Protein AF-A0A8T3SZP1-F1 (afdb_monomer)

Solvent-accessible surface area (backbone atoms only — not comparable to full-atom values): 27669 Å² total; per-residue (Å²): 136,89,83,88,84,82,70,77,70,61,62,57,56,58,53,54,54,51,55,53,53,52,51,52,51,53,51,52,51,50,52,52,53,52,52,54,52,55,51,54,52,51,53,51,60,58,62,75,66,75,84,79,88,80,93,80,90,84,80,98,71,79,72,66,63,66,61,56,63,61,63,64,72,74,73,80,83,83,78,93,76,82,86,84,88,86,84,90,84,89,87,87,84,90,85,84,90,82,88,84,88,84,83,83,89,81,91,84,86,84,86,85,88,84,91,87,89,87,82,83,87,85,89,86,86,84,85,88,89,84,82,90,79,93,71,86,74,79,72,75,74,76,79,74,78,77,71,86,75,68,68,51,76,76,81,92,64,70,52,65,87,61,20,69,69,60,47,63,69,50,69,93,58,58,71,37,36,53,50,42,49,54,45,33,74,45,84,42,71,77,52,42,25,45,44,64,82,54,57,23,32,47,28,36,26,29,16,13,54,50,19,55,55,69,66,48,60,67,34,41,52,52,35,54,52,43,60,59,54,31,64,75,30,51,68,85,7,41,38,61,9,38,17,25,33,46,27,21,49,48,50,24,41,58,48,53,39,32,60,81,73,39,51,75,56,34,55,50,51,53,57,55,53,74,50,48,44,73,37,82,35,76,78,39,17,31,54,56,37,34,51,34,32,54,31,31,66,8,23,18,13,36,20,23,45,36,38,49,18,59,76,72,66,36,64,68,58,35,52,49,47,50,33,46,53,46,8,33,36,41,37,48,90,64,27,69,72,50,56,78,74,71,53,58,54,38,63,44,67,93,67,69,48,27,21,35,52,88,84,26,49,53,97,89,39,84,40,32,16,37,38,17,58,27,49,36,78,60,44,69,75,58,84,80,62,69,79,53,71,43,45,46,47,25,47,57,13,41,53,50,30,28,49,38,37,38,66,71,72,41,70,48,65,58,38,60,82,26,29,68,60,38,26,52,52,35,32,49,73,60,76,41,61,71,56,71,48,43,38,28,56,30,24,48,48,20,55,32,54,73,52,80,79,47,86,83,63,74,50,45,62,28,68,48,49,52,55,22,35,44,77,47,59,110

pLDDT: mean 79.77, std 26.31, range [26.41, 98.94]

Structure (mmCIF, N/CA/C/O backbone):
data_AF-A0A8T3SZP1-F1
#
_entry.id   AF-A0A8T3SZP1-F1
#
loop_
_atom_site.group_PDB
_atom_site.id
_atom_site.type_symbol
_atom_site.label_atom_id
_atom_site.label_alt_id
_atom_site.label_comp_id
_atom_site.label_asym_id
_atom_site.label_entity_id
_atom_site.label_seq_id
_atom_site.pdbx_PDB_ins_code
_atom_site.Cartn_x
_atom_site.Cartn_y
_atom_site.Cartn_z
_atom_site.occupancy
_atom_site.B_iso_or_equiv
_atom_site.auth_seq_id
_atom_site.auth_comp_id
_atom_site.auth_asym_id
_atom_site.auth_atom_id
_atom_site.pdbx_PDB_model_num
ATOM 1 N N . MET A 1 1 ? -31.701 24.254 -66.607 1.00 39.75 1 MET A N 1
ATOM 2 C CA . MET A 1 1 ? -32.347 24.582 -65.317 1.00 39.75 1 MET A CA 1
ATOM 3 C C . MET A 1 1 ? -31.873 23.567 -64.288 1.00 39.75 1 MET A C 1
ATOM 5 O O . MET A 1 1 ? -32.128 22.393 -64.528 1.00 39.75 1 MET A O 1
ATOM 9 N N . PRO A 1 2 ? -31.146 23.939 -63.221 1.00 45.09 2 PRO A N 1
ATOM 10 C CA . PRO A 1 2 ? -30.793 22.987 -62.177 1.00 45.09 2 PRO A CA 1
ATOM 11 C C . PRO A 1 2 ? -31.815 23.014 -61.030 1.00 45.09 2 PRO A C 1
ATOM 13 O O . PRO A 1 2 ? -32.313 24.070 -60.644 1.00 45.09 2 PRO A O 1
ATOM 16 N N . ILE A 1 3 ? -32.115 21.819 -60.523 1.00 39.12 3 ILE A N 1
ATOM 17 C CA . ILE A 1 3 ? -33.018 21.510 -59.411 1.00 39.12 3 ILE A CA 1
ATOM 18 C C . ILE A 1 3 ? -32.157 21.362 -58.146 1.00 39.12 3 ILE A C 1
ATOM 20 O O . ILE A 1 3 ? -31.104 20.731 -58.187 1.00 39.12 3 ILE A O 1
ATOM 24 N N . SER A 1 4 ? -32.590 21.980 -57.045 1.00 42.12 4 SER A N 1
ATOM 25 C CA . SER A 1 4 ? -31.934 21.964 -55.730 1.00 42.12 4 SER A CA 1
ATOM 26 C C . SER A 1 4 ? -32.370 20.735 -54.925 1.00 42.12 4 SER A C 1
ATOM 28 O O . SER A 1 4 ? -33.561 20.579 -54.666 1.00 42.12 4 SER A O 1
ATOM 30 N N . GLU A 1 5 ? -31.422 19.899 -54.490 1.00 44.81 5 GLU A N 1
ATOM 31 C CA . GLU A 1 5 ? -31.658 18.796 -53.546 1.00 44.81 5 GLU A CA 1
ATOM 32 C C . GLU A 1 5 ? -31.447 19.249 -52.093 1.00 44.81 5 GLU A C 1
ATOM 34 O O . GLU A 1 5 ? -30.428 19.846 -51.738 1.00 44.81 5 GLU A O 1
ATOM 39 N N . ASP A 1 6 ? -32.432 18.949 -51.248 1.00 47.25 6 ASP A N 1
ATOM 40 C CA . ASP A 1 6 ? -32.514 19.342 -49.842 1.00 47.25 6 ASP A CA 1
ATOM 41 C C . ASP A 1 6 ? -31.902 18.251 -48.934 1.00 47.25 6 ASP A C 1
ATOM 43 O O . ASP A 1 6 ? -32.205 17.064 -49.065 1.00 47.25 6 ASP A O 1
ATOM 47 N N . ASN A 1 7 ? -31.002 18.626 -48.016 1.00 52.53 7 ASN A N 1
ATOM 48 C CA . ASN A 1 7 ? -30.132 17.686 -47.290 1.00 52.53 7 ASN A CA 1
ATOM 49 C C . ASN A 1 7 ? -30.760 17.174 -45.963 1.00 52.53 7 ASN A C 1
ATOM 51 O O . ASN A 1 7 ? -30.860 17.934 -44.989 1.00 52.53 7 ASN A O 1
ATOM 55 N N . PRO A 1 8 ? -31.072 15.866 -45.829 1.00 46.12 8 PRO A N 1
ATOM 56 C CA . PRO A 1 8 ? -31.763 15.282 -44.669 1.00 46.12 8 PRO A CA 1
ATOM 57 C C . PRO A 1 8 ? -30.942 15.235 -43.363 1.00 46.12 8 PRO A C 1
ATOM 59 O O . PRO A 1 8 ? -31.460 14.837 -42.317 1.00 46.12 8 PRO A O 1
ATOM 62 N N . ARG A 1 9 ? -29.671 15.664 -43.357 1.00 47.59 9 ARG A N 1
ATOM 63 C CA . ARG A 1 9 ? -28.841 15.694 -42.135 1.00 47.59 9 ARG A CA 1
ATOM 64 C C . ARG A 1 9 ? -29.125 16.890 -41.218 1.00 47.59 9 ARG A C 1
ATOM 66 O O . ARG A 1 9 ? -28.855 16.805 -40.018 1.00 47.59 9 ARG A O 1
ATOM 73 N N . ARG A 1 10 ? -29.708 17.982 -41.733 1.00 50.22 10 ARG A N 1
ATOM 74 C CA . ARG A 1 10 ? -30.047 19.170 -40.921 1.00 50.22 10 ARG A CA 1
ATOM 75 C C . ARG A 1 10 ? -31.269 18.946 -40.020 1.00 50.22 10 ARG A C 1
ATOM 77 O O . ARG A 1 10 ? -31.283 19.431 -38.891 1.00 50.22 10 ARG A O 1
ATOM 84 N N . SER A 1 11 ? -32.242 18.145 -40.459 1.00 51.78 11 SER A N 1
ATOM 85 C CA . SER A 1 11 ? -33.485 17.902 -39.708 1.00 51.78 11 SER A CA 1
ATOM 86 C C . SER A 1 11 ? -33.294 16.999 -38.480 1.00 51.78 11 SER A C 1
ATOM 88 O O . SER A 1 11 ? -33.966 17.192 -37.466 1.00 51.78 11 SER A O 1
ATOM 90 N N . ARG A 1 12 ? -32.334 16.059 -38.510 1.00 50.09 12 ARG A N 1
ATOM 91 C CA . ARG A 1 12 ? -32.020 15.198 -37.351 1.00 50.09 12 ARG A CA 1
ATOM 92 C C . ARG A 1 12 ? -31.325 15.949 -36.214 1.00 50.09 12 ARG A C 1
ATOM 94 O O . ARG A 1 12 ? -31.665 15.714 -35.059 1.00 50.09 12 ARG A O 1
ATOM 101 N N . ARG A 1 13 ? -30.410 16.882 -36.510 1.00 53.09 13 ARG A N 1
ATOM 102 C CA . ARG A 1 13 ? -29.743 17.686 -35.464 1.00 53.09 13 ARG A CA 1
ATOM 103 C C . ARG A 1 13 ? -30.722 18.614 -34.739 1.00 53.09 13 ARG A C 1
ATOM 105 O O . ARG A 1 13 ? -30.674 18.693 -33.519 1.00 53.09 13 ARG A O 1
ATOM 112 N N . ALA A 1 14 ? -31.663 19.227 -35.461 1.00 52.72 14 ALA A N 1
ATOM 113 C CA . ALA A 1 14 ? -32.673 20.099 -34.857 1.00 52.72 14 ALA A CA 1
ATOM 114 C C . ALA A 1 14 ? -33.618 19.354 -33.890 1.00 52.72 14 ALA A C 1
ATOM 116 O O . ALA A 1 14 ? -33.961 19.890 -32.834 1.00 52.72 14 ALA A O 1
ATOM 117 N N . ARG A 1 15 ? -33.990 18.103 -34.211 1.00 54.31 15 ARG A N 1
ATOM 118 C CA . ARG A 1 15 ? -34.846 17.269 -33.346 1.00 54.31 15 ARG A CA 1
ATOM 119 C C . ARG A 1 15 ? -34.132 16.806 -32.074 1.00 54.31 15 ARG A C 1
ATOM 121 O O . ARG A 1 15 ? -34.739 16.828 -31.011 1.00 54.31 15 ARG A O 1
ATOM 128 N N . VAL A 1 16 ? -32.845 16.457 -32.153 1.00 58.44 16 VAL A N 1
ATOM 129 C CA . VAL A 1 16 ? -32.055 16.052 -30.973 1.00 58.44 16 VAL A CA 1
ATOM 130 C C . VAL A 1 16 ? -31.853 17.225 -30.006 1.00 58.44 16 VAL A C 1
ATOM 132 O O . VAL A 1 16 ? -31.991 17.049 -28.798 1.00 58.44 16 VAL A O 1
ATOM 135 N N . SER A 1 17 ? -31.626 18.440 -30.517 1.00 58.59 17 SER A N 1
ATOM 136 C CA . SER A 1 17 ? -31.501 19.638 -29.674 1.00 58.59 17 SER A CA 1
ATOM 137 C C . SER A 1 17 ? -32.798 20.013 -28.947 1.00 58.59 17 SER A C 1
ATOM 139 O O . SER A 1 17 ? -32.734 20.462 -27.807 1.00 58.59 17 SER A O 1
ATOM 141 N N . HIS A 1 18 ? -33.969 19.793 -29.558 1.00 60.84 18 HIS A N 1
ATOM 142 C CA . HIS A 1 18 ? -35.254 20.044 -28.890 1.00 60.84 18 HIS A CA 1
ATOM 143 C C . HIS A 1 18 ? -35.524 19.043 -27.759 1.00 60.84 18 HIS A C 1
ATOM 145 O O . HIS A 1 18 ? -35.952 19.449 -26.684 1.00 60.84 18 HIS A O 1
ATOM 151 N N . VAL A 1 19 ? -35.206 17.758 -27.954 1.00 66.69 19 VAL A N 1
ATOM 152 C CA . VAL A 1 19 ? -35.388 16.726 -26.916 1.00 66.69 19 VAL A CA 1
ATOM 153 C C . VAL A 1 19 ? -34.477 16.976 -25.707 1.00 66.69 19 VAL A C 1
ATOM 155 O O . VAL A 1 19 ? -34.926 16.870 -24.568 1.00 66.69 19 VAL A O 1
ATOM 158 N N . LEU A 1 20 ? -33.222 17.379 -25.937 1.00 59.59 20 LEU A N 1
ATOM 159 C CA . LEU A 1 20 ? -32.291 17.753 -24.865 1.00 59.59 20 LEU A CA 1
ATOM 160 C C . LEU A 1 20 ? -32.754 18.998 -24.095 1.00 59.59 20 LEU A C 1
ATOM 162 O O . LEU A 1 20 ? -32.704 19.003 -22.868 1.00 59.59 20 LEU A O 1
ATOM 166 N N . ALA A 1 21 ? -33.259 20.024 -24.787 1.00 64.50 21 ALA A N 1
ATOM 167 C CA . ALA A 1 21 ? -33.792 21.217 -24.131 1.00 64.50 21 ALA A CA 1
ATOM 168 C C . ALA A 1 21 ? -35.025 20.897 -23.264 1.00 64.50 21 ALA A C 1
ATOM 170 O O . ALA A 1 21 ? -35.122 21.372 -22.133 1.00 64.50 21 ALA A O 1
ATOM 171 N N . SER A 1 22 ? -35.932 20.040 -23.745 1.00 65.38 22 SER A N 1
ATOM 172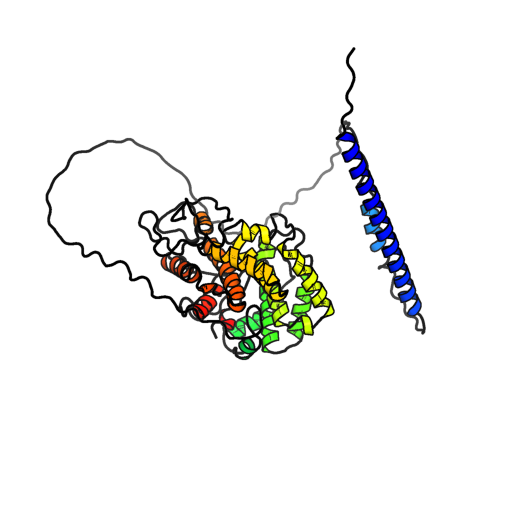 C CA . SER A 1 22 ? -37.104 19.606 -22.975 1.00 65.38 22 SER A CA 1
ATOM 173 C C . SER A 1 22 ? -36.737 18.774 -21.740 1.00 65.38 22 SER A C 1
ATOM 175 O O . SER A 1 22 ? -37.366 18.938 -20.697 1.00 65.38 22 SER A O 1
ATOM 177 N N . LEU A 1 23 ? -35.698 17.933 -21.816 1.00 63.44 23 LEU A N 1
ATOM 178 C CA . LEU A 1 23 ? -35.209 17.157 -20.668 1.00 63.44 23 LEU A CA 1
ATOM 179 C C . LEU A 1 23 ? -34.572 18.042 -19.590 1.00 63.44 23 LEU A C 1
ATOM 181 O O . LEU A 1 23 ? -34.804 17.814 -18.406 1.00 63.44 23 LEU A O 1
ATOM 185 N N . VAL A 1 24 ? -33.832 19.084 -19.981 1.00 76.00 24 VAL A N 1
ATOM 186 C CA . VAL A 1 24 ? -33.248 20.048 -19.030 1.00 76.00 24 VAL A CA 1
ATOM 187 C C . VAL A 1 24 ? -34.340 20.828 -18.294 1.00 76.00 24 VAL A C 1
ATOM 189 O O . VAL A 1 24 ? -34.253 21.004 -17.080 1.00 76.00 24 VAL A O 1
ATOM 192 N N . VAL A 1 25 ? -35.401 21.243 -18.994 1.00 77.38 25 VAL A N 1
ATOM 193 C CA . VAL A 1 25 ? -36.544 21.929 -18.367 1.00 77.38 25 VAL A CA 1
ATOM 194 C C . VAL A 1 25 ? -37.301 20.991 -17.422 1.00 77.38 25 VAL A C 1
ATOM 196 O O . VAL A 1 25 ? -37.608 21.386 -16.300 1.00 77.38 25 VAL A O 1
ATOM 199 N N . ALA A 1 26 ? -37.545 19.740 -17.820 1.00 71.69 26 ALA A N 1
ATOM 200 C CA . ALA A 1 26 ? -38.198 18.754 -16.958 1.00 71.69 26 ALA A CA 1
ATOM 201 C C . ALA A 1 26 ? -37.379 18.460 -15.687 1.00 71.69 26 ALA A C 1
ATOM 203 O O . ALA A 1 26 ? -37.941 18.366 -14.596 1.00 71.69 26 ALA A O 1
ATOM 204 N N . PHE A 1 27 ? -36.050 18.382 -15.807 1.00 72.38 27 PHE A N 1
ATOM 205 C CA . PHE A 1 27 ? -35.153 18.172 -14.671 1.00 72.38 27 PHE A CA 1
ATOM 206 C C . PHE A 1 27 ? -35.118 19.385 -13.728 1.00 72.38 27 PHE A C 1
ATOM 208 O O . PHE A 1 27 ? -35.144 19.222 -12.511 1.00 72.38 27 PHE A O 1
ATOM 215 N N . ALA A 1 28 ? -35.143 20.606 -14.271 1.00 72.12 28 ALA A N 1
ATOM 216 C CA . ALA A 1 28 ? -35.227 21.826 -13.470 1.00 72.12 28 ALA A CA 1
ATOM 217 C C . ALA A 1 28 ? -36.557 21.928 -12.701 1.00 72.12 28 ALA A C 1
ATOM 219 O O . ALA A 1 28 ? -36.553 22.279 -11.523 1.00 72.12 28 ALA A O 1
ATOM 220 N N . VAL A 1 29 ? -37.682 21.564 -13.328 1.00 78.75 29 VAL A N 1
ATOM 221 C CA . VAL A 1 29 ? -38.996 21.518 -12.659 1.00 78.75 29 VAL A CA 1
ATOM 222 C C . VAL A 1 29 ? -39.002 20.474 -11.540 1.00 78.75 29 VAL A C 1
ATOM 224 O O . VAL A 1 29 ? -39.472 20.772 -10.445 1.00 78.75 29 VAL A O 1
ATOM 227 N N . LEU A 1 30 ? -38.413 19.293 -11.765 1.00 73.00 30 LEU A N 1
ATOM 228 C CA . LEU A 1 30 ? -38.299 18.249 -10.743 1.00 73.00 30 LEU A CA 1
ATOM 229 C C . LEU A 1 30 ? -37.482 18.720 -9.528 1.00 73.00 30 LEU A C 1
ATOM 231 O O . LEU A 1 30 ? -37.892 18.490 -8.393 1.00 73.00 30 LEU A O 1
ATOM 235 N N . ILE A 1 31 ? -36.366 19.422 -9.751 1.00 74.75 31 ILE A N 1
ATOM 236 C CA . ILE A 1 31 ? -35.542 19.985 -8.670 1.00 74.75 31 ILE A CA 1
ATOM 237 C C . ILE A 1 31 ? -36.337 21.009 -7.854 1.00 74.75 31 ILE A C 1
ATOM 239 O O . ILE A 1 31 ? -36.307 20.959 -6.625 1.00 74.75 31 ILE A O 1
ATOM 243 N N . VAL A 1 32 ? -37.076 21.907 -8.513 1.00 72.88 32 VAL A N 1
ATOM 244 C CA . VAL A 1 32 ? -37.911 22.903 -7.822 1.00 72.88 32 VAL A CA 1
ATOM 245 C C . VAL A 1 32 ? -39.001 22.217 -6.996 1.00 72.88 32 VAL A C 1
ATOM 247 O O . VAL A 1 32 ? -39.186 22.569 -5.835 1.00 72.88 32 VAL A O 1
ATOM 250 N N . SER A 1 33 ? -39.664 21.189 -7.535 1.00 71.56 33 SER A N 1
ATOM 251 C CA . SER A 1 33 ? -40.681 20.433 -6.795 1.00 71.56 33 SER A CA 1
ATOM 252 C C . SER A 1 33 ? -40.109 19.695 -5.580 1.00 71.56 33 SER A C 1
ATOM 254 O O . SER A 1 33 ? -40.726 19.712 -4.518 1.00 71.56 33 SER A O 1
ATOM 256 N N . VAL A 1 34 ? -38.923 19.087 -5.696 1.00 69.81 34 VAL A N 1
ATOM 257 C CA . VAL A 1 34 ? -38.259 18.413 -4.565 1.00 69.81 34 VAL A CA 1
ATOM 258 C C . VAL A 1 34 ? -37.858 19.421 -3.487 1.00 69.81 34 VAL A C 1
ATOM 260 O O . VAL A 1 34 ? -38.068 19.161 -2.304 1.00 69.81 34 VAL A O 1
ATOM 263 N N . LEU A 1 35 ? -37.344 20.592 -3.874 1.00 68.62 35 LEU A N 1
ATOM 264 C CA . LEU A 1 35 ? -36.983 21.649 -2.926 1.00 68.62 35 LEU A CA 1
ATOM 265 C C . LEU A 1 35 ? -38.207 22.191 -2.174 1.00 68.62 35 LEU A C 1
ATOM 267 O O . LEU A 1 35 ? -38.131 22.355 -0.958 1.00 68.62 35 LEU A O 1
ATOM 271 N N . SER A 1 36 ? -39.347 22.374 -2.847 1.00 64.38 36 SER A N 1
ATOM 272 C CA . SER A 1 36 ? -40.594 22.791 -2.189 1.00 64.38 36 SER A CA 1
ATOM 273 C C . SER A 1 36 ? -41.110 21.759 -1.178 1.00 64.38 36 SER A C 1
ATOM 275 O O . SER A 1 36 ? -41.590 22.135 -0.111 1.00 64.38 36 SER A O 1
ATOM 277 N N . VAL A 1 37 ? -40.963 20.459 -1.460 1.00 66.62 37 VAL A N 1
ATOM 278 C CA . VAL A 1 37 ? -41.344 19.389 -0.517 1.00 66.62 37 VAL A CA 1
ATOM 279 C C . VAL A 1 37 ? -40.418 19.367 0.705 1.00 66.62 37 VAL A C 1
ATOM 281 O O . VAL A 1 37 ? -40.884 19.195 1.831 1.00 66.62 37 VAL A O 1
ATOM 284 N N . VAL A 1 38 ? -39.113 19.586 0.517 1.00 67.19 38 VAL A N 1
ATOM 285 C CA . VAL A 1 38 ? -38.140 19.663 1.624 1.00 67.19 38 VAL A CA 1
ATOM 286 C C . VAL A 1 38 ? -38.408 20.879 2.518 1.00 67.19 38 VAL A C 1
ATOM 288 O O . VAL A 1 38 ? -38.288 20.785 3.744 1.00 67.19 38 VAL A O 1
ATOM 291 N N . GLU A 1 39 ? -38.823 22.001 1.932 1.00 62.31 39 GLU A N 1
ATOM 292 C CA . GLU A 1 39 ? -39.203 23.207 2.668 1.00 62.31 39 GLU A CA 1
ATOM 293 C C . GLU A 1 39 ? -40.492 22.985 3.483 1.00 62.31 39 GLU A C 1
ATOM 295 O O . GLU A 1 39 ? -40.528 23.296 4.675 1.00 62.31 39 GLU A O 1
ATOM 300 N N . GLU A 1 40 ? -41.510 22.327 2.911 1.00 59.59 40 GLU A N 1
ATOM 301 C CA . GLU A 1 40 ? -42.758 22.005 3.621 1.00 59.59 40 GLU A CA 1
ATOM 302 C C . GLU A 1 40 ? -42.537 21.019 4.788 1.00 59.59 40 GLU A C 1
ATOM 304 O O . GLU A 1 40 ? -43.105 21.190 5.873 1.00 59.59 40 GLU A O 1
ATOM 309 N N . ILE A 1 41 ? -41.658 20.023 4.617 1.00 58.72 41 ILE A N 1
ATOM 310 C CA . ILE A 1 41 ? -41.267 19.090 5.688 1.00 58.72 41 ILE A CA 1
ATOM 311 C C . ILE A 1 41 ? -40.504 19.825 6.797 1.00 58.72 41 ILE A C 1
ATOM 313 O O . ILE A 1 41 ? -40.752 19.585 7.982 1.00 58.72 41 ILE A O 1
ATOM 317 N N . SER A 1 42 ? -39.621 20.759 6.440 1.00 64.56 42 SER A N 1
ATOM 318 C CA . SER A 1 42 ? -38.851 21.549 7.408 1.00 64.56 42 SER A CA 1
ATOM 319 C C . SER A 1 42 ? -39.759 22.456 8.247 1.00 64.56 42 SER A C 1
ATOM 321 O O . SER A 1 42 ? -39.627 22.494 9.472 1.00 64.56 42 SER A O 1
ATOM 323 N N . VAL A 1 43 ? -40.752 23.102 7.624 1.00 56.09 43 VAL A N 1
ATOM 324 C CA . VAL A 1 43 ? -41.740 23.952 8.314 1.00 56.09 43 VAL A CA 1
ATOM 325 C C . VAL A 1 43 ? -42.642 23.128 9.241 1.00 56.09 43 VAL A C 1
ATOM 327 O O . VAL A 1 43 ? -42.872 23.531 10.383 1.00 56.09 43 VAL A O 1
ATOM 330 N N . ARG A 1 44 ? -43.098 21.937 8.823 1.00 53.06 44 ARG A N 1
ATOM 331 C CA . ARG A 1 44 ? -43.904 21.050 9.689 1.00 53.06 44 ARG A CA 1
ATOM 332 C C . ARG A 1 44 ? -43.108 20.483 10.867 1.00 53.06 44 ARG A C 1
ATOM 334 O O . ARG A 1 44 ? -43.652 20.351 11.962 1.00 53.06 44 ARG A O 1
ATOM 341 N N . THR A 1 45 ? -41.820 20.206 10.675 1.00 53.19 45 THR A N 1
ATOM 342 C CA . THR A 1 45 ? -40.935 19.693 11.737 1.00 53.19 45 THR A CA 1
ATOM 343 C C . THR A 1 45 ? -40.609 20.771 12.779 1.00 53.19 45 THR A C 1
ATOM 345 O O . THR A 1 45 ? -40.471 20.465 13.963 1.00 53.19 45 THR A O 1
ATOM 348 N N . LEU A 1 46 ? -40.554 22.043 12.368 1.00 48.19 46 LEU A N 1
ATOM 349 C CA . LEU A 1 46 ? -40.390 23.191 13.269 1.00 48.19 46 LEU A CA 1
ATOM 350 C C . LEU A 1 46 ? -41.691 23.556 14.004 1.00 48.19 46 LEU A C 1
ATOM 352 O O . LEU A 1 46 ? -41.650 23.870 15.192 1.00 48.19 46 LEU A O 1
ATOM 356 N N . ALA A 1 47 ? -42.851 23.444 13.348 1.00 49.44 47 ALA A N 1
ATOM 357 C CA . ALA A 1 47 ? -44.151 23.701 13.974 1.00 49.44 47 ALA A CA 1
ATOM 358 C C . ALA A 1 47 ? -44.564 22.612 14.988 1.00 49.44 47 ALA A C 1
ATOM 360 O O . ALA A 1 47 ? -45.210 22.916 15.988 1.00 49.44 47 ALA A O 1
ATOM 361 N N . GLY A 1 48 ? -44.145 21.356 14.787 1.00 42.31 48 GLY A N 1
ATOM 362 C CA . GLY A 1 48 ? -44.443 20.235 15.691 1.00 42.31 48 GLY A CA 1
ATOM 363 C C . GLY A 1 48 ? -43.648 20.211 17.004 1.00 42.31 48 GLY A C 1
ATOM 364 O O . GLY A 1 48 ? -43.864 19.319 17.821 1.00 42.31 48 GLY A O 1
ATOM 365 N N . ARG A 1 49 ? -42.724 21.159 17.221 1.00 46.72 49 ARG A N 1
ATOM 366 C CA . ARG A 1 49 ? -41.815 21.176 18.384 1.00 46.72 49 ARG A CA 1
ATOM 367 C C . ARG A 1 49 ? -42.031 22.335 19.363 1.00 46.72 49 ARG A C 1
ATOM 369 O O . ARG A 1 49 ? -41.322 22.403 20.362 1.00 46.72 49 ARG A O 1
ATOM 376 N N . SER A 1 50 ? -43.019 23.203 19.130 1.00 45.50 50 SER A N 1
ATOM 377 C CA . SER A 1 50 ? -43.400 24.274 20.063 1.00 45.50 50 SER A CA 1
ATOM 378 C C . SER A 1 50 ? -44.705 23.922 20.776 1.00 45.50 50 SER A C 1
ATOM 380 O O . SER A 1 50 ? -45.800 24.244 20.321 1.00 45.50 50 SER A O 1
ATOM 382 N N . GLY A 1 51 ? -44.574 23.199 21.886 1.00 41.16 51 GLY A N 1
ATOM 383 C CA . GLY A 1 51 ? -45.700 22.741 22.692 1.00 41.16 51 GLY A CA 1
ATOM 384 C C . GLY A 1 51 ? -45.300 22.354 24.112 1.00 41.16 51 GLY A C 1
ATOM 385 O O . GLY A 1 51 ? -45.681 21.283 24.559 1.00 41.16 51 GLY A O 1
ATOM 386 N N . ASN A 1 52 ? -44.487 23.168 24.795 1.00 37.75 52 ASN A N 1
ATOM 387 C CA . ASN A 1 52 ? -44.624 23.458 26.232 1.00 37.75 52 ASN A CA 1
ATOM 388 C C . ASN A 1 52 ? -43.555 24.455 26.701 1.00 37.75 52 ASN A C 1
ATOM 390 O O . ASN A 1 52 ? -42.420 24.432 26.236 1.00 37.75 52 ASN A O 1
ATOM 394 N N . GLY A 1 53 ? -43.974 25.370 27.575 1.00 36.84 53 GLY A N 1
ATOM 395 C CA . GLY A 1 53 ? -43.337 26.660 27.823 1.00 36.84 53 GLY A CA 1
ATOM 396 C C . GLY A 1 53 ? -42.027 26.664 28.616 1.00 36.84 53 GLY A C 1
ATOM 397 O O . GLY A 1 53 ? -41.701 25.740 29.356 1.00 36.84 53 GLY A O 1
ATOM 398 N N . GLY A 1 54 ? -41.321 27.789 28.486 1.00 31.58 54 GLY A N 1
ATOM 399 C CA . GLY A 1 54 ? -40.150 28.156 29.282 1.00 31.58 54 GLY A CA 1
ATOM 400 C C . GLY A 1 54 ? -39.288 29.189 28.559 1.00 31.58 54 GLY A C 1
ATOM 401 O O . GLY A 1 54 ? -38.511 28.838 27.681 1.00 31.58 54 GLY A O 1
ATOM 402 N N . GLN A 1 55 ? -39.451 30.466 28.906 1.00 41.91 55 GLN A N 1
ATOM 403 C CA . GLN A 1 55 ? -38.635 31.584 28.420 1.00 41.91 55 GLN A CA 1
ATOM 404 C C . GLN A 1 55 ? -37.142 31.378 28.727 1.00 41.91 55 GLN A C 1
ATOM 406 O O . GLN A 1 55 ? -36.780 31.197 29.886 1.00 41.91 55 GLN A O 1
ATOM 411 N N . SER A 1 56 ? -36.279 31.511 27.717 1.00 32.16 56 SER A N 1
ATOM 412 C CA . SER A 1 56 ? -34.922 32.055 27.872 1.00 32.16 56 SER A CA 1
ATOM 413 C C . SER A 1 56 ? -34.371 32.489 26.508 1.00 32.16 56 SER A C 1
ATOM 415 O O . SER A 1 56 ? -34.488 31.765 25.522 1.00 32.16 56 SER A O 1
ATOM 417 N N . ALA A 1 57 ? -33.830 33.703 26.451 1.00 50.38 57 ALA A N 1
ATOM 418 C CA . ALA A 1 57 ? -33.360 34.392 25.252 1.00 50.38 57 ALA A CA 1
ATOM 419 C C . ALA A 1 57 ? -31.881 34.092 24.959 1.00 50.38 57 ALA A C 1
ATOM 421 O O . ALA A 1 57 ? -31.074 34.258 25.867 1.00 50.38 57 ALA A O 1
ATOM 422 N N . ILE A 1 58 ? -31.526 33.741 23.709 1.00 37.66 58 ILE A N 1
ATOM 423 C CA . ILE A 1 58 ? -30.156 33.710 23.129 1.00 37.66 58 ILE A CA 1
ATOM 424 C C . ILE A 1 58 ? -30.257 33.966 21.589 1.00 37.66 58 ILE A C 1
ATOM 426 O O . ILE A 1 58 ? -31.291 33.628 21.012 1.00 37.66 58 ILE A O 1
ATOM 430 N N . PRO A 1 59 ? -29.266 34.618 20.925 1.00 38.69 59 PRO A N 1
ATOM 431 C CA . PRO A 1 59 ? -29.507 35.720 19.981 1.00 38.69 59 PRO A CA 1
ATOM 432 C C . PRO A 1 59 ? -29.462 35.392 18.473 1.00 38.69 59 PRO A C 1
ATOM 434 O O . PRO A 1 59 ? -28.888 34.402 18.018 1.00 38.69 59 PRO A O 1
ATOM 437 N N . GLU A 1 60 ? -30.035 36.320 17.698 1.00 40.84 60 GLU A N 1
ATOM 438 C CA . GLU A 1 60 ? -29.990 36.450 16.237 1.00 40.84 60 GLU A CA 1
ATOM 439 C C . GLU A 1 60 ? -28.552 36.541 15.692 1.00 40.84 60 GLU A C 1
ATOM 441 O O . GLU A 1 60 ? -28.002 37.627 15.587 1.00 40.84 60 GLU A O 1
ATOM 446 N N . HIS A 1 61 ? -27.932 35.429 15.289 1.00 41.78 61 HIS A N 1
ATOM 447 C CA . HIS A 1 61 ? -26.780 35.479 14.363 1.00 41.78 61 HIS A CA 1
ATOM 448 C C . HIS A 1 61 ? -26.671 34.289 13.388 1.00 41.78 61 HIS A C 1
ATOM 450 O O . HIS A 1 61 ? -25.733 34.221 12.598 1.00 41.78 61 HIS A O 1
ATOM 456 N N . ALA A 1 62 ? -27.651 33.379 13.351 1.00 35.22 62 ALA A N 1
ATOM 457 C CA . ALA A 1 62 ? -27.622 32.217 12.451 1.00 35.22 62 ALA A CA 1
ATOM 458 C C . ALA A 1 62 ? -28.416 32.399 11.137 1.00 35.22 62 ALA A C 1
ATOM 460 O O . ALA A 1 62 ? -28.250 31.611 10.208 1.00 35.22 62 ALA A O 1
ATOM 461 N N . ALA A 1 63 ? -29.250 33.439 11.017 1.00 35.66 63 ALA A N 1
ATOM 462 C CA . ALA A 1 63 ? -30.111 33.644 9.844 1.00 35.66 63 ALA A CA 1
ATOM 463 C C . ALA A 1 63 ? -29.471 34.502 8.728 1.00 35.66 63 ALA A C 1
ATOM 465 O O . ALA A 1 63 ? -29.861 34.394 7.566 1.00 35.66 63 ALA A O 1
ATOM 466 N N . GLU A 1 64 ? -28.452 35.314 9.033 1.00 37.69 64 GLU A N 1
ATOM 467 C CA . GLU A 1 64 ? -27.840 36.233 8.055 1.00 37.69 64 GLU A CA 1
ATOM 468 C C . GLU A 1 64 ? -26.733 35.608 7.187 1.00 37.69 64 GLU A C 1
ATOM 470 O O . GLU A 1 64 ? -26.411 36.132 6.116 1.00 37.69 64 GLU A O 1
ATOM 475 N N . PHE A 1 65 ? -26.174 34.461 7.583 1.00 33.97 65 PHE A N 1
ATOM 476 C CA . PHE A 1 65 ? -25.075 33.833 6.840 1.00 33.97 65 PHE A CA 1
ATOM 477 C C . PHE A 1 65 ? -25.562 33.066 5.593 1.00 33.97 65 PHE A C 1
ATOM 479 O O . PHE A 1 65 ? -24.915 33.095 4.544 1.00 33.97 65 PHE A O 1
ATOM 486 N N . SER A 1 66 ? -26.762 32.478 5.648 1.00 36.72 66 SER A N 1
ATOM 487 C CA . SER A 1 66 ? -27.352 31.725 4.527 1.00 36.72 66 SER A CA 1
ATOM 488 C C . SER A 1 66 ? -27.894 32.620 3.403 1.00 36.72 66 SER A C 1
ATOM 490 O O . SER A 1 66 ? -27.870 32.234 2.235 1.00 36.72 66 SER A O 1
ATOM 492 N N . ALA A 1 67 ? -28.308 33.856 3.709 1.00 37.62 67 ALA A N 1
ATOM 493 C CA . ALA A 1 67 ? -28.828 34.792 2.708 1.00 37.62 67 ALA A CA 1
ATOM 494 C C . ALA A 1 67 ? -27.725 35.456 1.853 1.00 37.62 67 ALA A C 1
ATOM 496 O O . ALA A 1 67 ? -27.967 35.831 0.701 1.00 37.62 67 ALA A O 1
ATOM 497 N N . ARG A 1 68 ? -26.491 35.572 2.374 1.00 38.59 68 ARG A N 1
ATOM 498 C CA . ARG A 1 68 ? -25.358 36.180 1.649 1.00 38.59 68 ARG A CA 1
ATOM 499 C C . ARG A 1 68 ? -24.716 35.250 0.617 1.00 38.59 68 ARG A C 1
ATOM 501 O O . ARG A 1 68 ? -24.288 35.734 -0.429 1.00 38.59 68 ARG A O 1
ATOM 508 N N . MET A 1 69 ? -24.712 33.934 0.837 1.00 38.25 69 MET A N 1
ATOM 509 C CA . MET A 1 69 ? -24.108 32.992 -0.118 1.00 38.25 69 MET A CA 1
ATOM 510 C C . MET A 1 69 ? -24.950 32.776 -1.389 1.00 38.25 69 MET A C 1
ATOM 512 O O . MET A 1 69 ? -24.401 32.494 -2.454 1.00 38.25 69 MET A O 1
ATOM 516 N N . ILE A 1 70 ? -26.270 32.981 -1.318 1.00 37.53 70 ILE A N 1
ATOM 517 C CA . ILE A 1 70 ? -27.182 32.790 -2.460 1.00 37.53 70 ILE A CA 1
ATOM 518 C C . ILE A 1 70 ? -27.213 34.026 -3.382 1.00 37.53 70 ILE A C 1
ATOM 520 O O . ILE A 1 70 ? -27.335 33.880 -4.598 1.00 37.53 70 ILE A O 1
ATOM 524 N N . ARG A 1 71 ? -26.982 35.244 -2.860 1.00 38.28 71 ARG A N 1
ATOM 525 C CA . ARG A 1 71 ? -26.864 36.464 -3.693 1.00 38.28 71 ARG A CA 1
ATOM 526 C C . ARG A 1 71 ? -25.550 36.571 -4.473 1.00 38.28 71 ARG A C 1
ATOM 528 O O . ARG A 1 71 ? -25.525 37.245 -5.498 1.00 38.28 71 ARG A O 1
ATOM 535 N N . ALA A 1 72 ? -24.487 35.882 -4.057 1.00 36.50 72 ALA A N 1
ATOM 536 C CA . ALA A 1 72 ? -23.203 35.904 -4.764 1.00 36.50 72 ALA A CA 1
ATOM 537 C C . ALA A 1 72 ? -23.173 35.019 -6.030 1.00 36.50 72 ALA A C 1
ATOM 539 O O . ALA A 1 72 ? -22.343 35.241 -6.908 1.00 36.50 72 ALA A O 1
ATOM 540 N N . ARG A 1 73 ? -24.092 34.049 -6.177 1.00 37.34 73 ARG A N 1
ATOM 541 C CA . ARG A 1 73 ? -24.107 33.109 -7.320 1.00 37.34 73 ARG A CA 1
ATOM 542 C C . ARG A 1 73 ? -24.945 33.541 -8.528 1.00 37.34 73 ARG A C 1
ATOM 544 O O . ARG A 1 73 ? -24.845 32.906 -9.571 1.00 37.34 73 ARG A O 1
ATOM 551 N N . PHE A 1 74 ? -25.704 34.635 -8.441 1.00 35.84 74 PHE A N 1
ATOM 552 C CA . PHE A 1 74 ? -26.496 35.154 -9.571 1.00 35.84 74 PHE A CA 1
ATOM 553 C C . PHE A 1 74 ? -25.897 36.392 -10.262 1.00 35.84 74 PHE A C 1
ATOM 555 O O . PHE A 1 74 ? -26.463 36.871 -11.239 1.00 35.84 74 PHE A O 1
ATOM 562 N N . ALA A 1 75 ? -24.735 36.885 -9.818 1.00 37.00 75 ALA A N 1
ATOM 563 C CA . ALA A 1 75 ? -24.106 38.085 -10.379 1.00 37.00 75 ALA A CA 1
ATOM 564 C C . ALA A 1 75 ? -22.953 37.821 -11.374 1.00 37.00 75 ALA A C 1
ATOM 566 O O . ALA A 1 75 ? -22.435 38.778 -11.942 1.00 37.00 75 ALA A O 1
ATOM 567 N N . SER A 1 76 ? -22.539 36.568 -11.622 1.00 34.62 76 SER A N 1
ATOM 568 C CA . SER A 1 76 ? -21.342 36.288 -12.446 1.00 34.62 76 SER A CA 1
ATOM 569 C C . SER A 1 76 ? -21.598 35.730 -13.850 1.00 34.62 76 SER A C 1
ATOM 571 O O . SER A 1 76 ? -20.636 35.402 -14.536 1.00 34.62 76 SER A O 1
ATOM 573 N N . ASN A 1 77 ? -22.846 35.638 -14.320 1.00 35.91 77 ASN A N 1
ATOM 574 C CA . ASN A 1 77 ? -23.143 35.187 -15.684 1.00 35.91 77 ASN A CA 1
ATOM 575 C C . ASN A 1 77 ? -23.974 36.219 -16.442 1.00 35.91 77 ASN A C 1
ATOM 577 O O . ASN A 1 77 ? -25.185 36.098 -16.597 1.00 35.91 77 ASN A O 1
ATOM 581 N N . GLY A 1 78 ? -23.284 37.237 -16.948 1.00 30.33 78 GLY A N 1
ATOM 582 C CA . GLY A 1 78 ? -23.849 38.146 -17.932 1.00 30.33 78 GLY A CA 1
ATOM 583 C C . GLY A 1 78 ? -23.077 39.446 -18.020 1.00 30.33 78 GLY A C 1
ATOM 584 O O . GLY A 1 78 ? -23.377 40.369 -17.281 1.00 30.33 78 GLY A O 1
ATOM 585 N N . SER A 1 79 ? -22.115 39.536 -18.941 1.00 28.70 79 SER A N 1
ATOM 586 C CA . SER A 1 79 ? -22.063 40.621 -19.933 1.00 28.70 79 SER A CA 1
ATOM 587 C C . SER A 1 79 ? -20.778 40.525 -20.759 1.00 28.70 79 SER A C 1
ATOM 589 O O . SER A 1 79 ? -19.670 40.643 -20.243 1.00 28.70 79 SER A O 1
ATOM 591 N N . LYS A 1 80 ? -20.942 40.350 -22.073 1.00 35.12 80 LYS A N 1
ATOM 592 C CA . LYS A 1 80 ? -19.933 40.716 -23.068 1.00 35.12 80 LYS A CA 1
ATOM 593 C C . LYS A 1 80 ? -19.707 42.226 -22.970 1.00 35.12 80 LYS A C 1
ATOM 595 O O . LYS A 1 80 ? -20.674 42.972 -23.116 1.00 35.12 80 LYS A O 1
ATOM 600 N N . ARG A 1 81 ? -18.462 42.687 -22.837 1.00 29.17 81 ARG A N 1
ATOM 601 C CA . ARG A 1 81 ? -18.113 44.074 -23.171 1.00 29.17 81 ARG A CA 1
ATOM 602 C C . ARG A 1 81 ? -16.811 44.177 -23.953 1.00 29.17 81 ARG A C 1
ATOM 604 O O . ARG A 1 81 ? -15.763 43.689 -23.552 1.00 29.17 81 ARG A O 1
ATOM 611 N N . THR A 1 82 ? -16.963 44.844 -25.087 1.00 32.59 82 THR A N 1
ATOM 612 C CA . THR A 1 82 ? -15.984 45.607 -25.855 1.00 32.59 82 THR A CA 1
ATOM 613 C C . THR A 1 82 ? -15.250 46.635 -24.987 1.00 32.59 82 THR A C 1
ATOM 615 O O . THR A 1 82 ? -15.850 47.229 -24.090 1.00 32.59 82 THR A O 1
ATOM 618 N N . ALA A 1 83 ? -13.968 46.853 -25.296 1.00 32.88 83 ALA A N 1
ATOM 619 C CA . ALA A 1 83 ? -13.106 47.903 -24.740 1.00 32.88 83 ALA A CA 1
ATOM 620 C C . ALA A 1 83 ? -13.668 49.319 -25.002 1.00 32.88 83 ALA A C 1
ATOM 622 O O . ALA A 1 83 ? -14.444 49.492 -25.949 1.00 32.88 83 ALA A O 1
ATOM 623 N N . PRO A 1 84 ? -13.299 50.328 -24.182 1.00 37.09 84 PRO A N 1
ATOM 624 C CA . PRO A 1 84 ? -12.095 51.118 -24.495 1.00 37.09 84 PRO A CA 1
ATOM 625 C C . PRO A 1 84 ? -11.302 51.662 -23.274 1.00 37.09 84 PRO A C 1
ATOM 627 O O . PRO A 1 84 ? -11.816 51.780 -22.166 1.00 37.09 84 PRO A O 1
ATOM 630 N N . THR A 1 85 ? -10.037 52.029 -23.510 1.00 30.92 85 THR A N 1
ATOM 631 C CA . THR A 1 85 ? -9.176 52.916 -22.680 1.00 30.92 85 THR A CA 1
ATOM 632 C C . THR A 1 85 ? -9.648 54.385 -22.824 1.00 30.92 85 THR A C 1
ATOM 634 O O . THR A 1 85 ? -10.235 54.673 -23.872 1.00 30.92 85 THR A O 1
ATOM 637 N N . PRO A 1 86 ? -9.424 55.334 -21.870 1.00 42.31 86 PRO A N 1
ATOM 638 C CA . PRO A 1 86 ? -8.100 55.971 -21.668 1.00 42.31 86 PRO A CA 1
ATOM 639 C C . PRO A 1 86 ? -7.748 56.519 -20.245 1.00 42.31 86 PRO A C 1
ATOM 641 O O . PRO A 1 86 ? -8.608 56.815 -19.428 1.00 42.31 86 PRO A O 1
ATOM 644 N N . GLN A 1 87 ? -6.431 56.708 -20.040 1.00 27.70 87 GLN A N 1
ATOM 645 C CA . GLN A 1 87 ? -5.693 57.784 -19.324 1.00 27.70 87 GLN A CA 1
ATOM 646 C C . GLN A 1 87 ? -5.880 58.123 -17.817 1.00 27.70 87 GLN A C 1
ATOM 648 O O . GLN A 1 87 ? -6.844 58.742 -17.392 1.00 27.70 87 GLN A O 1
ATOM 653 N N . ALA A 1 88 ? -4.800 57.825 -17.075 1.00 31.19 88 ALA A N 1
ATOM 654 C CA . ALA A 1 88 ? -3.994 58.637 -16.137 1.00 31.19 88 ALA A CA 1
ATOM 655 C C . ALA A 1 88 ? -4.594 59.813 -15.326 1.00 31.19 88 ALA A C 1
ATOM 657 O O . ALA A 1 88 ? -4.966 60.837 -15.893 1.00 31.19 88 ALA A O 1
ATOM 658 N N . ARG A 1 89 ? -4.386 59.775 -13.993 1.00 26.41 89 ARG A N 1
ATOM 659 C CA . ARG A 1 89 ? -3.731 60.863 -13.230 1.00 26.41 89 ARG A CA 1
ATOM 660 C C . ARG A 1 89 ? -3.202 60.372 -11.873 1.00 26.41 89 ARG A C 1
ATOM 662 O O . ARG A 1 89 ? -3.870 59.613 -11.182 1.00 26.41 89 ARG A O 1
ATOM 669 N N . ALA A 1 90 ? -1.993 60.816 -11.540 1.00 30.80 90 ALA A N 1
ATOM 670 C CA . ALA A 1 90 ? -1.251 60.538 -10.317 1.00 30.80 90 ALA A CA 1
ATOM 671 C C . ALA A 1 90 ? -1.738 61.360 -9.111 1.00 30.80 90 ALA A C 1
ATOM 673 O O . ALA A 1 90 ? -2.156 62.506 -9.282 1.00 30.80 90 ALA A O 1
ATOM 674 N N . THR A 1 91 ? -1.554 60.804 -7.910 1.00 28.69 91 THR A N 1
ATOM 675 C CA . THR A 1 91 ? -1.305 61.561 -6.672 1.00 28.69 91 THR A CA 1
ATOM 676 C C . THR A 1 91 ? -0.480 60.703 -5.716 1.00 28.69 91 THR A C 1
ATOM 678 O O . THR A 1 91 ? -0.788 59.536 -5.490 1.00 28.69 91 THR A O 1
ATOM 681 N N . GLU A 1 92 ? 0.583 61.313 -5.212 1.00 30.75 92 GLU A N 1
ATOM 682 C CA . GLU A 1 92 ? 1.672 60.781 -4.397 1.00 30.75 92 GLU A CA 1
ATOM 683 C C . GLU A 1 92 ? 1.510 61.292 -2.952 1.00 30.75 92 GLU A C 1
ATOM 685 O O . GLU A 1 92 ? 1.110 62.443 -2.764 1.00 30.75 92 GLU A O 1
ATOM 690 N N . ALA A 1 93 ? 1.801 60.457 -1.946 1.00 29.59 93 ALA A N 1
ATOM 691 C CA . ALA A 1 93 ? 2.082 60.851 -0.557 1.00 29.59 93 ALA A CA 1
ATOM 692 C C . ALA A 1 93 ? 2.761 59.681 0.205 1.00 29.59 93 ALA A C 1
ATOM 694 O O . ALA A 1 93 ? 2.567 58.527 -0.179 1.00 29.59 93 ALA A O 1
ATOM 695 N N . PRO A 1 94 ? 3.574 59.954 1.246 1.00 39.03 94 PRO A N 1
ATOM 696 C CA . PRO A 1 94 ? 4.859 59.282 1.463 1.00 39.03 94 PRO A CA 1
ATOM 697 C C . PRO A 1 94 ? 4.830 58.181 2.535 1.00 39.03 94 PRO A C 1
ATOM 699 O O . PRO A 1 94 ? 4.012 58.215 3.453 1.00 39.03 94 PRO A O 1
ATOM 702 N N . VAL A 1 95 ? 5.789 57.249 2.466 1.00 31.19 95 VAL A N 1
ATOM 703 C CA . VAL A 1 95 ? 6.077 56.282 3.538 1.00 31.19 95 VAL A CA 1
ATOM 704 C C . VAL A 1 95 ? 7.497 56.505 4.052 1.00 31.19 95 VAL A C 1
ATOM 706 O O . VAL A 1 95 ? 8.433 56.703 3.284 1.00 31.19 95 VAL A O 1
ATOM 709 N N . VAL A 1 96 ? 7.592 56.530 5.378 1.00 30.81 96 VAL A N 1
ATOM 710 C CA . VAL A 1 96 ? 8.753 56.843 6.209 1.00 30.81 96 VAL A CA 1
ATOM 711 C C . VAL A 1 96 ? 9.614 55.591 6.398 1.00 30.81 96 VAL A C 1
ATOM 713 O O . VAL A 1 96 ? 9.087 54.531 6.731 1.00 30.81 96 VAL A O 1
ATOM 716 N N . ASP A 1 97 ? 10.927 55.741 6.218 1.00 29.36 97 ASP A N 1
ATOM 717 C CA . ASP A 1 97 ? 11.954 54.737 6.515 1.00 29.36 97 ASP A CA 1
ATOM 718 C C . ASP A 1 97 ? 12.081 54.475 8.023 1.00 29.36 97 ASP A C 1
ATOM 720 O O . ASP A 1 97 ? 12.251 55.403 8.818 1.00 29.36 97 ASP A O 1
ATOM 724 N N . LEU A 1 98 ? 12.099 53.196 8.410 1.00 26.55 98 LEU A N 1
ATOM 725 C CA . LEU A 1 98 ? 12.642 52.764 9.697 1.00 26.55 98 LEU A CA 1
ATOM 726 C C . LEU A 1 98 ? 13.442 51.464 9.522 1.00 26.55 98 LEU A C 1
ATOM 728 O O . LEU A 1 98 ? 12.893 50.392 9.282 1.00 26.55 98 LEU A O 1
ATOM 732 N N . VAL A 1 99 ? 14.760 51.593 9.657 1.00 30.16 99 VAL A N 1
ATOM 733 C CA . VAL A 1 99 ? 15.765 50.522 9.649 1.00 30.16 99 VAL A CA 1
ATOM 734 C C . VAL A 1 99 ? 16.152 50.202 11.089 1.00 30.16 99 VAL A C 1
ATOM 736 O O . VAL A 1 99 ? 16.610 51.122 11.754 1.00 30.16 99 VAL A O 1
ATOM 739 N N . ILE A 1 100 ? 16.071 48.934 11.526 1.00 29.61 100 ILE A N 1
ATOM 740 C CA . ILE A 1 100 ? 16.952 48.293 12.538 1.00 29.61 100 ILE A CA 1
ATOM 741 C C . ILE A 1 100 ? 17.030 46.770 12.229 1.00 29.61 100 ILE A C 1
ATOM 743 O O . ILE A 1 100 ? 16.018 46.199 11.821 1.00 29.61 100 ILE A O 1
ATOM 747 N N . PRO A 1 101 ? 18.202 46.105 12.372 1.00 32.62 101 PRO A N 1
ATOM 748 C CA . PRO A 1 101 ? 18.506 44.818 11.742 1.00 32.62 101 PRO A CA 1
ATOM 749 C C . PRO A 1 101 ? 18.220 43.602 12.641 1.00 32.62 101 PRO A C 1
ATOM 751 O O . PRO A 1 101 ? 18.254 43.701 13.867 1.00 32.62 101 PRO A O 1
ATOM 754 N N . MET A 1 102 ? 18.041 42.423 12.032 1.00 30.05 102 MET A N 1
ATOM 755 C CA . MET A 1 102 ? 18.155 41.134 12.724 1.00 30.05 102 MET A CA 1
ATOM 756 C C . MET A 1 102 ? 19.128 40.197 12.007 1.00 30.05 102 MET A C 1
ATOM 758 O O . MET A 1 102 ? 19.123 40.049 10.788 1.00 30.05 102 MET A O 1
ATOM 762 N N . THR A 1 103 ? 19.984 39.604 12.827 1.00 27.81 103 THR A N 1
ATOM 763 C CA . THR A 1 103 ? 21.102 38.715 12.530 1.00 27.81 103 THR A CA 1
ATOM 764 C C . THR A 1 103 ? 20.659 37.271 12.240 1.00 27.81 103 THR A C 1
ATOM 766 O O . THR A 1 103 ? 19.776 36.740 12.905 1.00 27.81 103 THR A O 1
ATOM 769 N N . THR A 1 104 ? 21.348 36.667 11.269 1.00 31.08 104 THR A N 1
ATOM 770 C CA . THR A 1 104 ? 21.477 35.257 10.813 1.00 31.08 104 THR A CA 1
ATOM 771 C C . THR A 1 104 ? 21.724 34.194 11.917 1.00 31.08 104 THR A C 1
ATOM 773 O O . THR A 1 104 ? 22.008 34.612 13.040 1.00 31.08 104 THR A O 1
ATOM 776 N N . PRO A 1 105 ? 21.744 32.849 11.650 1.00 43.47 105 PRO A N 1
ATOM 777 C CA . PRO A 1 105 ? 21.893 32.171 10.342 1.00 43.47 105 PRO A CA 1
ATOM 778 C C . PRO A 1 105 ? 21.013 30.931 10.038 1.00 43.47 105 PRO A C 1
ATOM 780 O O . PRO A 1 105 ? 20.547 30.203 10.911 1.00 43.47 105 PRO A O 1
ATOM 783 N N . SER A 1 106 ? 20.917 30.656 8.734 1.00 29.80 106 SER A N 1
ATOM 784 C CA . SER A 1 106 ? 20.608 29.370 8.091 1.00 29.80 106 SER A CA 1
ATOM 785 C C . SER A 1 106 ? 21.918 28.799 7.510 1.00 29.80 106 SER A C 1
ATOM 787 O O . SER A 1 106 ? 22.733 29.608 7.057 1.00 29.80 106 SER A O 1
ATOM 789 N N . PRO A 1 107 ? 22.179 27.474 7.513 1.00 41.69 107 PRO A N 1
ATOM 790 C CA . PRO A 1 107 ? 23.332 26.918 6.820 1.00 41.69 107 PRO A CA 1
ATOM 791 C C . PRO A 1 107 ? 22.960 26.444 5.408 1.00 41.69 107 PRO A C 1
ATOM 793 O O . PRO A 1 107 ? 22.198 25.500 5.211 1.00 41.69 107 PRO A O 1
ATOM 796 N N . GLU A 1 108 ? 23.567 27.127 4.447 1.00 28.50 108 GLU A N 1
ATOM 797 C CA . GLU A 1 108 ? 23.756 26.765 3.047 1.00 28.50 108 GLU A CA 1
ATOM 798 C C . GLU A 1 108 ? 25.018 25.886 2.935 1.00 28.50 108 GLU A C 1
ATOM 800 O O . GLU A 1 108 ? 26.034 26.185 3.565 1.00 28.50 108 GLU A O 1
ATOM 805 N N . VAL A 1 109 ? 24.979 24.806 2.146 1.00 33.16 109 VAL A N 1
ATOM 806 C CA . VAL A 1 109 ? 26.198 24.149 1.644 1.00 33.16 109 VAL A CA 1
ATOM 807 C C . VAL A 1 109 ? 26.110 24.103 0.129 1.00 33.16 109 VAL A C 1
ATOM 809 O O . VAL A 1 109 ? 25.158 23.574 -0.442 1.00 33.16 109 VAL A O 1
ATOM 812 N N . ALA A 1 110 ? 27.115 24.735 -0.463 1.00 29.36 110 ALA A N 1
ATOM 813 C CA . ALA A 1 110 ? 27.231 25.113 -1.852 1.00 29.36 110 ALA A CA 1
ATOM 814 C C . ALA A 1 110 ? 27.756 23.991 -2.760 1.00 29.36 110 ALA A C 1
ATOM 816 O O . ALA A 1 110 ? 28.552 23.140 -2.363 1.00 29.36 110 ALA A O 1
ATOM 817 N N . ASP A 1 111 ? 27.317 24.099 -4.006 1.00 31.06 111 ASP A N 1
ATOM 818 C CA . ASP A 1 111 ? 27.845 23.508 -5.232 1.00 31.06 111 ASP A CA 1
ATOM 819 C C . ASP A 1 111 ? 29.102 24.277 -5.705 1.00 31.06 111 ASP A C 1
ATOM 821 O O . ASP A 1 111 ? 29.163 25.496 -5.497 1.00 31.06 111 ASP A O 1
ATOM 825 N N . PRO A 1 112 ? 30.093 23.636 -6.359 1.00 40.78 112 PRO A N 1
ATOM 826 C CA . PRO A 1 112 ? 31.053 24.377 -7.171 1.00 40.78 112 PRO A CA 1
ATOM 827 C C . PRO A 1 112 ? 31.242 23.814 -8.597 1.00 40.78 112 PRO A C 1
ATOM 829 O O . PRO A 1 112 ? 31.853 22.766 -8.808 1.00 40.78 112 PRO A O 1
ATOM 832 N N . THR A 1 113 ? 30.852 24.618 -9.589 1.00 32.09 113 THR A N 1
ATOM 833 C CA . THR A 1 113 ? 31.514 24.790 -10.908 1.00 32.09 113 THR A CA 1
ATOM 834 C C . THR A 1 113 ? 32.471 26.003 -10.808 1.00 32.09 113 THR A C 1
ATOM 836 O O . THR A 1 113 ? 32.161 26.923 -10.060 1.00 32.09 113 THR A O 1
ATOM 839 N N . GLU A 1 114 ? 33.655 26.126 -11.436 1.00 31.78 114 GLU A N 1
ATOM 840 C CA . GLU A 1 114 ? 34.012 25.973 -12.862 1.00 31.78 114 GLU A CA 1
ATOM 841 C C . GLU A 1 114 ? 35.564 26.094 -13.100 1.00 31.78 114 GLU A C 1
ATOM 843 O O . GLU A 1 114 ? 36.202 26.926 -12.460 1.00 31.78 114 GLU A O 1
ATOM 848 N N . GLN A 1 115 ? 36.105 25.342 -14.092 1.00 32.56 115 GLN A N 1
ATOM 849 C CA . GLN A 1 115 ? 37.186 25.655 -15.093 1.00 32.56 115 GLN A CA 1
ATOM 850 C C . GLN A 1 115 ? 38.693 25.839 -14.650 1.00 32.56 115 GLN A C 1
ATOM 852 O O . GLN A 1 115 ? 38.909 26.267 -13.522 1.00 32.56 115 GLN A O 1
ATOM 857 N N . PRO A 1 116 ? 39.773 25.583 -15.478 1.00 40.06 116 PRO A N 1
ATOM 858 C CA . PRO A 1 116 ? 39.850 25.709 -16.945 1.00 40.06 116 PRO A CA 1
ATOM 859 C C . PRO A 1 116 ? 40.666 24.744 -17.844 1.00 40.06 116 PRO A C 1
ATOM 861 O O . PRO A 1 116 ? 41.278 23.776 -17.413 1.00 40.06 116 PRO A O 1
ATOM 864 N N . ALA A 1 117 ? 40.559 25.039 -19.152 1.00 30.52 117 ALA A N 1
ATOM 865 C CA . ALA A 1 117 ? 40.940 24.290 -20.354 1.00 30.52 117 ALA A CA 1
ATOM 866 C C . ALA A 1 117 ? 42.428 24.354 -20.783 1.00 30.52 117 ALA A C 1
ATOM 868 O O . ALA A 1 117 ? 43.141 25.303 -20.468 1.00 30.52 117 ALA A O 1
ATOM 869 N N . GLY A 1 118 ? 42.813 23.382 -21.629 1.00 26.94 118 GLY A N 1
ATOM 870 C CA . GLY A 1 118 ? 44.065 23.242 -22.407 1.00 26.94 118 GLY A CA 1
ATOM 871 C C . GLY A 1 118 ? 44.587 21.797 -22.286 1.00 26.94 118 GLY A C 1
ATOM 872 O O . GLY A 1 118 ? 44.548 21.255 -21.194 1.00 26.94 118 GLY A O 1
ATOM 873 N N . THR A 1 119 ? 45.052 21.038 -23.285 1.00 26.84 119 THR A N 1
ATOM 874 C CA . THR A 1 119 ? 45.512 21.276 -24.665 1.00 26.84 119 THR A CA 1
ATOM 875 C C . THR A 1 119 ? 45.683 19.901 -25.364 1.00 26.84 119 THR A C 1
ATOM 877 O O . THR A 1 119 ? 45.734 18.872 -24.702 1.00 26.84 119 THR A O 1
ATOM 880 N N . ALA A 1 120 ? 45.763 19.925 -26.697 1.00 29.25 120 ALA A N 1
ATOM 881 C CA . ALA A 1 120 ? 45.974 18.877 -27.715 1.00 29.25 120 ALA A CA 1
ATOM 882 C C . ALA A 1 120 ? 46.691 17.519 -27.414 1.00 29.25 120 ALA A C 1
ATOM 884 O O . ALA A 1 120 ? 47.684 17.459 -26.700 1.00 29.25 120 ALA A O 1
ATOM 885 N N . SER A 1 121 ? 46.185 16.491 -28.130 1.00 30.53 121 SER A N 1
ATOM 886 C CA . SER A 1 121 ? 46.736 15.228 -28.717 1.00 30.53 121 SER A CA 1
ATOM 887 C C . SER A 1 121 ? 48.272 14.993 -28.751 1.00 30.53 121 SER A C 1
ATOM 889 O O . SER A 1 121 ? 49.012 15.972 -28.838 1.00 30.53 121 SER A O 1
ATOM 891 N N . PRO A 1 122 ? 48.781 13.728 -28.827 1.00 40.38 122 PRO A N 1
ATOM 892 C CA . PRO A 1 122 ? 48.591 12.890 -30.026 1.00 40.38 122 PRO A CA 1
ATOM 893 C C . PRO A 1 122 ? 48.374 11.368 -29.844 1.00 40.38 122 PRO A C 1
ATOM 895 O O . PRO A 1 122 ? 48.751 10.729 -28.867 1.00 40.38 122 PRO A O 1
ATOM 898 N N . GLU A 1 123 ? 47.775 10.837 -30.906 1.00 33.16 123 GLU A N 1
ATOM 899 C CA . GLU A 1 123 ? 47.787 9.494 -31.492 1.00 33.16 123 GLU A CA 1
ATOM 900 C C . GLU A 1 123 ? 49.057 8.642 -31.269 1.00 33.16 123 GLU A C 1
ATOM 902 O O . GLU A 1 123 ? 50.171 9.080 -31.551 1.00 33.16 123 GLU A O 1
ATOM 907 N N . ALA A 1 124 ? 48.866 7.376 -30.874 1.00 30.06 124 ALA A N 1
ATOM 908 C CA . ALA A 1 124 ? 49.779 6.274 -31.190 1.00 30.06 124 ALA A CA 1
ATOM 909 C C . ALA A 1 124 ? 49.048 4.918 -31.130 1.00 30.06 124 ALA A C 1
ATOM 911 O O . ALA A 1 124 ? 48.600 4.482 -30.073 1.00 30.06 124 ALA A O 1
ATOM 912 N N . THR A 1 125 ? 48.978 4.229 -32.271 1.00 31.83 125 THR A N 1
ATOM 913 C CA . THR A 1 125 ? 48.870 2.758 -32.349 1.00 31.83 125 THR A CA 1
ATOM 914 C C . THR A 1 125 ? 50.218 2.263 -32.884 1.00 31.83 125 THR A C 1
ATOM 916 O O . THR A 1 125 ? 50.745 2.899 -33.800 1.00 31.83 125 THR A O 1
ATOM 919 N N . PRO A 1 126 ? 50.817 1.188 -32.334 1.00 40.91 126 PRO A N 1
ATOM 920 C CA . PRO A 1 126 ? 50.869 -0.055 -33.116 1.00 40.91 126 PRO A CA 1
ATOM 921 C C . PRO A 1 126 ? 50.806 -1.373 -32.297 1.00 40.91 126 PRO A C 1
ATOM 923 O O . PRO A 1 126 ? 51.448 -1.533 -31.268 1.00 40.91 126 PRO A O 1
ATOM 926 N N . THR A 1 127 ? 50.060 -2.327 -32.863 1.00 29.50 127 THR A N 1
ATOM 927 C CA . THR A 1 127 ? 50.456 -3.717 -33.197 1.00 29.50 127 THR A CA 1
ATOM 928 C C . THR A 1 127 ? 50.892 -4.733 -32.116 1.00 29.50 127 THR A C 1
ATOM 930 O O . THR A 1 127 ? 52.017 -4.734 -31.641 1.00 29.50 127 THR A O 1
ATOM 933 N N . ALA A 1 128 ? 49.972 -5.678 -31.876 1.00 33.06 128 ALA A N 1
ATOM 934 C CA . ALA A 1 128 ? 50.048 -7.154 -31.839 1.00 33.06 128 ALA A CA 1
ATOM 935 C C . ALA A 1 128 ? 51.301 -7.963 -31.399 1.00 33.06 128 ALA A C 1
ATOM 937 O O . ALA A 1 128 ? 52.422 -7.748 -31.845 1.00 33.06 128 ALA A O 1
ATOM 938 N N . ASN A 1 129 ? 50.939 -9.079 -30.737 1.00 32.91 129 ASN A N 1
ATOM 939 C CA . ASN A 1 129 ? 51.588 -10.390 -30.555 1.00 32.91 129 ASN A CA 1
ATOM 940 C C . ASN A 1 129 ? 52.602 -10.593 -29.414 1.00 32.91 129 ASN A C 1
ATOM 942 O O . ASN A 1 129 ? 53.782 -10.296 -29.551 1.00 32.91 129 ASN A O 1
ATOM 946 N N . ALA A 1 130 ? 52.150 -11.307 -28.374 1.00 32.50 130 ALA A N 1
ATOM 947 C CA . ALA A 1 130 ? 52.905 -12.404 -27.763 1.00 32.50 130 ALA A CA 1
ATOM 948 C C . ALA A 1 130 ? 51.958 -13.434 -27.115 1.00 32.50 130 ALA A C 1
ATOM 950 O O . ALA A 1 130 ? 50.877 -13.103 -26.632 1.00 32.50 130 ALA A O 1
ATOM 951 N N . GLU A 1 131 ? 52.384 -14.688 -27.194 1.00 29.27 131 GLU A N 1
ATOM 952 C CA . GLU A 1 131 ? 51.660 -15.941 -27.011 1.00 29.27 131 GLU A CA 1
ATOM 953 C C . GLU A 1 131 ? 51.090 -16.243 -25.617 1.00 29.27 131 GLU A C 1
ATOM 955 O O . GLU A 1 131 ? 51.646 -15.927 -24.570 1.00 29.27 131 GLU A O 1
ATOM 960 N N . ALA A 1 132 ? 49.983 -16.983 -25.684 1.00 36.44 132 ALA A N 1
ATOM 961 C CA . ALA A 1 132 ? 49.449 -17.956 -24.743 1.00 36.44 132 ALA A CA 1
ATOM 962 C C . ALA A 1 132 ? 50.369 -18.439 -23.599 1.00 36.44 132 ALA A C 1
ATOM 964 O O . ALA A 1 132 ? 51.382 -19.106 -23.797 1.00 36.44 132 ALA A O 1
ATOM 965 N N . SER A 1 133 ? 49.862 -18.300 -22.375 1.00 32.06 133 SER A N 1
ATOM 966 C CA . SER A 1 133 ? 50.015 -19.320 -21.337 1.00 32.06 133 SER A CA 1
ATOM 967 C C . SER A 1 133 ? 48.658 -19.538 -20.681 1.00 32.06 133 SER A C 1
ATOM 969 O O . SER A 1 133 ? 48.083 -18.639 -20.073 1.00 32.06 133 SER A O 1
ATOM 971 N N . GLY A 1 134 ? 48.105 -20.730 -20.904 1.00 38.97 134 GLY A N 1
ATOM 972 C CA . GLY A 1 134 ? 46.803 -21.137 -20.405 1.00 38.97 134 GLY A CA 1
ATOM 973 C C . GLY A 1 134 ? 46.807 -21.263 -18.888 1.00 38.97 134 GLY A C 1
ATOM 974 O O . GLY A 1 134 ? 47.373 -22.202 -18.337 1.00 38.97 134 GLY A O 1
ATOM 975 N N . GLN A 1 135 ? 46.106 -20.351 -18.223 1.00 32.19 135 GLN A N 1
ATOM 976 C CA . GLN A 1 135 ? 45.498 -20.615 -16.928 1.00 32.19 135 GLN A CA 1
ATOM 977 C C . GLN A 1 135 ? 43.995 -20.663 -17.148 1.00 32.19 135 GLN A C 1
ATOM 979 O O . GLN A 1 135 ? 43.365 -19.656 -17.461 1.00 32.19 135 GLN A O 1
ATOM 984 N N . ALA A 1 136 ? 43.436 -21.867 -17.032 1.00 32.06 136 ALA A N 1
ATOM 985 C CA . ALA A 1 136 ? 42.004 -22.083 -17.015 1.00 32.06 136 ALA A CA 1
ATOM 986 C C . ALA A 1 136 ? 41.402 -21.250 -15.878 1.00 32.06 136 ALA A C 1
ATOM 988 O O . ALA A 1 136 ? 41.528 -21.592 -14.703 1.00 32.06 136 ALA A O 1
ATOM 989 N N . SER A 1 137 ? 40.775 -20.131 -16.233 1.00 34.41 137 SER A N 1
ATOM 990 C CA . SER A 1 137 ? 39.894 -19.406 -15.335 1.00 34.41 137 SER A CA 1
ATOM 991 C C . SER A 1 137 ? 38.726 -20.335 -15.036 1.00 34.41 137 SER A C 1
ATOM 993 O O . SER A 1 137 ? 37.876 -20.577 -15.891 1.00 34.41 137 SER A O 1
ATOM 995 N N . THR A 1 138 ? 38.705 -20.914 -13.840 1.00 29.50 138 THR A N 1
ATOM 996 C CA . THR A 1 138 ? 37.526 -21.593 -13.315 1.00 29.50 138 THR A CA 1
ATOM 997 C C . THR A 1 138 ? 36.449 -20.530 -13.137 1.00 29.50 138 THR A C 1
ATOM 999 O O . THR A 1 138 ? 36.396 -19.856 -12.109 1.00 29.50 138 THR A O 1
ATOM 1002 N N . SER A 1 139 ? 35.633 -20.320 -14.170 1.00 34.66 139 SER A N 1
ATOM 1003 C CA . SER A 1 139 ? 34.397 -19.559 -14.056 1.00 34.66 139 SER A CA 1
ATOM 1004 C C . SER A 1 139 ? 33.577 -20.212 -12.950 1.00 34.66 139 SER A C 1
ATOM 1006 O O . SER A 1 139 ? 33.171 -21.369 -13.097 1.00 34.66 139 SER A O 1
ATOM 1008 N N . SER A 1 140 ? 33.371 -19.502 -11.837 1.00 31.47 140 SER A N 1
ATOM 1009 C CA . SER A 1 140 ? 32.375 -19.915 -10.852 1.00 31.47 140 SER A CA 1
ATOM 1010 C C . SER A 1 140 ? 31.062 -20.174 -11.592 1.00 31.47 140 SER A C 1
ATOM 1012 O O . SER A 1 140 ? 30.671 -19.340 -12.416 1.00 31.47 140 SER A O 1
ATOM 1014 N N . PRO A 1 141 ? 30.394 -21.315 -11.352 1.00 34.69 141 PRO A N 1
ATOM 1015 C CA . PRO A 1 141 ? 29.081 -21.547 -11.921 1.00 34.69 141 PRO A CA 1
ATOM 1016 C C . PRO A 1 141 ? 28.155 -20.383 -11.532 1.00 34.69 141 PRO A C 1
ATOM 1018 O O . PRO A 1 141 ? 28.283 -19.860 -10.418 1.00 34.69 141 PRO A O 1
ATOM 1021 N N . PRO A 1 142 ? 27.253 -19.948 -12.433 1.00 38.22 142 PRO A N 1
ATOM 1022 C CA . PRO A 1 142 ? 26.258 -18.939 -12.096 1.00 38.22 142 PRO A CA 1
ATOM 1023 C C . PRO A 1 142 ? 25.540 -19.364 -10.806 1.00 38.22 142 PRO A C 1
ATOM 1025 O O . PRO A 1 142 ? 25.288 -20.564 -10.639 1.00 38.22 142 PRO A O 1
ATOM 1028 N N . PRO A 1 143 ? 25.240 -18.429 -9.882 1.00 39.28 143 PRO A N 1
ATOM 1029 C CA . PRO A 1 143 ? 24.517 -18.753 -8.661 1.00 39.28 143 PRO A CA 1
ATOM 1030 C C . PRO A 1 143 ? 23.282 -19.574 -9.020 1.00 39.28 143 PRO A C 1
ATOM 1032 O O . PRO A 1 143 ? 22.513 -19.181 -9.901 1.00 39.28 143 PRO A O 1
ATOM 1035 N N . ALA A 1 144 ? 23.127 -20.736 -8.383 1.00 34.84 144 ALA A N 1
ATOM 1036 C CA . ALA A 1 144 ? 21.937 -21.551 -8.554 1.00 34.84 144 ALA A CA 1
ATOM 1037 C C . ALA A 1 144 ? 20.712 -20.659 -8.331 1.00 34.84 144 ALA A C 1
ATOM 1039 O O . ALA A 1 144 ? 20.649 -19.941 -7.331 1.00 34.84 144 ALA A O 1
ATOM 1040 N N . THR A 1 145 ? 19.769 -20.675 -9.278 1.00 38.22 145 THR A N 1
ATOM 1041 C CA . THR A 1 145 ? 18.488 -19.982 -9.133 1.00 38.22 145 THR A CA 1
ATOM 1042 C C . THR A 1 145 ? 17.905 -20.380 -7.777 1.00 38.22 145 THR A C 1
ATOM 1044 O O . THR A 1 145 ? 17.726 -21.582 -7.554 1.00 38.22 145 THR A O 1
ATOM 1047 N N . PRO A 1 146 ? 17.670 -19.429 -6.851 1.00 46.38 146 PRO A N 1
ATOM 1048 C CA . PRO A 1 146 ? 17.089 -19.750 -5.558 1.00 46.38 146 PRO A CA 1
ATOM 1049 C C . PRO A 1 146 ? 15.826 -20.579 -5.780 1.00 46.38 146 PRO A C 1
ATOM 1051 O O . PRO A 1 146 ? 15.002 -20.239 -6.634 1.00 46.38 146 PRO A O 1
ATOM 1054 N N . GLY A 1 147 ? 15.697 -21.691 -5.051 1.00 48.56 147 GLY A N 1
ATOM 1055 C CA . GLY A 1 147 ? 14.466 -22.476 -5.056 1.00 48.56 147 GLY A CA 1
ATOM 1056 C C . GLY A 1 147 ? 13.259 -21.581 -4.738 1.00 48.56 147 GLY A C 1
ATOM 1057 O O . GLY A 1 147 ? 13.436 -20.503 -4.164 1.00 48.56 147 GLY A O 1
ATOM 1058 N N . PRO A 1 148 ? 12.035 -21.985 -5.116 1.00 57.03 148 PRO A N 1
ATOM 1059 C CA . PRO A 1 148 ? 10.853 -21.165 -4.886 1.00 57.03 148 PRO A CA 1
ATOM 1060 C C . PRO A 1 148 ? 10.744 -20.821 -3.396 1.00 57.03 148 PRO A C 1
ATOM 1062 O O . PRO A 1 148 ? 10.559 -21.708 -2.562 1.00 57.03 148 PRO A O 1
ATOM 1065 N N . VAL A 1 149 ? 10.897 -19.535 -3.064 1.00 73.75 149 VAL A N 1
ATOM 1066 C CA . VAL A 1 149 ? 10.683 -19.042 -1.700 1.00 73.75 149 VAL A CA 1
ATOM 1067 C C . VAL A 1 149 ? 9.216 -19.267 -1.371 1.00 73.75 149 VAL A C 1
ATOM 1069 O O . VAL A 1 149 ? 8.333 -18.832 -2.115 1.00 73.75 149 VAL A O 1
ATOM 1072 N N . VAL A 1 150 ? 8.967 -19.994 -0.284 1.00 77.00 150 VAL A N 1
ATOM 1073 C CA . VAL A 1 150 ? 7.616 -20.242 0.212 1.00 77.00 150 VAL A CA 1
ATOM 1074 C C . VAL A 1 150 ? 7.082 -18.930 0.774 1.00 77.00 150 VAL A C 1
ATOM 1076 O O . VAL A 1 150 ? 7.649 -18.379 1.712 1.00 77.00 150 VAL A O 1
ATOM 1079 N N . VAL A 1 151 ? 5.999 -18.427 0.185 1.00 85.44 151 VAL A N 1
ATOM 1080 C CA . VAL A 1 151 ? 5.275 -17.268 0.713 1.00 85.44 151 VAL A CA 1
ATOM 1081 C C . VAL A 1 151 ? 4.428 -17.731 1.892 1.00 85.44 151 VAL A C 1
ATOM 1083 O O . VAL A 1 151 ? 3.574 -18.607 1.738 1.00 85.44 151 VAL A O 1
ATOM 1086 N N . ASN A 1 152 ? 4.637 -17.124 3.057 1.00 82.88 152 ASN A N 1
ATOM 1087 C CA . ASN A 1 152 ? 3.807 -17.373 4.227 1.00 82.88 152 ASN A CA 1
ATOM 1088 C C . ASN A 1 152 ? 2.416 -16.766 3.996 1.00 82.88 152 ASN A C 1
ATOM 1090 O O . ASN A 1 152 ? 2.310 -15.553 3.771 1.00 82.88 152 ASN A O 1
ATOM 1094 N N . PRO A 1 153 ? 1.337 -17.568 4.041 1.00 83.25 153 PRO A N 1
ATOM 1095 C CA . PRO A 1 153 ? -0.002 -17.022 3.922 1.00 83.25 153 PRO A CA 1
ATOM 1096 C C . PRO A 1 153 ? -0.338 -16.171 5.160 1.00 83.25 153 PRO A C 1
ATOM 1098 O O . PRO A 1 153 ? 0.122 -16.485 6.261 1.00 83.25 153 PRO A O 1
ATOM 1101 N N . PRO A 1 154 ? -1.170 -15.125 5.019 1.00 81.69 154 PRO A N 1
ATOM 1102 C CA . PRO A 1 154 ? -1.756 -14.454 6.172 1.00 81.69 154 PRO A CA 1
ATOM 1103 C C . PRO A 1 154 ? -2.625 -15.439 6.964 1.00 81.69 154 PRO A C 1
ATOM 1105 O O . PRO A 1 154 ? -3.155 -16.411 6.410 1.00 81.69 154 PRO A O 1
ATOM 1108 N N . THR A 1 155 ? -2.815 -15.181 8.259 1.00 82.44 155 THR A N 1
ATOM 1109 C CA . THR A 1 155 ? -3.721 -16.010 9.058 1.00 82.44 155 THR A CA 1
ATOM 1110 C C . THR A 1 155 ? -5.144 -15.838 8.534 1.00 82.44 155 THR A C 1
ATOM 1112 O O . THR A 1 155 ? -5.574 -14.742 8.173 1.00 82.44 155 THR A O 1
ATOM 1115 N N . SER A 1 156 ? -5.903 -16.933 8.485 1.00 76.50 156 SER A N 1
ATOM 1116 C CA . SER A 1 156 ? -7.301 -16.882 8.055 1.00 76.50 156 SER A CA 1
ATOM 1117 C C . SER A 1 156 ? -8.138 -16.026 9.011 1.00 76.50 156 SER A C 1
ATOM 1119 O O . SER A 1 156 ? -8.150 -16.262 10.216 1.00 76.50 156 SER A O 1
ATOM 1121 N N . GLY A 1 157 ? -8.883 -15.061 8.473 1.00 75.19 157 GLY A N 1
ATOM 1122 C CA . GLY A 1 157 ? -9.749 -14.185 9.259 1.00 75.19 157 GLY A CA 1
ATOM 1123 C C . GLY A 1 157 ? -10.318 -13.032 8.433 1.00 75.19 157 GLY A C 1
ATOM 1124 O O . GLY A 1 157 ? -9.815 -12.719 7.357 1.00 75.19 157 GLY A O 1
ATOM 1125 N N . ARG A 1 158 ? -11.387 -12.397 8.929 1.00 83.19 158 ARG A N 1
ATOM 1126 C CA . ARG A 1 158 ? -11.954 -11.186 8.310 1.00 83.19 158 ARG A CA 1
ATOM 1127 C C . ARG A 1 158 ? -11.132 -9.958 8.701 1.00 83.19 158 ARG A C 1
ATOM 1129 O O . ARG A 1 158 ? -10.853 -9.799 9.885 1.00 83.19 158 ARG A O 1
ATOM 1136 N N . GLY A 1 159 ? -10.799 -9.118 7.723 1.00 91.88 159 GLY A N 1
ATOM 1137 C CA . GLY A 1 159 ? -10.105 -7.836 7.892 1.00 91.88 159 GLY A CA 1
ATOM 1138 C C . GLY A 1 159 ? -9.226 -7.519 6.682 1.00 91.88 159 GLY A C 1
ATOM 1139 O O . GLY A 1 159 ? -8.630 -8.435 6.104 1.00 91.88 159 GLY A O 1
ATOM 1140 N N . ILE A 1 160 ? -9.160 -6.244 6.291 1.00 96.19 160 ILE A N 1
ATOM 1141 C CA . ILE A 1 160 ? -8.498 -5.818 5.044 1.00 96.19 160 ILE A CA 1
ATOM 1142 C C . ILE A 1 160 ? -6.988 -6.029 5.113 1.00 96.19 160 ILE A C 1
ATOM 1144 O O . ILE A 1 160 ? -6.413 -6.554 4.165 1.00 96.19 160 ILE A O 1
ATOM 1148 N N . ILE A 1 161 ? -6.362 -5.633 6.225 1.00 94.88 161 ILE A N 1
ATOM 1149 C CA . ILE A 1 161 ? -4.906 -5.725 6.419 1.00 94.88 161 ILE A CA 1
ATOM 1150 C C . ILE A 1 161 ? -4.520 -6.682 7.554 1.00 94.88 161 ILE A C 1
ATOM 1152 O O . ILE A 1 161 ? -3.466 -7.303 7.525 1.00 94.88 161 ILE A O 1
ATOM 1156 N N . ILE A 1 162 ? -5.397 -6.850 8.541 1.00 95.81 162 ILE A N 1
ATOM 1157 C CA . ILE A 1 162 ? -5.217 -7.754 9.676 1.00 95.81 162 ILE A CA 1
ATOM 1158 C C . ILE A 1 162 ? -6.597 -8.084 10.253 1.00 95.81 162 ILE A C 1
ATOM 1160 O O . ILE A 1 162 ? -7.508 -7.258 10.198 1.00 95.81 162 ILE A O 1
ATOM 1164 N N . SER A 1 163 ? -6.785 -9.293 10.773 1.00 94.94 163 SER A N 1
ATOM 1165 C CA . SER A 1 163 ? -8.045 -9.707 11.387 1.00 94.94 163 SER A CA 1
ATOM 1166 C C . SER A 1 163 ? -8.115 -9.372 12.872 1.00 94.94 163 SER A C 1
ATOM 1168 O O . SER A 1 163 ? -7.099 -9.229 13.549 1.00 94.94 163 SER A O 1
ATOM 1170 N N . ALA A 1 164 ? -9.334 -9.326 13.415 1.00 92.94 164 ALA A N 1
ATOM 1171 C CA . ALA A 1 164 ? -9.538 -9.131 14.849 1.00 92.94 164 ALA A CA 1
ATOM 1172 C C . ALA A 1 164 ? -8.821 -10.200 15.697 1.00 92.94 164 ALA A C 1
ATOM 1174 O O . ALA A 1 164 ? -8.255 -9.877 16.736 1.00 92.94 164 ALA A O 1
ATOM 1175 N N . ALA A 1 165 ? -8.808 -11.462 15.252 1.00 93.31 165 ALA A N 1
ATOM 1176 C CA . ALA A 1 165 ? -8.124 -12.542 15.962 1.00 93.31 165 ALA A CA 1
ATOM 1177 C C . ALA A 1 165 ? -6.599 -12.350 15.968 1.00 93.31 165 ALA A C 1
ATOM 1179 O O . ALA A 1 165 ? -5.977 -12.505 17.016 1.00 93.31 165 ALA A O 1
ATOM 1180 N N . GLU A 1 166 ? -6.022 -11.959 14.827 1.00 95.94 166 GLU A N 1
ATOM 1181 C CA . GLU A 1 166 ? -4.598 -11.620 14.721 1.00 95.94 166 GLU A CA 1
ATOM 1182 C C . GLU A 1 166 ? -4.254 -10.452 15.657 1.00 95.94 166 GLU A C 1
ATOM 1184 O O . GLU A 1 166 ? -3.350 -10.585 16.473 1.00 95.94 166 GLU A O 1
ATOM 1189 N N . ILE A 1 167 ? -5.034 -9.362 15.648 1.00 97.06 167 ILE A N 1
ATOM 1190 C CA . ILE A 1 167 ? -4.820 -8.218 16.555 1.00 97.06 167 ILE A CA 1
ATOM 1191 C C . ILE A 1 167 ? -4.848 -8.643 18.024 1.00 97.06 167 ILE A C 1
ATOM 1193 O O . ILE A 1 167 ? -4.016 -8.200 18.811 1.00 97.06 167 ILE A O 1
ATOM 1197 N N . GLN A 1 168 ? -5.803 -9.486 18.421 1.00 96.25 168 GLN A N 1
ATOM 1198 C CA . GLN A 1 168 ? -5.925 -9.919 19.815 1.00 96.25 168 GLN A CA 1
ATOM 1199 C C . GLN A 1 168 ? -4.757 -10.801 20.277 1.00 96.25 168 GLN A C 1
ATOM 1201 O O . GLN A 1 168 ? -4.499 -10.871 21.482 1.00 96.25 168 GLN A O 1
ATOM 1206 N N . ALA A 1 169 ? -4.036 -11.427 19.344 1.00 96.12 169 ALA A N 1
ATOM 1207 C CA . ALA A 1 169 ? -2.825 -12.185 19.631 1.00 96.12 169 ALA A CA 1
ATOM 1208 C C . ALA A 1 169 ? -1.578 -11.296 19.805 1.00 96.12 169 ALA A C 1
ATOM 1210 O O . ALA A 1 169 ? -0.621 -11.732 20.441 1.00 96.12 169 ALA A O 1
ATOM 1211 N N . LEU A 1 170 ? -1.590 -10.053 19.306 1.00 97.38 170 LEU A N 1
ATOM 1212 C CA . LEU A 1 170 ? -0.435 -9.152 19.383 1.00 97.38 170 LEU A CA 1
ATOM 1213 C C . LEU A 1 170 ? -0.162 -8.678 20.826 1.00 97.38 170 LEU A C 1
ATOM 1215 O O . LEU A 1 170 ? -1.103 -8.458 21.609 1.00 97.38 170 LEU A O 1
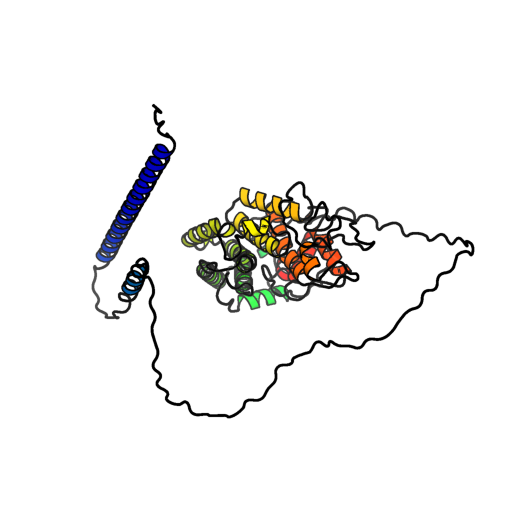ATOM 1219 N N . PRO A 1 171 ? 1.111 -8.474 21.210 1.00 97.44 171 PRO A N 1
ATOM 1220 C CA . PRO A 1 171 ? 1.473 -8.048 22.554 1.00 97.44 171 PRO A CA 1
ATOM 1221 C C . PRO A 1 171 ? 1.051 -6.602 22.831 1.00 97.44 171 PRO A C 1
ATOM 1223 O O . PRO A 1 171 ? 1.094 -5.734 21.962 1.00 97.44 171 PRO A O 1
ATOM 1226 N N . MET A 1 172 ? 0.689 -6.333 24.086 1.00 98.00 172 MET A N 1
ATOM 1227 C CA . MET A 1 172 ? 0.420 -4.984 24.605 1.00 98.00 172 MET A CA 1
ATOM 1228 C C . MET A 1 172 ? 1.592 -4.454 25.445 1.00 98.00 172 MET A C 1
ATOM 1230 O O . MET A 1 172 ? 1.404 -3.769 26.451 1.00 98.00 172 MET A O 1
ATOM 1234 N N . SER A 1 173 ? 2.809 -4.835 25.069 1.00 97.75 173 SER A N 1
ATOM 1235 C CA . SER A 1 173 ? 4.051 -4.463 25.741 1.00 97.75 173 SER A CA 1
ATOM 1236 C C . SER A 1 173 ? 5.221 -4.544 24.769 1.00 97.75 173 SER A C 1
ATOM 1238 O O . SER A 1 173 ? 5.147 -5.263 23.773 1.00 97.75 173 SER A O 1
ATOM 1240 N N . GLY A 1 174 ? 6.323 -3.878 25.104 1.00 97.50 174 GLY A N 1
ATOM 1241 C CA . GLY A 1 174 ? 7.531 -3.858 24.286 1.00 97.50 174 GLY A CA 1
ATOM 1242 C C . GLY A 1 174 ? 7.594 -2.629 23.385 1.00 97.50 174 GLY A C 1
ATOM 1243 O O . GLY A 1 174 ? 6.613 -1.909 23.206 1.00 97.50 174 GLY A O 1
ATOM 1244 N N . ALA A 1 175 ? 8.775 -2.385 22.815 1.00 97.50 175 ALA A N 1
ATOM 1245 C CA . ALA A 1 175 ? 9.096 -1.109 22.179 1.00 97.50 175 ALA A CA 1
ATOM 1246 C C . ALA A 1 175 ? 8.143 -0.729 21.028 1.00 97.50 175 ALA A C 1
ATOM 1248 O O . ALA A 1 175 ? 7.759 0.439 20.931 1.00 97.50 175 ALA A O 1
ATOM 1249 N N . ALA A 1 176 ? 7.734 -1.704 20.208 1.00 97.56 176 ALA A N 1
ATOM 1250 C CA . ALA A 1 176 ? 6.797 -1.506 19.100 1.00 97.56 176 ALA A CA 1
ATOM 1251 C C . ALA A 1 176 ? 5.392 -1.113 19.595 1.00 97.56 176 ALA A C 1
ATOM 1253 O O . ALA A 1 176 ? 4.831 -0.110 19.152 1.00 97.56 176 ALA A O 1
ATOM 1254 N N . TRP A 1 177 ? 4.852 -1.837 20.587 1.00 98.19 177 TRP A N 1
ATOM 1255 C CA . TRP A 1 177 ? 3.574 -1.478 21.213 1.00 98.19 177 TRP A CA 1
ATOM 1256 C C . TRP A 1 177 ? 3.636 -0.097 21.865 1.00 98.19 177 TRP A C 1
ATOM 1258 O O . TRP A 1 177 ? 2.739 0.719 21.666 1.00 98.19 177 TRP A O 1
ATOM 1268 N N . ASP A 1 178 ? 4.701 0.198 22.612 1.00 98.38 178 ASP A N 1
ATOM 1269 C CA . ASP A 1 178 ? 4.836 1.485 23.290 1.00 98.38 178 ASP A CA 1
ATOM 1270 C C . ASP A 1 178 ? 4.917 2.640 22.279 1.00 98.38 178 ASP A C 1
ATOM 1272 O O . ASP A 1 178 ? 4.384 3.722 22.530 1.00 98.38 178 ASP A O 1
ATOM 1276 N N . ALA A 1 179 ? 5.557 2.431 21.123 1.00 97.94 179 ALA A N 1
ATOM 1277 C CA . ALA A 1 179 ? 5.603 3.409 20.038 1.00 97.94 179 ALA A CA 1
ATOM 1278 C C . ALA A 1 179 ? 4.226 3.640 19.406 1.00 97.94 179 ALA A C 1
ATOM 1280 O O . ALA A 1 179 ? 3.791 4.792 19.315 1.00 97.94 179 ALA A O 1
ATOM 1281 N N . LEU A 1 180 ? 3.517 2.563 19.054 1.00 98.44 180 LEU A N 1
ATOM 1282 C CA . LEU A 1 180 ? 2.145 2.619 18.550 1.00 98.44 180 LEU A CA 1
ATOM 1283 C C . LEU A 1 180 ? 1.213 3.326 19.544 1.00 98.44 180 LEU A C 1
ATOM 1285 O O . LEU A 1 180 ? 0.453 4.223 19.176 1.00 98.44 180 LEU A O 1
ATOM 1289 N N . LYS A 1 181 ? 1.293 2.961 20.825 1.00 98.56 181 LYS A N 1
ATOM 1290 C CA . LYS A 1 181 ? 0.451 3.522 21.880 1.00 98.56 181 LYS A CA 1
ATOM 1291 C C . LYS A 1 181 ? 0.725 5.008 22.096 1.00 98.56 181 LYS A C 1
ATOM 1293 O O . LYS A 1 181 ? -0.228 5.780 22.166 1.00 98.56 181 LYS A O 1
ATOM 12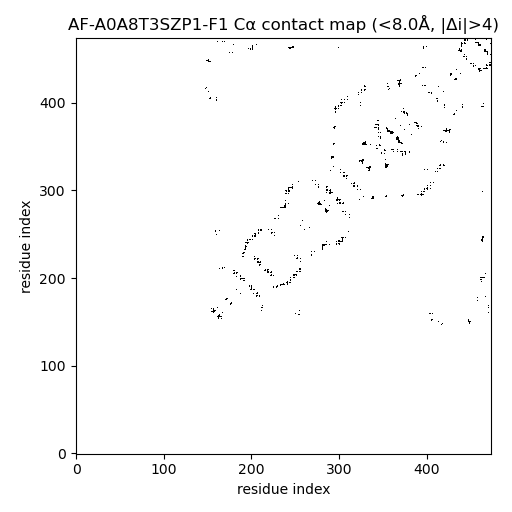98 N N . ARG A 1 182 ? 1.996 5.433 22.119 1.00 98.44 182 ARG A N 1
ATOM 1299 C CA . ARG A 1 182 ? 2.363 6.861 22.172 1.00 98.44 182 ARG A CA 1
ATOM 1300 C C . ARG A 1 182 ? 1.791 7.642 20.990 1.00 98.44 182 ARG A C 1
ATOM 1302 O O . ARG A 1 182 ? 1.297 8.749 21.178 1.00 98.44 182 ARG A O 1
ATOM 13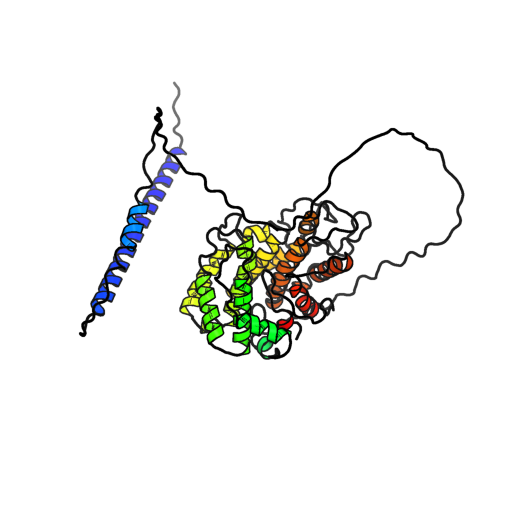09 N N . ALA A 1 183 ? 1.842 7.073 19.787 1.00 98.25 183 ALA A N 1
ATOM 1310 C CA . ALA A 1 183 ? 1.270 7.687 18.594 1.00 98.25 183 ALA A CA 1
ATOM 1311 C C . ALA A 1 183 ? -0.260 7.819 18.693 1.00 98.25 183 ALA A C 1
ATOM 1313 O O . ALA A 1 183 ? -0.806 8.880 18.398 1.00 98.25 183 ALA A O 1
ATOM 1314 N N . ALA A 1 184 ? -0.944 6.777 19.175 1.00 98.62 184 ALA A N 1
ATOM 1315 C CA . ALA A 1 184 ? -2.390 6.788 19.389 1.00 98.62 184 ALA A CA 1
ATOM 1316 C C . ALA A 1 184 ? -2.836 7.770 20.490 1.00 98.62 184 ALA A C 1
ATOM 1318 O O . ALA A 1 184 ? -3.904 8.377 20.382 1.00 98.62 184 ALA A O 1
ATOM 1319 N N . ASP A 1 185 ? -2.034 7.939 21.542 1.00 98.62 185 ASP A N 1
ATOM 1320 C CA . ASP A 1 185 ? -2.282 8.901 22.626 1.00 98.62 185 ASP A CA 1
ATOM 1321 C C . ASP A 1 185 ? -2.092 10.355 22.185 1.00 98.62 185 ASP A C 1
ATOM 1323 O O . ASP A 1 185 ? -2.656 11.270 22.786 1.00 98.62 185 ASP A O 1
ATOM 1327 N N . GLY A 1 186 ? -1.316 10.571 21.124 1.00 97.38 186 GLY A N 1
ATOM 1328 C CA . GLY A 1 186 ? -1.068 11.882 20.551 1.00 97.38 186 GLY A CA 1
ATOM 1329 C C . GLY A 1 186 ? -2.269 12.485 19.818 1.00 97.38 186 GLY A C 1
ATOM 1330 O O . GLY A 1 186 ? -3.292 11.844 19.542 1.00 97.38 186 GLY A O 1
ATOM 1331 N N . ASN A 1 187 ? -2.112 13.760 19.462 1.00 95.50 187 ASN A N 1
ATOM 1332 C CA . ASN A 1 187 ? -2.993 14.433 18.516 1.00 95.50 187 ASN A CA 1
ATOM 1333 C C . ASN A 1 187 ? -2.573 14.045 17.085 1.00 95.50 187 ASN A C 1
ATOM 1335 O O . ASN A 1 187 ? -1.438 14.341 16.708 1.00 95.50 187 ASN A O 1
ATOM 1339 N N . PRO A 1 188 ? -3.453 13.425 16.278 1.00 93.81 188 PRO A N 1
ATOM 1340 C CA . PRO A 1 188 ? -3.106 13.007 14.925 1.00 93.81 188 PRO A CA 1
ATOM 1341 C C . PRO A 1 188 ? -3.019 14.190 13.942 1.00 93.81 188 PRO A C 1
ATOM 1343 O O . PRO A 1 188 ? -2.527 14.021 12.830 1.00 93.81 188 PRO A O 1
ATOM 1346 N N . GLY A 1 189 ? -3.477 15.386 14.324 1.00 95.50 189 GLY A N 1
ATOM 1347 C CA . GLY A 1 189 ? -3.611 16.536 13.431 1.00 95.50 189 GLY A CA 1
ATOM 1348 C C . GLY A 1 189 ? -4.969 16.573 12.724 1.00 95.50 189 GLY A C 1
ATOM 1349 O O . GLY A 1 189 ? -5.898 15.851 13.088 1.00 95.50 189 GLY A O 1
ATOM 1350 N N . SER A 1 190 ? -5.098 17.456 11.731 1.00 97.19 190 SER A N 1
ATOM 1351 C CA . SER A 1 190 ? -6.331 17.609 10.947 1.00 97.19 190 SER A CA 1
ATOM 1352 C C . SER A 1 190 ? -6.244 16.792 9.655 1.00 97.19 190 SER A C 1
ATOM 1354 O O . SER A 1 190 ? -5.311 17.019 8.884 1.00 97.19 190 SER A O 1
ATOM 1356 N N . PRO A 1 191 ? -7.185 15.864 9.393 1.00 98.25 191 PRO A N 1
ATOM 1357 C CA . PRO A 1 191 ? -7.202 15.096 8.153 1.00 98.25 191 PRO A CA 1
ATOM 1358 C C . PRO A 1 191 ? -7.204 15.992 6.917 1.00 98.25 191 PRO A C 1
ATOM 1360 O O . PRO A 1 191 ? -7.950 16.970 6.871 1.00 98.25 191 PRO A O 1
ATOM 1363 N N . ASN A 1 192 ? -6.379 15.660 5.923 1.00 97.69 192 ASN A N 1
ATOM 1364 C CA . ASN A 1 192 ? -6.301 16.421 4.681 1.00 97.69 192 ASN A CA 1
ATOM 1365 C C . ASN A 1 192 ? -5.693 15.590 3.540 1.00 97.69 192 ASN A C 1
ATOM 1367 O O . ASN A 1 192 ? -4.478 15.435 3.480 1.00 97.69 192 ASN A O 1
ATOM 1371 N N . LEU A 1 193 ? -6.519 15.095 2.614 1.00 98.06 193 LEU A N 1
ATOM 1372 C CA . LEU A 1 193 ? -6.043 14.347 1.440 1.00 98.06 193 LEU A CA 1
ATOM 1373 C C . LEU A 1 193 ? -5.445 15.232 0.335 1.00 98.06 193 LEU A C 1
ATOM 1375 O O . LEU A 1 193 ? -4.810 14.708 -0.580 1.00 98.06 193 LEU A O 1
ATOM 1379 N N . ALA A 1 194 ? -5.626 16.555 0.390 1.00 97.06 194 ALA A N 1
ATOM 1380 C CA . ALA A 1 194 ? -4.945 17.475 -0.521 1.00 97.06 194 ALA A CA 1
ATOM 1381 C C . ALA A 1 194 ? -3.482 17.730 -0.127 1.00 97.06 194 ALA A C 1
ATOM 1383 O O . ALA A 1 194 ? -2.689 18.138 -0.977 1.00 97.06 194 ALA A O 1
ATOM 1384 N N . ASP A 1 195 ? -3.110 17.459 1.126 1.00 96.19 195 ASP A N 1
ATOM 1385 C CA . ASP A 1 195 ? -1.730 17.534 1.596 1.00 96.19 195 ASP A CA 1
ATOM 1386 C C . ASP A 1 195 ? -1.045 16.167 1.478 1.00 96.19 195 ASP A C 1
ATOM 1388 O O . ASP A 1 195 ? -1.301 15.242 2.246 1.00 96.19 195 ASP A O 1
ATOM 1392 N N . ARG A 1 196 ? -0.139 16.049 0.504 1.00 92.06 196 ARG A N 1
ATOM 1393 C CA . ARG A 1 196 ? 0.611 14.814 0.218 1.00 92.06 196 ARG A CA 1
ATOM 1394 C C . ARG A 1 196 ? 1.678 14.455 1.249 1.00 92.06 196 ARG A C 1
ATOM 1396 O O . ARG A 1 196 ? 2.257 13.370 1.137 1.00 92.06 196 ARG A O 1
ATOM 1403 N N . ASP A 1 197 ? 1.978 15.384 2.151 1.00 92.88 197 ASP A N 1
ATOM 1404 C CA . ASP A 1 197 ? 2.996 15.255 3.189 1.00 92.88 197 ASP A CA 1
ATOM 1405 C C . ASP A 1 197 ? 2.348 15.134 4.585 1.00 92.88 197 ASP A C 1
ATOM 1407 O O . ASP A 1 197 ? 3.045 14.976 5.592 1.00 92.88 197 ASP A O 1
ATOM 1411 N N . SER A 1 198 ? 1.008 15.147 4.649 1.00 94.44 198 SER A N 1
ATOM 1412 C CA . SER A 1 198 ? 0.258 14.862 5.868 1.00 94.44 198 SER A CA 1
ATOM 1413 C C . SER A 1 198 ? 0.544 13.446 6.361 1.00 94.44 198 SER A C 1
ATOM 1415 O O . SER A 1 198 ? 0.589 12.495 5.588 1.00 94.44 198 SER A O 1
ATOM 1417 N N . ARG A 1 199 ? 0.706 13.318 7.680 1.00 95.44 199 ARG A N 1
ATOM 1418 C CA . ARG A 1 199 ? 0.827 12.033 8.390 1.00 95.44 199 ARG A CA 1
ATOM 1419 C C . ARG A 1 199 ? -0.405 11.719 9.231 1.00 95.44 199 ARG A C 1
ATOM 1421 O O . ARG A 1 199 ? -0.404 10.784 10.029 1.00 95.44 199 ARG A O 1
ATOM 1428 N N . THR A 1 200 ? -1.444 12.547 9.150 1.00 97.75 200 THR A N 1
ATOM 1429 C CA . THR A 1 200 ? -2.618 12.390 10.012 1.00 97.75 200 THR A CA 1
ATOM 1430 C C . THR A 1 200 ? -3.305 11.047 9.795 1.00 97.75 200 THR A C 1
ATOM 1432 O O . THR A 1 200 ? -3.821 10.464 10.743 1.00 97.75 200 THR A O 1
ATOM 1435 N N . ASP A 1 201 ? -3.274 10.527 8.578 1.00 98.19 201 ASP A N 1
ATOM 1436 C CA . ASP A 1 201 ? -3.833 9.238 8.194 1.00 98.19 201 ASP A CA 1
ATOM 1437 C C . ASP A 1 201 ? -3.206 8.068 8.987 1.00 98.19 201 ASP A C 1
ATOM 1439 O O . ASP A 1 201 ? -3.931 7.295 9.618 1.00 98.19 201 ASP A O 1
ATOM 1443 N N . VAL A 1 202 ? -1.873 7.989 9.076 1.00 97.50 202 VAL A N 1
ATOM 1444 C CA . VAL A 1 202 ? -1.161 6.922 9.804 1.00 97.50 202 VAL A CA 1
ATOM 1445 C C . VAL A 1 202 ? -1.272 7.057 11.326 1.00 97.50 202 VAL A C 1
ATOM 1447 O O . VAL A 1 202 ? -1.261 6.050 12.040 1.00 97.50 202 VAL A O 1
ATOM 1450 N N . TYR A 1 203 ? -1.444 8.273 11.854 1.00 98.50 203 TYR A N 1
ATOM 1451 C CA . TYR A 1 203 ? -1.739 8.482 13.279 1.00 98.50 203 TYR A CA 1
ATOM 1452 C C . TYR A 1 203 ? -3.198 8.154 13.630 1.00 98.50 203 TYR A C 1
ATOM 1454 O O . TYR A 1 203 ? -3.478 7.650 14.719 1.00 98.50 203 TYR A O 1
ATOM 1462 N N . VAL A 1 204 ? -4.140 8.370 12.708 1.00 98.81 204 VAL A N 1
ATOM 1463 C CA . VAL A 1 204 ? -5.517 7.872 12.846 1.00 98.81 204 VAL A CA 1
ATOM 1464 C C . VAL A 1 204 ? -5.535 6.344 12.796 1.00 98.81 204 VAL A C 1
ATOM 1466 O O . VAL A 1 204 ? -6.202 5.719 13.623 1.00 98.81 204 VAL A O 1
ATOM 1469 N N . LEU A 1 205 ? -4.738 5.730 11.917 1.00 98.75 205 LEU A N 1
ATOM 1470 C CA . LEU A 1 205 ? -4.529 4.282 11.908 1.00 98.75 205 LEU A CA 1
ATOM 1471 C C . LEU A 1 205 ? -3.970 3.778 13.250 1.00 98.75 205 LEU A C 1
ATOM 1473 O O . LEU A 1 205 ? -4.460 2.774 13.763 1.00 98.75 205 LEU A O 1
ATOM 1477 N N . ALA A 1 206 ? -3.024 4.494 13.870 1.00 98.69 206 ALA A N 1
ATOM 1478 C CA . ALA A 1 206 ? -2.501 4.137 15.193 1.00 98.69 206 ALA A CA 1
ATOM 1479 C C . ALA A 1 206 ? -3.617 4.047 16.247 1.00 98.69 206 ALA A C 1
ATOM 1481 O O . ALA A 1 206 ? -3.721 3.060 16.979 1.00 98.69 206 ALA A O 1
ATOM 1482 N N . LYS A 1 207 ? -4.502 5.052 16.290 1.00 98.88 207 LYS A N 1
ATOM 1483 C CA . LYS A 1 207 ? -5.676 5.052 17.178 1.00 98.88 207 LYS A CA 1
ATOM 1484 C C . LYS A 1 207 ? -6.606 3.875 16.891 1.00 98.88 207 LYS A C 1
ATOM 1486 O O . LYS A 1 207 ? -7.070 3.232 17.830 1.00 98.88 207 LYS A O 1
ATOM 1491 N N . ALA A 1 208 ? -6.854 3.567 15.619 1.00 98.81 208 ALA A N 1
ATOM 1492 C CA . ALA A 1 208 ? -7.706 2.447 15.230 1.00 98.81 208 ALA A CA 1
ATOM 1493 C C . ALA A 1 208 ? -7.124 1.091 15.663 1.00 98.81 208 ALA A C 1
ATOM 1495 O O . ALA A 1 208 ? -7.856 0.262 16.199 1.00 98.81 208 ALA A O 1
ATOM 1496 N N . LEU A 1 209 ? -5.811 0.889 15.514 1.00 98.75 209 LEU A N 1
ATOM 1497 C CA . LEU A 1 209 ? -5.118 -0.320 15.968 1.00 98.75 209 LEU A CA 1
ATOM 1498 C C . LEU A 1 209 ? -5.169 -0.474 17.492 1.00 98.75 209 LEU A C 1
ATOM 1500 O O . LEU A 1 209 ? -5.483 -1.555 17.993 1.00 98.75 209 LEU A O 1
ATOM 1504 N N . VAL A 1 210 ? -4.931 0.608 18.241 1.00 98.81 210 VAL A N 1
ATOM 1505 C CA . VAL A 1 210 ? -5.045 0.575 19.706 1.00 98.81 210 VAL A CA 1
ATOM 1506 C C . VAL A 1 210 ? -6.487 0.302 20.131 1.00 98.81 210 VAL A C 1
ATOM 1508 O O . VAL A 1 210 ? -6.696 -0.552 20.988 1.00 98.81 210 VAL A O 1
ATOM 1511 N N . TYR A 1 211 ? -7.491 0.931 19.507 1.00 98.81 211 TYR A N 1
ATOM 1512 C CA . TYR A 1 211 ? -8.894 0.583 19.753 1.00 98.81 211 TYR A CA 1
ATOM 1513 C C . TYR A 1 211 ? -9.162 -0.901 19.494 1.00 98.81 211 TYR A C 1
ATOM 1515 O O . TYR A 1 211 ? -9.725 -1.574 20.354 1.00 98.81 211 TYR A O 1
ATOM 1523 N N . ALA A 1 212 ? -8.757 -1.416 18.333 1.00 98.44 212 ALA A N 1
ATOM 1524 C CA . ALA A 1 212 ? -9.009 -2.800 17.956 1.00 98.44 212 ALA A CA 1
ATOM 1525 C C . ALA A 1 212 ? -8.363 -3.782 18.945 1.00 98.44 212 ALA A C 1
ATOM 1527 O O . ALA A 1 212 ? -8.910 -4.856 19.197 1.00 98.44 212 ALA A O 1
ATOM 1528 N N . ARG A 1 213 ? -7.230 -3.398 19.551 1.00 98.56 213 ARG A N 1
ATOM 1529 C CA . ARG A 1 213 ? -6.555 -4.194 20.577 1.00 98.56 213 ARG A CA 1
ATOM 1530 C C . ARG A 1 213 ? -7.211 -4.105 21.953 1.00 98.56 213 ARG A C 1
ATOM 1532 O O . ARG A 1 213 ? -7.321 -5.138 22.613 1.00 98.56 213 ARG A O 1
ATOM 1539 N N . THR A 1 214 ? -7.616 -2.913 22.397 1.00 98.56 214 THR A N 1
ATOM 1540 C CA . THR A 1 214 ? -8.010 -2.653 23.797 1.00 98.56 214 THR A CA 1
ATOM 1541 C C . THR A 1 214 ? -9.511 -2.489 24.028 1.00 98.56 214 THR A C 1
ATOM 1543 O O . THR A 1 214 ? -9.963 -2.542 25.170 1.00 98.56 214 THR A O 1
ATOM 1546 N N . GLY A 1 215 ? -10.286 -2.210 22.981 1.00 98.19 215 GLY A N 1
ATOM 1547 C CA . GLY A 1 215 ? -11.699 -1.837 23.068 1.00 98.19 215 GLY A CA 1
ATOM 1548 C C . GLY A 1 215 ? -11.961 -0.450 23.672 1.00 98.19 215 GLY A C 1
ATOM 1549 O O . GLY A 1 215 ? -13.113 -0.108 23.942 1.00 98.19 215 GLY A O 1
ATOM 1550 N N . THR A 1 216 ? -10.932 0.373 23.910 1.00 98.56 216 THR A N 1
ATOM 1551 C CA . THR A 1 216 ? -11.099 1.684 24.560 1.00 98.56 216 THR A CA 1
ATOM 1552 C C . THR A 1 216 ? -11.841 2.664 23.645 1.00 98.56 216 THR A C 1
ATOM 1554 O O . THR A 1 216 ? -11.298 3.154 22.656 1.00 98.56 216 THR A O 1
ATOM 1557 N N . ALA A 1 217 ? -13.089 2.981 23.999 1.00 98.31 217 ALA A N 1
ATOM 1558 C CA . ALA A 1 217 ? -14.022 3.704 23.133 1.00 98.31 217 ALA A CA 1
ATOM 1559 C C . ALA A 1 217 ? -13.569 5.115 22.708 1.00 98.31 217 ALA A C 1
ATOM 1561 O O . ALA A 1 217 ? -13.985 5.575 21.647 1.00 98.31 217 ALA A O 1
ATOM 1562 N N . SER A 1 218 ? -12.720 5.798 23.486 1.00 98.44 218 SER A N 1
ATOM 1563 C CA . SER A 1 218 ? -12.212 7.129 23.119 1.00 98.44 218 SER A CA 1
ATOM 1564 C C . SER A 1 218 ? -11.430 7.109 21.804 1.00 98.44 218 SER A C 1
ATOM 1566 O O . SER A 1 218 ? -11.684 7.950 20.951 1.00 98.44 218 SER A O 1
ATOM 1568 N N . TYR A 1 219 ? -10.571 6.109 21.575 1.00 98.88 219 TYR A N 1
ATOM 1569 C CA . TYR A 1 219 ? -9.849 5.986 20.304 1.00 98.88 219 TYR A CA 1
ATOM 1570 C C . TYR A 1 219 ? -10.792 5.759 19.123 1.00 98.88 219 TYR A C 1
ATOM 1572 O O . TYR A 1 219 ? -10.609 6.369 18.075 1.00 98.88 219 TYR A O 1
ATOM 1580 N N . ARG A 1 220 ? -11.830 4.926 19.283 1.00 98.81 220 ARG A N 1
ATOM 1581 C CA . ARG A 1 220 ? -12.843 4.740 18.232 1.00 98.81 220 ARG A CA 1
ATOM 1582 C C . ARG A 1 220 ? -13.555 6.047 17.911 1.00 98.81 220 ARG A C 1
ATOM 1584 O O . ARG A 1 220 ? -13.750 6.354 16.741 1.00 98.81 220 ARG A O 1
ATOM 1591 N N . ASN A 1 221 ? -13.935 6.812 18.931 1.00 98.62 221 ASN A N 1
ATOM 1592 C CA . ASN A 1 221 ? -14.612 8.091 18.737 1.00 98.62 221 ASN A CA 1
ATOM 1593 C C . ASN A 1 221 ? -13.706 9.100 18.012 1.00 98.62 221 ASN A C 1
ATOM 1595 O O . ASN A 1 221 ? -14.173 9.764 17.087 1.00 98.62 221 ASN A O 1
ATOM 1599 N N . ASP A 1 222 ? -12.417 9.159 18.364 1.00 98.75 222 ASP A N 1
ATOM 1600 C CA . ASP A 1 222 ? -11.422 9.975 17.657 1.00 98.75 222 ASP A CA 1
ATOM 1601 C C . ASP A 1 222 ? -11.305 9.565 16.180 1.00 98.75 222 ASP A C 1
ATOM 1603 O O . ASP A 1 222 ? -11.307 10.421 15.295 1.00 98.75 222 ASP A O 1
ATOM 1607 N N . VAL A 1 223 ? -11.244 8.256 15.899 1.00 98.88 223 VAL A N 1
ATOM 1608 C CA . VAL A 1 223 ? -11.181 7.730 14.526 1.00 98.88 223 VAL A CA 1
ATOM 1609 C C . VAL A 1 223 ? -12.438 8.108 13.745 1.00 98.88 223 VAL A C 1
ATOM 1611 O O . VAL A 1 223 ? -12.317 8.637 12.646 1.00 98.88 223 VAL A O 1
ATOM 1614 N N . ILE A 1 224 ? -13.641 7.924 14.301 1.00 98.88 224 ILE A N 1
ATOM 1615 C CA . ILE A 1 224 ? -14.896 8.342 13.648 1.00 98.88 224 ILE A CA 1
ATOM 1616 C C . ILE A 1 224 ? -14.874 9.846 13.348 1.00 98.88 224 ILE A C 1
ATOM 1618 O O . ILE A 1 224 ? -15.249 10.260 12.250 1.00 98.88 224 ILE A O 1
ATOM 1622 N N . GLY A 1 225 ? -14.409 10.667 14.294 1.00 98.75 225 GLY A N 1
ATOM 1623 C CA . GLY A 1 225 ? -14.243 12.106 14.095 1.00 98.75 225 GLY A CA 1
ATOM 1624 C C . GLY A 1 225 ? -13.314 12.429 12.923 1.00 98.75 225 GLY A C 1
ATOM 1625 O O . GLY A 1 225 ? -13.673 13.223 12.053 1.00 98.75 225 GLY A O 1
ATOM 1626 N N . ALA A 1 226 ? -12.162 11.762 12.845 1.00 98.88 226 ALA A N 1
ATOM 1627 C CA . ALA A 1 226 ? -11.217 11.934 11.747 1.00 98.88 226 ALA A CA 1
ATOM 1628 C C . ALA A 1 226 ? -11.782 11.466 10.394 1.00 98.88 226 ALA A C 1
ATOM 1630 O O . ALA A 1 226 ? -11.627 12.159 9.390 1.00 98.88 226 ALA A O 1
ATOM 1631 N N . LEU A 1 227 ? -12.495 10.336 10.363 1.00 98.94 227 LEU A N 1
ATOM 1632 C CA . LEU A 1 227 ? -13.152 9.825 9.156 1.00 98.94 227 LEU A CA 1
ATOM 1633 C C . LEU A 1 227 ? -14.257 10.764 8.660 1.00 98.94 227 LEU A C 1
ATOM 1635 O O . LEU A 1 227 ? -14.456 10.900 7.458 1.00 98.94 227 LEU A O 1
ATOM 1639 N N . ARG A 1 228 ? -14.970 11.451 9.558 1.00 98.81 228 ARG A N 1
ATOM 1640 C CA . ARG A 1 228 ? -15.916 12.508 9.168 1.00 98.81 228 ARG A CA 1
ATOM 1641 C C . ARG A 1 228 ? -15.191 13.719 8.588 1.00 98.81 228 ARG A C 1
ATOM 1643 O O . ARG A 1 228 ? -15.649 14.270 7.594 1.00 98.81 228 ARG A O 1
ATOM 1650 N N . ALA A 1 229 ? -14.080 14.117 9.203 1.00 98.75 229 ALA A N 1
ATOM 1651 C CA . ALA A 1 229 ? -13.322 15.303 8.818 1.00 98.75 229 ALA A CA 1
ATOM 1652 C C . ALA A 1 229 ? -12.549 15.144 7.498 1.00 98.75 229 ALA A C 1
ATOM 1654 O O . ALA A 1 229 ? -12.313 16.142 6.827 1.00 98.75 229 ALA A O 1
ATOM 1655 N N . VAL A 1 230 ? -12.164 13.921 7.109 1.00 98.75 230 VAL A N 1
ATOM 1656 C CA . VAL A 1 230 ? -11.416 13.699 5.860 1.00 98.75 230 VAL A CA 1
ATOM 1657 C C . VAL A 1 230 ? -12.288 13.834 4.606 1.00 98.75 230 VAL A C 1
ATOM 1659 O O . VAL A 1 230 ? -11.779 14.203 3.546 1.00 98.75 230 VAL A O 1
ATOM 1662 N N . ILE A 1 231 ? -13.597 13.578 4.706 1.00 98.69 231 ILE A N 1
ATOM 1663 C CA . ILE A 1 231 ? -14.518 13.677 3.567 1.00 98.69 231 ILE A CA 1
ATOM 1664 C C . ILE A 1 231 ? -14.561 15.120 3.057 1.00 98.69 231 ILE A C 1
ATOM 1666 O O . ILE A 1 231 ? -14.882 16.049 3.797 1.00 98.69 231 ILE A O 1
ATOM 1670 N N . GLY A 1 232 ? -14.295 15.301 1.765 1.00 97.94 232 GLY A N 1
ATOM 1671 C CA . GLY A 1 232 ? -14.282 16.601 1.100 1.00 97.94 232 GLY A CA 1
ATOM 1672 C C . GLY A 1 232 ? -12.906 17.265 1.080 1.00 97.94 232 GLY A C 1
ATOM 1673 O O . GLY A 1 232 ? -12.729 18.248 0.361 1.00 97.94 232 GLY A O 1
ATOM 1674 N N . THR A 1 233 ? -11.919 16.727 1.802 1.00 98.38 233 THR A N 1
ATOM 1675 C CA . THR A 1 233 ? -10.538 17.240 1.766 1.00 98.38 233 THR A CA 1
ATOM 1676 C C . THR A 1 233 ? -9.792 16.843 0.495 1.00 98.38 233 THR A C 1
ATOM 1678 O O . THR A 1 233 ? -8.758 17.421 0.187 1.00 98.38 233 THR A O 1
ATOM 1681 N N . GLU A 1 234 ? -10.324 15.903 -0.292 1.00 97.88 234 GLU A N 1
ATOM 1682 C CA . GLU A 1 234 ? -9.792 15.557 -1.612 1.00 97.88 234 GLU A CA 1
ATOM 1683 C C . GLU A 1 234 ? -10.037 16.645 -2.674 1.00 97.88 234 GLU A C 1
ATOM 1685 O O . GLU A 1 234 ? -9.500 16.573 -3.781 1.00 97.88 234 GLU A O 1
ATOM 1690 N N . VAL A 1 235 ? -10.892 17.634 -2.394 1.00 96.00 235 VAL A N 1
ATOM 1691 C CA . VAL A 1 235 ? -11.239 18.676 -3.365 1.00 96.00 235 VAL A CA 1
ATOM 1692 C C . VAL A 1 235 ? -10.013 19.539 -3.657 1.00 96.00 235 VAL A C 1
ATOM 1694 O O . VAL A 1 235 ? -9.461 20.181 -2.771 1.00 96.00 235 VAL A O 1
ATOM 1697 N N . GLY A 1 236 ? -9.605 19.577 -4.927 1.00 95.12 236 GLY A N 1
ATOM 1698 C CA . GLY A 1 236 ? -8.393 20.284 -5.353 1.00 95.12 236 GLY A CA 1
ATOM 1699 C C . GLY A 1 236 ? -7.094 19.529 -5.060 1.00 95.12 236 GLY A C 1
ATOM 1700 O O . GLY A 1 236 ? -6.020 20.067 -5.318 1.00 95.12 236 GLY A O 1
ATOM 1701 N N . ALA A 1 237 ? -7.172 18.293 -4.559 1.00 97.44 237 ALA A N 1
ATOM 1702 C CA . ALA A 1 237 ? -6.009 17.440 -4.378 1.00 97.44 237 ALA A CA 1
ATOM 1703 C C . ALA A 1 237 ? -5.419 16.989 -5.724 1.00 97.44 237 ALA A C 1
ATOM 1705 O O . ALA A 1 237 ? -6.110 16.896 -6.743 1.00 97.44 237 ALA A O 1
ATOM 1706 N N . ILE A 1 238 ? -4.135 16.643 -5.691 1.00 98.00 238 ILE A N 1
ATOM 1707 C CA . ILE A 1 238 ? -3.490 15.805 -6.706 1.00 98.00 238 ILE A CA 1
ATOM 1708 C C . ILE A 1 238 ? -3.604 14.332 -6.303 1.00 98.00 238 ILE A C 1
ATOM 1710 O O . ILE A 1 238 ? -3.745 14.016 -5.117 1.00 98.00 238 ILE A O 1
ATOM 1714 N N . HIS A 1 239 ? -3.454 13.417 -7.260 1.00 97.75 239 HIS A N 1
ATOM 1715 C CA . HIS A 1 239 ? -3.495 11.974 -6.986 1.00 97.75 239 HIS A CA 1
ATOM 1716 C C . HIS A 1 239 ? -2.505 11.525 -5.909 1.00 97.75 239 HIS A C 1
ATOM 1718 O O . HIS A 1 239 ? -2.789 10.558 -5.215 1.00 97.75 239 HIS A O 1
ATOM 1724 N N . MET A 1 240 ? -1.357 12.196 -5.745 1.00 97.06 240 MET A N 1
ATOM 1725 C CA . MET A 1 240 ? -0.362 11.783 -4.751 1.00 97.06 240 MET A CA 1
ATOM 1726 C C . MET A 1 240 ? -0.834 11.939 -3.312 1.00 97.06 240 MET A C 1
ATOM 1728 O O . MET A 1 240 ? -0.529 11.072 -2.500 1.00 97.06 240 MET A O 1
ATOM 1732 N N . GLY A 1 241 ? -1.569 13.007 -2.992 1.00 97.38 241 GLY A N 1
ATOM 1733 C CA . GLY A 1 241 ? -2.094 13.182 -1.637 1.00 97.38 241 GLY A CA 1
ATOM 1734 C C . GLY A 1 241 ? -3.156 12.140 -1.320 1.00 97.38 241 GLY A C 1
ATOM 1735 O O . GLY A 1 241 ? -3.051 11.412 -0.333 1.00 97.38 241 GLY A O 1
ATOM 1736 N N . VAL A 1 242 ? -4.106 11.968 -2.242 1.00 98.50 242 VAL A N 1
ATOM 1737 C CA . VAL A 1 242 ? -5.171 10.970 -2.105 1.00 98.50 242 VAL A CA 1
ATOM 1738 C C . VAL A 1 242 ? -4.599 9.549 -2.080 1.00 98.50 242 VAL A C 1
ATOM 1740 O O . VAL A 1 242 ? -4.948 8.760 -1.210 1.00 98.50 242 VAL A O 1
ATOM 1743 N N . GLY A 1 243 ? -3.696 9.218 -3.003 1.00 98.06 243 GLY A N 1
ATOM 1744 C CA . GLY A 1 243 ? -3.113 7.886 -3.148 1.00 98.06 243 GLY A CA 1
ATOM 1745 C C . GLY A 1 243 ? -2.249 7.463 -1.962 1.00 98.06 243 GLY A C 1
ATOM 1746 O O . GLY A 1 243 ? -2.249 6.282 -1.622 1.00 98.06 243 GLY A O 1
ATOM 1747 N N . ARG A 1 244 ? -1.545 8.402 -1.315 1.00 97.50 244 ARG A N 1
ATOM 1748 C CA . ARG A 1 244 ? -0.781 8.125 -0.091 1.00 97.50 244 ARG A CA 1
ATOM 1749 C C . ARG A 1 244 ? -1.704 7.941 1.114 1.00 97.50 244 ARG A C 1
ATOM 1751 O O . ARG A 1 244 ? -1.638 6.901 1.753 1.00 97.50 244 ARG A O 1
ATOM 1758 N N . GLY A 1 245 ? -2.604 8.889 1.380 1.00 97.44 245 GLY A N 1
ATOM 1759 C CA . GLY A 1 245 ? -3.347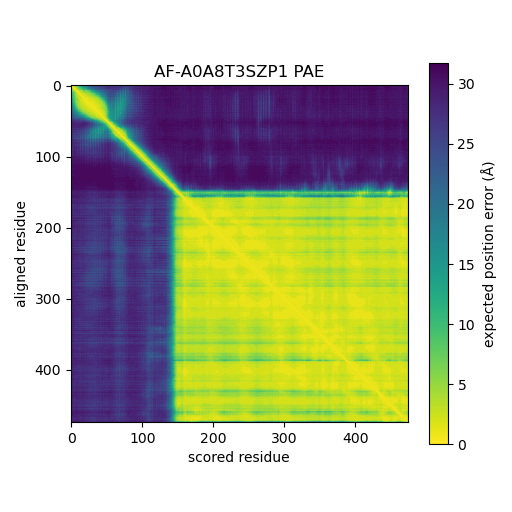 8.905 2.645 1.00 97.44 245 GLY A CA 1
ATOM 1760 C C . GLY A 1 245 ? -4.608 8.034 2.705 1.00 97.44 245 GLY A C 1
ATOM 1761 O O . GLY A 1 245 ? -5.015 7.614 3.788 1.00 97.44 245 GLY A O 1
ATOM 1762 N N . LEU A 1 246 ? -5.279 7.763 1.576 1.00 98.69 246 LEU A N 1
ATOM 1763 C CA . LEU A 1 246 ? -6.626 7.172 1.599 1.00 98.69 246 LEU A CA 1
ATOM 1764 C C . LEU A 1 246 ? -6.660 5.766 2.221 1.00 98.69 246 LEU A C 1
ATOM 1766 O O . LEU A 1 246 ? -7.572 5.473 2.997 1.00 98.69 246 LEU A O 1
ATOM 1770 N N . ALA A 1 247 ? -5.678 4.912 1.920 1.00 98.50 247 ALA A N 1
ATOM 1771 C CA . ALA A 1 247 ? -5.636 3.534 2.413 1.00 98.50 247 ALA A CA 1
ATOM 1772 C C . ALA A 1 247 ? -5.688 3.451 3.953 1.00 98.50 247 ALA A C 1
ATOM 1774 O O . ALA A 1 247 ? -6.515 2.715 4.493 1.00 98.50 247 ALA A O 1
ATOM 1775 N N . SER A 1 248 ? -4.894 4.261 4.663 1.00 98.50 248 SER A N 1
ATOM 1776 C CA . SER A 1 248 ? -4.871 4.307 6.134 1.00 98.50 248 SER A CA 1
ATOM 1777 C C . SER A 1 248 ? -6.240 4.627 6.743 1.00 98.50 248 SER A C 1
ATOM 1779 O O . SER A 1 248 ? -6.644 3.989 7.716 1.00 98.50 248 SER A O 1
ATOM 1781 N N . TYR A 1 249 ? -6.991 5.573 6.164 1.00 98.88 249 TYR A N 1
ATOM 1782 C CA . TYR A 1 249 ? -8.347 5.894 6.628 1.00 98.88 249 TYR A CA 1
ATOM 1783 C C . TYR A 1 249 ? -9.322 4.738 6.400 1.00 98.88 249 TYR A C 1
ATOM 1785 O O . TYR A 1 249 ? -10.164 4.454 7.253 1.00 98.88 249 TYR A O 1
ATOM 1793 N N . VAL A 1 250 ? -9.199 4.040 5.271 1.00 98.88 250 VAL A N 1
ATOM 1794 C CA . VAL A 1 250 ? -10.030 2.869 4.975 1.00 98.88 250 VAL A CA 1
ATOM 1795 C C . VAL A 1 250 ? -9.740 1.729 5.957 1.00 98.88 250 VAL A C 1
ATOM 1797 O O . VAL A 1 250 ? -10.677 1.147 6.505 1.00 98.88 250 VAL A O 1
ATOM 1800 N N . PHE A 1 251 ? -8.468 1.454 6.259 1.00 98.81 251 PHE A N 1
ATOM 1801 C CA . PHE A 1 251 ? -8.108 0.468 7.283 1.00 98.81 251 PHE A CA 1
ATOM 1802 C C . PHE A 1 251 ? -8.611 0.880 8.662 1.00 98.81 251 PHE A C 1
ATOM 1804 O O . PHE A 1 251 ? -9.138 0.047 9.392 1.00 98.81 251 PHE A O 1
ATOM 1811 N N . ALA A 1 252 ? -8.500 2.163 9.016 1.00 98.81 252 ALA A N 1
ATOM 1812 C CA . ALA A 1 252 ? -9.009 2.660 10.283 1.00 98.81 252 ALA A CA 1
ATOM 1813 C C . ALA A 1 252 ? -10.519 2.403 10.422 1.00 98.81 252 ALA A C 1
ATOM 1815 O O . ALA A 1 252 ? -10.953 1.961 11.482 1.00 98.81 252 ALA A O 1
ATOM 1816 N N . ALA A 1 253 ? -11.302 2.605 9.355 1.00 98.88 253 ALA A N 1
ATOM 1817 C CA . ALA A 1 253 ? -12.736 2.318 9.333 1.00 98.88 253 ALA A CA 1
ATOM 1818 C C . ALA A 1 253 ? -13.067 0.819 9.494 1.00 98.88 253 ALA A C 1
ATOM 1820 O O . ALA A 1 253 ? -14.04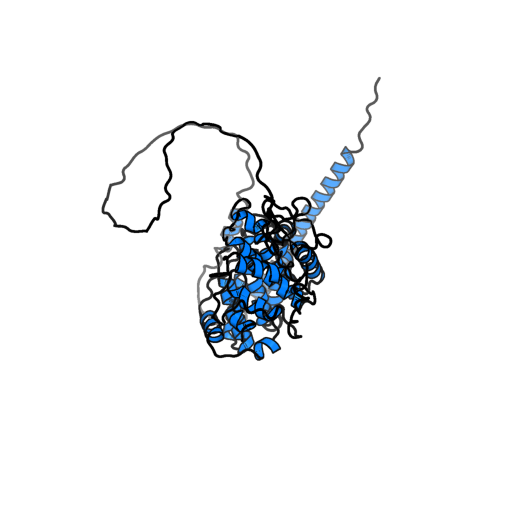1 0.486 10.171 1.00 98.88 253 ALA A O 1
ATOM 1821 N N . ASP A 1 254 ? -12.273 -0.072 8.891 1.00 98.69 254 ASP A N 1
ATOM 1822 C CA . ASP A 1 254 ? -12.392 -1.532 9.052 1.00 98.69 254 ASP A CA 1
ATOM 1823 C C . ASP A 1 254 ? -12.083 -1.958 10.497 1.00 98.69 254 ASP A C 1
ATOM 1825 O O . ASP A 1 254 ? -12.891 -2.613 11.154 1.00 98.69 254 ASP A O 1
ATOM 1829 N N . LEU A 1 255 ? -10.957 -1.486 11.037 1.00 98.69 255 LEU A N 1
ATOM 1830 C CA . LEU A 1 255 ? -10.455 -1.825 12.372 1.00 98.69 255 LEU A CA 1
ATOM 1831 C C . LEU A 1 255 ? -11.390 -1.403 13.508 1.00 98.69 255 LEU A C 1
ATOM 1833 O O . LEU A 1 255 ? -11.454 -2.077 14.538 1.00 98.69 255 LEU A O 1
ATOM 1837 N N . ILE A 1 256 ? -12.109 -0.290 13.343 1.00 98.56 256 ILE A N 1
ATOM 1838 C CA . ILE A 1 256 ? -13.076 0.154 14.350 1.00 98.56 256 ILE A CA 1
ATOM 1839 C C . ILE A 1 256 ? -14.457 -0.498 14.219 1.00 98.56 256 ILE A C 1
ATOM 1841 O O . ILE A 1 256 ? -15.335 -0.186 15.027 1.00 98.56 256 ILE A O 1
ATOM 1845 N N . ASP A 1 257 ? -14.650 -1.361 13.215 1.00 97.50 257 ASP A N 1
ATOM 1846 C CA . ASP A 1 257 ? -15.952 -1.860 12.771 1.00 97.50 257 ASP A CA 1
ATOM 1847 C C . ASP A 1 257 ? -16.954 -0.706 12.605 1.00 97.50 257 ASP A C 1
ATOM 1849 O O . ASP A 1 257 ? -17.971 -0.609 13.302 1.00 97.50 257 ASP A O 1
ATOM 1853 N N . LEU A 1 258 ? -16.631 0.230 11.697 1.00 98.56 258 LEU A N 1
ATOM 1854 C CA . LEU A 1 258 ? -17.419 1.451 11.500 1.00 98.56 258 LEU A CA 1
ATOM 1855 C C . LEU A 1 258 ? -18.898 1.143 11.226 1.00 98.56 258 LEU A C 1
ATOM 1857 O O . LEU A 1 258 ? -19.772 1.877 11.684 1.00 98.56 258 LEU A O 1
ATOM 1861 N N . ARG A 1 259 ? -19.177 0.035 10.531 1.00 97.00 259 ARG A N 1
ATOM 1862 C CA . ARG A 1 259 ? -20.536 -0.418 10.223 1.00 97.00 259 ARG A CA 1
ATOM 1863 C C . ARG A 1 259 ? -21.359 -0.651 11.481 1.00 97.00 259 ARG A C 1
ATOM 1865 O O . ARG A 1 259 ? -22.510 -0.228 11.515 1.00 97.00 259 ARG A O 1
ATOM 1872 N N . SER A 1 260 ? -20.797 -1.314 12.486 1.00 97.06 260 SER A N 1
ATOM 1873 C CA . SER A 1 260 ? -21.490 -1.534 13.756 1.00 97.06 260 SER A CA 1
ATOM 1874 C C . SER A 1 260 ? -21.455 -0.295 14.650 1.00 97.06 260 SER A C 1
ATOM 1876 O O . SER A 1 260 ? -22.414 -0.030 15.373 1.00 97.06 260 SER A O 1
ATOM 1878 N N . ALA A 1 261 ? -20.357 0.466 14.617 1.00 98.06 261 ALA A N 1
ATOM 1879 C CA . ALA A 1 261 ? -20.148 1.609 15.500 1.00 98.06 261 ALA A CA 1
ATOM 1880 C C . ALA A 1 261 ? -21.026 2.823 15.153 1.00 98.06 261 ALA A C 1
ATOM 1882 O O . ALA A 1 261 ? -21.523 3.493 16.059 1.00 98.06 261 ALA A O 1
ATOM 1883 N N . ASP A 1 262 ? -21.209 3.112 13.863 1.00 98.56 262 ASP A N 1
ATOM 1884 C CA . ASP A 1 262 ? -22.021 4.225 13.363 1.00 98.56 262 ASP A CA 1
ATOM 1885 C C . ASP A 1 262 ? -22.600 3.885 11.972 1.00 98.56 262 ASP A C 1
ATOM 1887 O O . ASP A 1 262 ? -22.084 4.343 10.948 1.00 98.56 262 ASP A O 1
ATOM 1891 N N . PRO A 1 263 ? -23.680 3.078 11.900 1.00 98.38 263 PRO A N 1
ATOM 1892 C CA . PRO A 1 263 ? -24.221 2.591 10.627 1.00 98.38 263 PRO A CA 1
ATOM 1893 C C . PRO A 1 263 ? -24.664 3.707 9.670 1.00 98.38 263 PRO A C 1
ATOM 1895 O O . PRO A 1 263 ? -24.560 3.574 8.451 1.00 98.38 263 PRO A O 1
ATOM 1898 N N . ALA A 1 264 ? -25.171 4.819 10.212 1.00 98.25 264 ALA A N 1
ATOM 1899 C CA . ALA A 1 264 ? -25.627 5.949 9.408 1.00 98.25 264 ALA A CA 1
ATOM 1900 C C . ALA A 1 264 ? -24.445 6.659 8.736 1.00 98.25 264 ALA A C 1
ATOM 1902 O O . ALA A 1 264 ? -24.504 7.008 7.552 1.00 98.25 264 ALA A O 1
ATOM 1903 N N . PHE A 1 265 ? -23.356 6.861 9.478 1.00 98.81 265 PHE A N 1
ATOM 1904 C CA . PHE A 1 265 ? -22.148 7.425 8.902 1.00 98.81 265 PHE A CA 1
ATOM 1905 C C . PHE A 1 265 ? -21.400 6.443 8.008 1.00 98.81 265 PHE A C 1
ATOM 1907 O O . PHE A 1 265 ? -20.905 6.869 6.969 1.00 98.81 265 PHE A O 1
ATOM 1914 N N . GLU A 1 266 ? -21.373 5.150 8.332 1.00 98.62 266 GLU A N 1
ATOM 1915 C CA . GLU A 1 266 ? -20.782 4.135 7.454 1.00 98.62 266 GLU A CA 1
ATOM 1916 C C . GLU A 1 266 ? -21.392 4.193 6.050 1.00 98.62 266 GLU A C 1
ATOM 1918 O O . GLU A 1 266 ? -20.652 4.221 5.066 1.00 98.62 266 GLU A O 1
ATOM 1923 N N . ALA A 1 267 ? -22.716 4.345 5.942 1.00 98.50 267 ALA A N 1
ATOM 1924 C CA . ALA A 1 267 ? -23.381 4.491 4.649 1.00 98.50 267 ALA A CA 1
ATOM 1925 C C . ALA A 1 267 ? -22.894 5.733 3.873 1.00 98.50 267 ALA A C 1
ATOM 1927 O O . ALA A 1 267 ? -22.717 5.682 2.654 1.00 98.50 267 ALA A O 1
ATOM 1928 N N . THR A 1 268 ? -22.630 6.838 4.579 1.00 98.69 268 THR A N 1
ATOM 1929 C CA . THR A 1 268 ? -22.067 8.068 3.992 1.00 98.69 268 THR A CA 1
ATOM 1930 C C . THR A 1 268 ? -20.626 7.847 3.538 1.00 98.69 268 THR A C 1
ATOM 1932 O O . THR A 1 268 ? -20.263 8.218 2.423 1.00 98.69 268 THR A O 1
ATOM 1935 N N . PHE A 1 269 ? -19.819 7.201 4.379 1.00 98.88 269 PHE A N 1
ATOM 1936 C CA . PHE A 1 269 ? -18.423 6.892 4.103 1.00 98.88 269 PHE A CA 1
ATOM 1937 C C . PHE A 1 269 ? -18.288 5.951 2.898 1.00 98.88 269 PHE A C 1
ATOM 1939 O O . PHE A 1 269 ? -17.545 6.258 1.969 1.00 98.88 269 PHE A O 1
ATOM 1946 N N . ARG A 1 270 ? -19.084 4.873 2.823 1.00 98.69 270 ARG A N 1
ATOM 1947 C CA . ARG A 1 270 ? -19.137 3.986 1.646 1.00 98.69 270 ARG A CA 1
ATOM 1948 C C . ARG A 1 270 ? -19.558 4.729 0.381 1.00 98.69 270 ARG A C 1
ATOM 1950 O O . ARG A 1 270 ? -18.964 4.510 -0.672 1.00 98.69 270 ARG A O 1
ATOM 1957 N N . GLY A 1 271 ? -20.550 5.615 0.480 1.00 98.50 271 GLY A N 1
ATOM 1958 C CA . GLY A 1 271 ? -20.972 6.465 -0.634 1.00 98.50 271 GLY A CA 1
ATOM 1959 C C . GLY A 1 271 ? -19.827 7.334 -1.162 1.00 98.50 271 GLY A C 1
ATOM 1960 O O . GLY A 1 271 ? -19.571 7.347 -2.365 1.00 98.50 271 GLY A O 1
ATOM 1961 N N . TRP A 1 272 ? -19.091 7.994 -0.266 1.00 98.62 272 TRP A N 1
ATOM 1962 C CA . TRP A 1 272 ? -17.911 8.789 -0.613 1.00 98.62 272 TRP A CA 1
ATOM 1963 C C . TRP A 1 272 ? -16.804 7.950 -1.266 1.00 98.62 272 TRP A C 1
ATOM 1965 O O . TRP A 1 272 ? -16.322 8.316 -2.339 1.00 98.62 272 TRP A O 1
ATOM 1975 N N . LEU A 1 273 ? -16.461 6.797 -0.681 1.00 98.81 273 LEU A N 1
ATOM 1976 C CA . LEU A 1 273 ? -15.433 5.903 -1.217 1.00 98.81 273 LEU A CA 1
ATOM 1977 C C . LEU A 1 273 ? -15.778 5.372 -2.612 1.00 98.81 273 LEU A C 1
ATOM 1979 O O . LEU A 1 273 ? -14.888 5.274 -3.449 1.00 98.81 273 LEU A O 1
ATOM 1983 N N . SER A 1 274 ? -17.050 5.066 -2.886 1.00 98.12 274 SER A N 1
ATOM 1984 C CA . SER A 1 274 ? -17.454 4.438 -4.154 1.00 98.12 274 SER A CA 1
ATOM 1985 C C . SER A 1 274 ? -17.129 5.263 -5.404 1.00 98.12 274 SER A C 1
ATOM 1987 O O . SER A 1 274 ? -16.904 4.690 -6.463 1.00 98.12 274 SER A O 1
ATOM 1989 N N . GLY A 1 275 ? -17.083 6.596 -5.295 1.00 96.25 275 GLY A N 1
ATOM 1990 C CA . GLY A 1 275 ? -16.741 7.478 -6.415 1.00 96.25 275 GLY A CA 1
ATOM 1991 C C . GLY A 1 275 ? -15.309 8.011 -6.390 1.00 96.25 275 GLY A C 1
ATOM 1992 O O . GLY A 1 275 ? -14.895 8.668 -7.341 1.00 96.25 275 GLY A O 1
ATOM 1993 N N . LEU A 1 276 ? -14.561 7.795 -5.305 1.00 98.06 276 LEU A N 1
ATOM 1994 C CA . LEU A 1 276 ? -13.272 8.454 -5.096 1.00 98.06 276 LEU A CA 1
ATOM 1995 C C . LEU A 1 276 ? -12.145 7.930 -6.009 1.00 98.06 276 LEU A C 1
ATOM 1997 O O . LEU A 1 276 ? -11.411 8.769 -6.530 1.00 98.06 276 LEU A O 1
ATOM 2001 N N . PRO A 1 277 ? -12.008 6.612 -6.276 1.00 98.25 277 PRO A N 1
ATOM 2002 C CA . PRO A 1 277 ? -11.008 6.098 -7.217 1.00 98.25 277 PRO A CA 1
ATOM 2003 C C . PRO A 1 277 ? -11.066 6.716 -8.620 1.00 98.25 277 PRO A C 1
ATOM 2005 O O . PRO A 1 277 ? -10.020 6.964 -9.222 1.00 98.25 277 PRO A O 1
ATOM 2008 N N . ASP A 1 278 ? -12.277 7.007 -9.105 1.00 98.19 278 ASP A N 1
ATOM 2009 C CA . ASP A 1 278 ? -12.539 7.543 -10.446 1.00 98.19 278 ASP A CA 1
ATOM 2010 C C . ASP A 1 278 ? -12.786 9.054 -10.470 1.00 98.19 278 ASP A C 1
ATOM 2012 O O . ASP A 1 278 ? -12.974 9.638 -11.540 1.00 98.19 278 ASP A O 1
ATOM 2016 N N . ARG A 1 279 ? -12.784 9.717 -9.309 1.00 97.38 279 ARG A N 1
ATOM 2017 C CA . ARG A 1 279 ? -12.939 11.169 -9.239 1.00 97.38 279 ARG A CA 1
ATOM 2018 C C . ARG A 1 279 ? -11.790 11.844 -9.980 1.00 97.38 279 ARG A C 1
ATOM 2020 O O . ARG A 1 279 ? -10.621 11.539 -9.750 1.00 97.38 279 ARG A O 1
ATOM 2027 N N . GLU A 1 280 ? -12.137 12.821 -10.812 1.00 96.56 280 GLU A N 1
ATOM 2028 C CA . GLU A 1 280 ? -11.142 13.678 -11.443 1.00 96.56 280 GLU A CA 1
ATOM 2029 C C . GLU A 1 280 ? -10.487 14.572 -10.384 1.00 96.56 280 GLU A C 1
ATOM 2031 O O . GLU A 1 280 ? -11.136 15.419 -9.762 1.00 96.56 280 GLU A O 1
ATOM 2036 N N . LEU A 1 281 ? -9.197 14.330 -10.167 1.00 97.56 281 LEU A N 1
ATOM 2037 C CA . LEU A 1 281 ? -8.302 15.155 -9.363 1.00 97.56 281 LEU A CA 1
ATOM 2038 C C . LEU A 1 281 ? -7.538 16.109 -10.288 1.00 97.56 281 LEU A C 1
ATOM 2040 O O . LEU A 1 281 ? -7.654 16.025 -11.508 1.00 97.56 281 LEU A O 1
ATOM 2044 N N . VAL A 1 282 ? -6.730 17.009 -9.723 1.00 97.25 282 VAL A N 1
ATOM 2045 C CA . VAL A 1 282 ? -6.015 18.038 -10.503 1.00 97.25 282 VAL A CA 1
ATOM 2046 C C . VAL A 1 282 ? -5.153 17.450 -11.630 1.00 97.25 282 VAL A C 1
ATOM 2048 O O . VAL A 1 282 ? -4.997 18.077 -12.675 1.00 97.25 282 VAL A O 1
ATOM 2051 N N . ASP A 1 283 ? -4.596 16.256 -11.433 1.00 96.06 283 ASP A N 1
ATOM 2052 C CA . ASP A 1 283 ? -3.659 15.613 -12.355 1.00 96.06 283 ASP A CA 1
ATOM 2053 C C . ASP A 1 283 ? -4.000 14.140 -12.664 1.00 96.06 283 ASP A C 1
ATOM 2055 O O . ASP A 1 283 ? -3.119 13.350 -13.021 1.00 96.06 283 ASP A O 1
ATOM 2059 N N . GLY A 1 284 ? -5.293 13.803 -12.579 1.00 96.62 284 GLY A N 1
ATOM 2060 C CA . GLY A 1 284 ? -5.871 12.510 -12.956 1.00 96.62 284 GLY A CA 1
ATOM 2061 C C . GLY A 1 284 ? -6.381 11.680 -11.775 1.00 96.62 284 GLY A C 1
ATOM 2062 O O . GLY A 1 284 ? -5.925 11.819 -10.642 1.00 96.62 284 GLY A O 1
ATOM 2063 N N . SER A 1 285 ? -7.345 10.798 -12.044 1.00 98.62 285 SER A N 1
ATOM 2064 C CA . SER A 1 285 ? -7.924 9.903 -11.034 1.00 98.62 285 SER A CA 1
ATOM 2065 C C . SER A 1 285 ? -6.937 8.832 -10.547 1.00 98.62 285 SER A C 1
ATOM 2067 O O . SER A 1 285 ? -5.943 8.526 -11.217 1.00 98.62 285 SER A O 1
ATOM 2069 N N . LEU A 1 286 ? -7.221 8.203 -9.400 1.00 98.81 286 LEU A N 1
ATOM 2070 C CA . LEU A 1 286 ? -6.417 7.072 -8.919 1.00 98.81 286 LEU A CA 1
ATOM 2071 C C . LEU A 1 286 ? -6.459 5.908 -9.913 1.00 98.81 286 LEU A C 1
ATOM 2073 O O . LEU A 1 286 ? -5.432 5.275 -10.165 1.00 98.81 286 LEU A O 1
ATOM 2077 N N . THR A 1 287 ? -7.624 5.645 -10.512 1.00 98.81 287 THR A N 1
ATOM 2078 C CA . THR A 1 287 ? -7.782 4.621 -11.551 1.00 98.81 287 THR A CA 1
ATOM 2079 C C . THR A 1 287 ? -6.856 4.882 -12.728 1.00 98.81 287 THR A C 1
ATOM 2081 O O . THR A 1 287 ? -6.067 4.007 -13.096 1.00 98.81 287 THR A O 1
ATOM 2084 N N . PHE A 1 288 ? -6.890 6.102 -13.270 1.00 98.56 288 PHE A N 1
ATOM 2085 C CA . PHE A 1 288 ? -6.042 6.504 -14.386 1.00 98.56 288 PHE A CA 1
ATOM 2086 C C . PHE A 1 288 ? -4.557 6.379 -14.036 1.00 98.56 288 PHE A C 1
ATOM 2088 O O . PHE A 1 288 ? -3.787 5.783 -14.789 1.00 98.56 288 PHE A O 1
ATOM 2095 N N . VAL A 1 289 ? -4.148 6.908 -12.882 1.00 98.50 289 VAL A N 1
ATOM 2096 C CA . VAL A 1 289 ? -2.744 6.914 -12.467 1.00 98.50 289 VAL A CA 1
ATOM 2097 C C . VAL A 1 289 ? -2.212 5.500 -12.249 1.00 98.50 289 VAL A C 1
ATOM 2099 O O . VAL A 1 289 ? -1.155 5.177 -12.792 1.00 98.50 289 VAL A O 1
ATOM 2102 N N . HIS A 1 290 ? -2.947 4.647 -11.531 1.00 98.81 290 HIS A N 1
ATOM 2103 C CA . HIS A 1 290 ? -2.558 3.254 -11.304 1.00 98.81 290 HIS A CA 1
ATOM 2104 C C . HIS A 1 290 ? -2.411 2.479 -12.618 1.00 98.81 290 HIS A C 1
ATOM 2106 O O . HIS A 1 290 ? -1.505 1.667 -12.759 1.00 98.81 290 HIS A O 1
ATOM 2112 N N . GLU A 1 291 ? -3.258 2.748 -13.612 1.00 98.75 291 GLU A N 1
ATOM 2113 C CA . GLU A 1 291 ? -3.227 2.021 -14.883 1.00 98.75 291 GLU A CA 1
ATOM 2114 C C . GLU A 1 291 ? -2.188 2.565 -15.867 1.00 98.75 291 GLU A C 1
ATOM 2116 O O . GLU A 1 291 ? -1.696 1.822 -16.715 1.00 98.75 291 GLU A O 1
ATOM 2121 N N . GLN A 1 292 ? -1.825 3.842 -15.779 1.00 98.31 292 GLN A N 1
ATOM 2122 C CA . GLN A 1 292 ? -0.914 4.462 -16.741 1.00 98.31 292 GLN A CA 1
ATOM 2123 C C . GLN A 1 292 ? 0.525 4.578 -16.244 1.00 98.31 292 GLN A C 1
ATOM 2125 O O . GLN A 1 292 ? 1.428 4.613 -17.076 1.00 98.31 292 GLN A O 1
ATOM 2130 N N . ARG A 1 293 ? 0.775 4.649 -14.933 1.00 98.25 293 ARG A N 1
ATOM 2131 C CA . ARG A 1 293 ? 2.112 4.932 -14.390 1.00 98.25 293 ARG A CA 1
ATOM 2132 C C . ARG A 1 293 ? 2.701 3.704 -13.706 1.00 98.25 293 ARG A C 1
ATOM 2134 O O . ARG A 1 293 ? 2.257 3.322 -12.634 1.00 98.25 293 ARG A O 1
ATOM 2141 N N . ALA A 1 294 ? 3.749 3.125 -14.289 1.00 97.88 294 ALA A N 1
ATOM 2142 C CA . ALA A 1 294 ? 4.467 1.981 -13.716 1.00 97.88 294 ALA A CA 1
ATOM 2143 C C . ALA A 1 294 ? 5.493 2.375 -12.630 1.00 97.88 294 ALA A C 1
ATOM 2145 O O . ALA A 1 294 ? 6.549 1.754 -12.542 1.00 97.88 294 ALA A O 1
ATOM 2146 N N . ASN A 1 295 ? 5.206 3.412 -11.839 1.00 98.38 295 ASN A N 1
ATOM 2147 C CA . ASN A 1 295 ? 6.109 3.973 -10.828 1.00 98.38 295 ASN A CA 1
ATOM 2148 C C . ASN A 1 295 ? 5.380 4.287 -9.521 1.00 98.38 295 ASN A C 1
ATOM 2150 O O . ASN A 1 295 ? 4.160 4.129 -9.466 1.00 98.38 295 ASN A O 1
ATOM 2154 N N . ASN A 1 296 ? 6.090 4.774 -8.498 1.00 97.88 296 ASN A N 1
ATOM 2155 C CA . ASN A 1 296 ? 5.542 5.021 -7.152 1.00 97.88 296 ASN A CA 1
ATOM 2156 C C . ASN A 1 296 ? 4.145 5.676 -7.110 1.00 97.88 296 ASN A C 1
ATOM 2158 O O . ASN A 1 296 ? 3.303 5.274 -6.308 1.00 97.88 296 ASN A O 1
ATOM 2162 N N . HIS A 1 297 ? 3.848 6.607 -8.023 1.00 98.31 297 HIS A N 1
ATOM 2163 C CA . HIS A 1 297 ? 2.539 7.256 -8.110 1.00 98.31 297 HIS A CA 1
ATOM 2164 C C . HIS A 1 297 ? 1.423 6.244 -8.391 1.00 98.31 297 HIS A C 1
ATOM 2166 O O . HIS A 1 297 ? 0.377 6.257 -7.742 1.00 98.31 297 HIS A O 1
ATOM 2172 N N . GLY A 1 298 ? 1.655 5.361 -9.365 1.00 98.56 298 GLY A N 1
ATOM 2173 C CA . GLY A 1 298 ? 0.732 4.292 -9.719 1.00 98.56 298 GLY A CA 1
ATOM 2174 C C . GLY A 1 298 ? 0.561 3.282 -8.593 1.00 98.56 298 GLY A C 1
ATOM 2175 O O . GLY A 1 298 ? -0.558 2.837 -8.359 1.00 98.56 298 GLY A O 1
ATOM 2176 N N . LEU A 1 299 ? 1.628 2.969 -7.853 1.00 98.62 299 LEU A N 1
ATOM 2177 C CA . LEU A 1 299 ? 1.573 1.991 -6.765 1.00 98.62 299 LEU A CA 1
ATOM 2178 C C . LEU A 1 299 ? 0.834 2.523 -5.533 1.00 98.62 299 LEU A C 1
ATOM 2180 O O . LEU A 1 299 ? 0.037 1.791 -4.952 1.00 98.62 299 LEU A O 1
ATOM 2184 N N . HIS A 1 300 ? 1.015 3.792 -5.158 1.00 98.62 300 HIS A N 1
ATOM 2185 C CA . HIS A 1 300 ? 0.197 4.403 -4.104 1.00 98.62 300 HIS A CA 1
ATOM 2186 C C . HIS A 1 300 ? -1.283 4.473 -4.5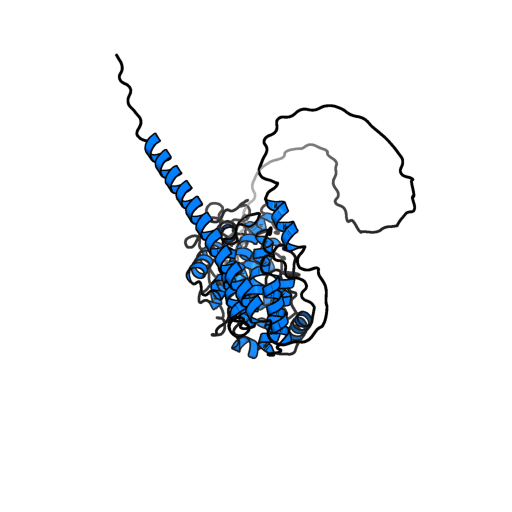08 1.00 98.62 300 HIS A C 1
ATOM 2188 O O . HIS A 1 300 ? -2.165 4.121 -3.723 1.00 98.62 300 HIS A O 1
ATOM 2194 N N . ALA A 1 301 ? -1.569 4.853 -5.758 1.00 98.81 301 ALA A N 1
ATOM 2195 C CA . ALA A 1 301 ? -2.931 4.820 -6.282 1.00 98.81 301 ALA A CA 1
ATOM 2196 C C . ALA A 1 301 ? -3.518 3.395 -6.264 1.00 98.81 301 ALA A C 1
ATOM 2198 O O . ALA A 1 301 ? -4.663 3.216 -5.854 1.00 98.81 301 ALA A O 1
ATOM 2199 N N . GLY A 1 302 ? -2.732 2.382 -6.639 1.00 98.69 302 GLY A N 1
ATOM 2200 C CA . GLY A 1 302 ? -3.112 0.970 -6.588 1.00 98.69 302 GLY A CA 1
ATOM 2201 C C . GLY A 1 302 ? -3.450 0.488 -5.179 1.00 98.69 302 GLY A C 1
ATOM 2202 O O . GLY A 1 302 ? -4.493 -0.137 -4.991 1.00 98.69 302 GLY A O 1
ATOM 2203 N N . ALA A 1 303 ? -2.643 0.855 -4.181 1.00 98.75 303 ALA A N 1
ATOM 2204 C CA . ALA A 1 303 ? -2.882 0.483 -2.789 1.00 98.75 303 ALA A CA 1
ATOM 2205 C C . ALA A 1 303 ? -4.191 1.081 -2.257 1.00 98.75 303 ALA A C 1
ATOM 2207 O O . ALA A 1 303 ? -5.015 0.379 -1.670 1.00 98.75 303 ALA A O 1
ATOM 2208 N N . SER A 1 304 ? -4.422 2.368 -2.528 1.00 98.81 304 SER A N 1
ATOM 2209 C CA . SER A 1 304 ? -5.658 3.049 -2.143 1.00 98.81 304 SER A CA 1
ATOM 2210 C C . SER A 1 304 ? -6.886 2.488 -2.872 1.00 98.81 304 SER A C 1
ATOM 2212 O O . SER A 1 304 ? -7.921 2.275 -2.241 1.00 98.81 304 SER A O 1
ATOM 2214 N N . ARG A 1 305 ? -6.776 2.156 -4.168 1.00 98.81 305 ARG A N 1
ATOM 2215 C CA . ARG A 1 305 ? -7.837 1.453 -4.916 1.00 98.81 305 ARG A CA 1
ATOM 2216 C C . ARG A 1 305 ? -8.151 0.084 -4.313 1.00 98.81 305 ARG A C 1
ATOM 2218 O O . ARG A 1 305 ? -9.318 -0.220 -4.084 1.00 98.81 305 ARG A O 1
ATOM 2225 N N . ALA A 1 306 ? -7.126 -0.719 -4.015 1.00 98.94 306 ALA A N 1
ATOM 2226 C CA . ALA A 1 306 ? -7.290 -2.034 -3.398 1.00 98.94 306 ALA A CA 1
ATOM 2227 C C . ALA A 1 306 ? -7.993 -1.936 -2.038 1.00 98.94 306 ALA A C 1
ATOM 2229 O O . ALA A 1 306 ? -8.919 -2.701 -1.774 1.00 98.94 306 ALA A O 1
ATOM 2230 N N . ALA A 1 307 ? -7.589 -0.978 -1.197 1.00 98.88 307 ALA A N 1
ATOM 2231 C CA . ALA A 1 307 ? -8.183 -0.772 0.120 1.00 98.88 307 ALA A CA 1
ATOM 2232 C C . ALA A 1 307 ? -9.671 -0.413 0.004 1.00 98.88 307 ALA A C 1
ATOM 2234 O O . ALA A 1 307 ? -10.509 -1.030 0.663 1.00 98.88 307 ALA A O 1
ATOM 2235 N N . VAL A 1 308 ? -10.010 0.533 -0.882 1.00 98.88 308 VAL A N 1
ATOM 2236 C CA . VAL A 1 308 ? -11.402 0.917 -1.161 1.00 98.88 308 VAL A CA 1
ATOM 2237 C C . VAL A 1 308 ? -12.219 -0.275 -1.651 1.00 98.88 308 VAL A C 1
ATOM 2239 O O . VAL A 1 308 ? -13.287 -0.545 -1.103 1.00 98.88 308 VAL A O 1
ATOM 2242 N N . ALA A 1 309 ? -11.716 -1.016 -2.638 1.00 98.81 309 ALA A N 1
ATOM 2243 C CA . ALA A 1 309 ? -12.408 -2.176 -3.188 1.00 98.81 309 ALA A CA 1
ATOM 2244 C C . ALA A 1 309 ? -12.657 -3.251 -2.119 1.00 98.81 309 ALA A C 1
ATOM 2246 O O . ALA A 1 309 ? -13.777 -3.751 -1.992 1.00 98.81 309 ALA A O 1
ATOM 2247 N N . ALA A 1 310 ? -11.650 -3.549 -1.293 1.00 98.69 310 ALA A N 1
ATOM 2248 C CA . ALA A 1 310 ? -11.768 -4.500 -0.193 1.00 98.69 310 ALA A CA 1
ATOM 2249 C C . ALA A 1 310 ? -12.824 -4.063 0.839 1.00 98.69 310 ALA A C 1
ATOM 2251 O O . ALA A 1 310 ? -13.678 -4.865 1.214 1.00 98.69 310 ALA A O 1
ATOM 2252 N N . TYR A 1 311 ? -12.827 -2.787 1.242 1.00 98.69 311 TYR A N 1
ATOM 2253 C CA . TYR A 1 311 ? -13.802 -2.245 2.197 1.00 98.69 311 TYR A CA 1
ATOM 2254 C C . TYR A 1 311 ? -15.235 -2.242 1.653 1.00 98.69 311 TYR A C 1
ATOM 2256 O O . TYR A 1 311 ? -16.197 -2.535 2.365 1.00 98.69 311 TYR A O 1
ATOM 2264 N N . LEU A 1 312 ? -15.400 -1.913 0.370 1.00 98.44 312 LEU A N 1
ATOM 2265 C CA . LEU A 1 312 ? -16.711 -1.874 -0.270 1.00 98.44 312 LEU A CA 1
ATOM 2266 C C . LEU A 1 312 ? -17.260 -3.264 -0.609 1.00 98.44 312 LEU A C 1
ATOM 2268 O O . LEU A 1 312 ? -18.472 -3.370 -0.831 1.00 98.44 312 LEU A O 1
ATOM 2272 N N . GLY A 1 313 ? -16.407 -4.293 -0.614 1.00 97.69 313 GLY A N 1
ATOM 2273 C CA . GLY A 1 313 ? -16.722 -5.622 -1.135 1.00 97.69 313 GLY A CA 1
ATOM 2274 C C . GLY A 1 313 ? -16.788 -5.659 -2.665 1.00 97.69 313 GLY A C 1
ATOM 2275 O O . GLY A 1 313 ? -17.482 -6.506 -3.223 1.00 97.69 313 GLY A O 1
ATOM 2276 N N . ASP A 1 314 ? -16.111 -4.731 -3.346 1.00 98.44 314 ASP A N 1
ATOM 2277 C CA . ASP A 1 314 ? -16.081 -4.651 -4.805 1.00 98.44 314 ASP A CA 1
ATOM 2278 C C . ASP A 1 314 ? -15.045 -5.628 -5.374 1.00 98.44 314 ASP A C 1
ATOM 2280 O O . ASP A 1 314 ? -13.868 -5.318 -5.571 1.00 98.44 314 ASP A O 1
ATOM 2284 N N . THR A 1 315 ? -15.491 -6.855 -5.637 1.00 98.00 315 THR A N 1
ATOM 2285 C CA . THR A 1 315 ? -14.624 -7.909 -6.172 1.00 98.00 315 THR A CA 1
ATOM 2286 C C . THR A 1 315 ? -14.169 -7.639 -7.606 1.00 98.00 315 THR A C 1
ATOM 2288 O O . THR A 1 315 ? -13.133 -8.165 -8.011 1.00 98.00 315 THR A O 1
ATOM 2291 N N . ALA A 1 316 ? -14.926 -6.856 -8.383 1.00 98.50 316 ALA A N 1
ATOM 2292 C CA . ALA A 1 316 ? -14.576 -6.546 -9.766 1.00 98.50 316 ALA A CA 1
ATOM 2293 C C . ALA A 1 316 ? -13.421 -5.543 -9.811 1.00 98.50 316 ALA A C 1
ATOM 2295 O O . ALA A 1 316 ? -12.434 -5.776 -10.512 1.00 98.50 316 ALA A O 1
ATOM 2296 N N . GLU A 1 317 ? -13.500 -4.485 -9.005 1.00 98.56 317 GLU A N 1
ATOM 2297 C CA . GLU A 1 317 ? -12.406 -3.525 -8.876 1.00 98.56 317 GLU A CA 1
ATOM 2298 C C . GLU A 1 317 ? -11.165 -4.170 -8.246 1.00 98.56 317 GLU A C 1
ATOM 2300 O O . GLU A 1 317 ? -10.049 -3.967 -8.724 1.00 98.56 317 GLU A O 1
ATOM 2305 N N . LEU A 1 318 ? -11.334 -5.044 -7.249 1.00 98.38 318 LEU A N 1
ATOM 2306 C CA . LEU A 1 318 ? -10.203 -5.761 -6.655 1.00 98.38 318 LEU A CA 1
ATOM 2307 C C . LEU A 1 318 ? -9.501 -6.684 -7.669 1.00 98.38 318 LEU A C 1
ATOM 2309 O O . LEU A 1 318 ? -8.271 -6.728 -7.721 1.00 98.38 318 LEU A O 1
ATOM 2313 N N . ALA A 1 319 ? -10.261 -7.368 -8.533 1.00 98.88 319 ALA A N 1
ATOM 2314 C CA . ALA A 1 319 ? -9.712 -8.158 -9.638 1.00 98.88 319 ALA A CA 1
ATOM 2315 C C . ALA A 1 319 ? -9.023 -7.284 -10.702 1.00 98.88 319 ALA A C 1
ATOM 2317 O O . ALA A 1 319 ? -8.000 -7.680 -11.276 1.00 98.88 319 ALA A O 1
ATOM 2318 N N . ARG A 1 320 ? -9.542 -6.076 -10.962 1.00 98.81 320 ARG A N 1
ATOM 2319 C CA . ARG A 1 320 ? -8.902 -5.107 -11.860 1.00 98.81 320 ARG A CA 1
ATOM 2320 C C . ARG A 1 320 ? -7.567 -4.638 -11.292 1.00 98.81 320 ARG A C 1
ATOM 2322 O O . ARG A 1 320 ? -6.571 -4.670 -12.017 1.00 98.81 320 ARG A O 1
ATOM 2329 N N . VAL A 1 321 ? -7.522 -4.283 -10.007 1.00 98.88 321 VAL A N 1
ATOM 2330 C CA . VAL A 1 321 ? -6.284 -3.907 -9.312 1.00 98.88 321 VAL A CA 1
ATOM 2331 C C . VAL A 1 321 ? -5.272 -5.052 -9.346 1.00 98.88 321 VAL A C 1
ATOM 2333 O O . VAL A 1 321 ? -4.129 -4.826 -9.739 1.00 98.88 321 VAL A O 1
ATOM 2336 N N . ALA A 1 322 ? -5.700 -6.286 -9.058 1.00 98.88 322 ALA A N 1
ATOM 2337 C CA . ALA A 1 322 ? -4.865 -7.482 -9.176 1.00 98.88 322 ALA A CA 1
ATOM 2338 C C . ALA A 1 322 ? -4.268 -7.648 -10.584 1.00 98.88 322 ALA A C 1
ATOM 2340 O O . ALA A 1 322 ? -3.077 -7.909 -10.727 1.00 98.88 322 ALA A O 1
ATOM 2341 N N . THR A 1 323 ? -5.076 -7.449 -11.629 1.00 98.88 323 THR A N 1
ATOM 2342 C CA . THR A 1 323 ? -4.645 -7.561 -13.032 1.00 98.88 323 THR A CA 1
ATOM 2343 C C . THR A 1 323 ? -3.539 -6.559 -13.369 1.00 98.88 323 THR A C 1
ATOM 2345 O O . THR A 1 323 ? -2.531 -6.932 -13.978 1.00 98.88 323 THR A O 1
ATOM 2348 N N . VAL A 1 324 ? -3.720 -5.297 -12.966 1.00 98.94 324 VAL A N 1
ATOM 2349 C CA . VAL A 1 324 ? -2.761 -4.205 -13.199 1.00 98.94 324 VAL A CA 1
ATOM 2350 C C . VAL A 1 324 ? -1.480 -4.442 -12.405 1.00 98.94 324 VAL A C 1
ATOM 2352 O O . VAL A 1 324 ? -0.395 -4.418 -12.986 1.00 98.94 324 VAL A O 1
ATOM 2355 N N . PHE A 1 325 ? -1.602 -4.751 -11.110 1.00 98.94 325 PHE A N 1
ATOM 2356 C CA . PHE A 1 325 ? -0.461 -4.998 -10.232 1.00 98.94 325 PHE A CA 1
ATOM 2357 C C . PHE A 1 325 ? 0.360 -6.209 -10.692 1.00 98.94 325 PHE A C 1
ATOM 2359 O O . PHE A 1 325 ? 1.583 -6.132 -10.777 1.00 98.94 325 PHE A O 1
ATOM 2366 N N . ARG A 1 326 ? -0.295 -7.300 -11.108 1.00 98.75 326 ARG A N 1
ATOM 2367 C CA . ARG A 1 326 ? 0.374 -8.472 -11.693 1.00 98.75 326 ARG A CA 1
ATOM 2368 C C . ARG A 1 326 ? 1.144 -8.131 -12.971 1.00 98.75 326 ARG A C 1
ATOM 2370 O O . ARG A 1 326 ? 2.251 -8.618 -13.165 1.00 98.75 326 ARG A O 1
ATOM 2377 N N . GLY A 1 327 ? 0.605 -7.256 -13.822 1.00 98.75 327 GLY A N 1
ATOM 2378 C CA . GLY A 1 327 ? 1.356 -6.738 -14.968 1.00 98.75 327 GLY A CA 1
ATOM 2379 C C . GLY A 1 327 ? 2.570 -5.907 -14.563 1.00 98.75 327 GLY A C 1
ATOM 2380 O O . GLY A 1 327 ? 3.638 -6.045 -15.159 1.00 98.75 327 GLY A O 1
ATOM 2381 N N . TRP A 1 328 ? 2.431 -5.081 -13.522 1.00 98.81 328 TRP A N 1
ATOM 2382 C CA . TRP A 1 328 ? 3.527 -4.265 -13.003 1.00 98.81 328 TRP A CA 1
ATOM 2383 C C . TRP A 1 328 ? 4.682 -5.119 -12.464 1.00 98.81 328 TRP A C 1
ATOM 2385 O O . TRP A 1 328 ? 5.835 -4.825 -12.775 1.00 98.81 328 TRP A O 1
ATOM 2395 N N . THR A 1 329 ? 4.400 -6.221 -11.756 1.00 98.75 329 THR A N 1
ATOM 2396 C CA . THR A 1 329 ? 5.458 -7.114 -11.238 1.00 98.75 329 THR A CA 1
ATOM 2397 C C . THR A 1 329 ? 6.288 -7.792 -12.335 1.00 98.75 329 THR A C 1
ATOM 2399 O O . THR A 1 329 ? 7.363 -8.307 -12.035 1.00 98.75 329 THR A O 1
ATOM 2402 N N . GLY A 1 330 ? 5.818 -7.788 -13.590 1.00 98.00 330 GLY A N 1
ATOM 2403 C CA . GLY A 1 330 ? 6.540 -8.317 -14.751 1.00 98.00 330 GLY A CA 1
ATOM 2404 C C . GLY A 1 330 ? 5.685 -9.142 -15.718 1.00 98.00 330 GLY A C 1
ATOM 2405 O O . GLY A 1 330 ? 6.091 -9.371 -16.860 1.00 98.00 330 GLY A O 1
ATOM 2406 N N . GLU A 1 331 ? 4.480 -9.565 -15.325 1.00 98.12 331 GLU A N 1
ATOM 2407 C CA . GLU A 1 331 ? 3.615 -10.421 -16.146 1.00 98.12 331 GLU A CA 1
ATOM 2408 C C . GLU A 1 331 ? 2.798 -9.618 -17.171 1.00 98.12 331 GLU A C 1
ATOM 2410 O O . GLU A 1 331 ? 1.584 -9.442 -17.056 1.00 98.12 331 GLU A O 1
ATOM 2415 N N . ARG A 1 332 ? 3.463 -9.170 -18.241 1.00 97.81 332 ARG A N 1
ATOM 2416 C CA . ARG A 1 332 ? 2.870 -8.340 -19.311 1.00 97.81 332 ARG A CA 1
ATOM 2417 C C . ARG A 1 332 ? 1.598 -8.914 -19.949 1.00 97.81 332 ARG A C 1
ATOM 2419 O O . ARG A 1 332 ? 0.765 -8.150 -20.427 1.00 97.81 332 ARG A O 1
ATOM 2426 N N . ALA A 1 333 ? 1.436 -10.239 -19.963 1.00 98.12 333 ALA A N 1
ATOM 2427 C CA . ALA A 1 333 ? 0.219 -10.886 -20.461 1.00 98.12 333 ALA A CA 1
ATOM 2428 C C . ALA A 1 333 ? -1.020 -10.578 -19.595 1.00 98.12 333 ALA A C 1
ATOM 2430 O O . ALA A 1 333 ? -2.133 -10.585 -20.112 1.00 98.12 333 ALA A O 1
ATOM 2431 N N . SER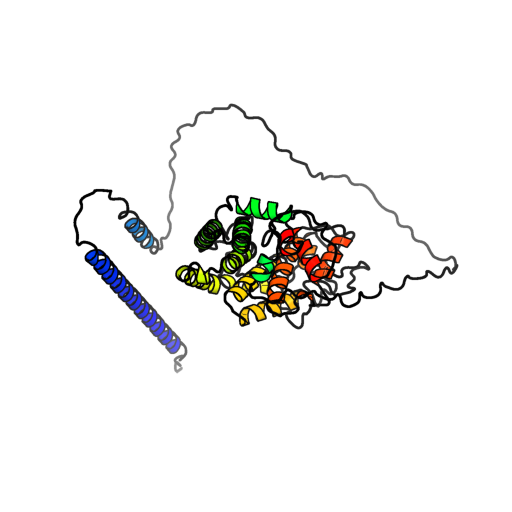 A 1 334 ? -0.830 -10.287 -18.302 1.00 98.44 334 SER A N 1
ATOM 2432 C CA . SER A 1 334 ? -1.889 -9.817 -17.402 1.00 98.44 334 SER A CA 1
ATOM 2433 C C . SER A 1 334 ? -2.239 -8.360 -17.694 1.00 98.44 334 SER A C 1
ATOM 2435 O O . SER A 1 334 ? -3.404 -8.010 -17.877 1.00 98.44 334 SER A O 1
ATOM 2437 N N . TYR A 1 335 ? -1.224 -7.495 -17.759 1.00 98.81 335 TYR A N 1
ATOM 2438 C CA . TYR A 1 335 ? -1.406 -6.085 -18.075 1.00 98.81 335 TYR A CA 1
ATOM 2439 C C . TYR A 1 335 ? -0.113 -5.460 -18.610 1.00 98.81 335 TYR A C 1
ATOM 2441 O O . TYR A 1 335 ? 0.958 -5.634 -18.036 1.00 98.81 335 TYR A O 1
ATOM 2449 N N . ALA A 1 336 ? -0.221 -4.697 -19.699 1.00 98.25 336 ALA A N 1
ATOM 2450 C CA . ALA A 1 336 ? 0.901 -3.997 -20.333 1.00 98.25 336 ALA A CA 1
ATOM 2451 C C . ALA A 1 336 ? 0.538 -2.565 -20.772 1.00 98.25 336 ALA A C 1
ATOM 2453 O O . ALA A 1 336 ? 1.208 -1.993 -21.628 1.00 98.25 336 ALA A O 1
ATOM 2454 N N . GLY A 1 337 ? -0.537 -1.993 -20.213 1.00 98.31 337 GLY A N 1
ATOM 2455 C CA . GLY A 1 337 ? -1.066 -0.678 -20.601 1.00 98.31 337 GLY A CA 1
ATOM 2456 C C . GLY A 1 337 ? -0.322 0.525 -20.012 1.00 98.31 337 GLY A C 1
ATOM 2457 O O . GLY A 1 337 ? -0.752 1.659 -20.219 1.00 98.31 337 GLY A O 1
ATOM 2458 N N . PHE A 1 338 ? 0.768 0.293 -19.276 1.00 98.62 338 PHE A N 1
ATOM 2459 C CA . PHE A 1 338 ? 1.577 1.353 -18.687 1.00 98.62 338 PHE A CA 1
ATOM 2460 C C . PHE A 1 338 ? 2.290 2.196 -19.744 1.00 98.62 338 PHE A C 1
ATOM 2462 O O . PHE A 1 338 ? 2.715 1.707 -20.792 1.00 98.62 338 PHE A O 1
ATOM 2469 N N . ARG A 1 339 ? 2.500 3.466 -19.407 1.00 98.12 339 ARG A N 1
ATOM 2470 C CA . ARG A 1 339 ? 3.373 4.385 -20.126 1.00 98.12 339 ARG A CA 1
ATOM 2471 C C . ARG A 1 339 ? 4.650 4.559 -19.323 1.00 98.12 339 ARG A C 1
ATOM 2473 O O . ARG A 1 339 ? 4.620 5.037 -18.191 1.00 98.12 339 ARG A O 1
ATOM 2480 N N . TYR A 1 340 ? 5.755 4.164 -19.931 1.00 97.94 340 TYR A N 1
ATOM 2481 C CA . TYR A 1 340 ? 7.090 4.334 -19.378 1.00 97.94 340 TYR A CA 1
ATOM 2482 C C . TYR A 1 340 ? 7.716 5.607 -19.940 1.00 97.94 340 TYR A C 1
ATOM 2484 O O . TYR A 1 340 ? 7.409 5.988 -21.072 1.00 97.94 340 TYR A O 1
ATOM 2492 N N . GLN A 1 341 ? 8.582 6.244 -19.154 1.00 97.19 341 GLN A N 1
ATOM 2493 C CA . GLN A 1 341 ? 9.410 7.344 -19.650 1.00 97.19 341 GLN A CA 1
ATOM 2494 C C . GLN A 1 341 ? 10.740 6.784 -20.179 1.00 97.19 341 GLN A C 1
ATOM 2496 O O . GLN A 1 341 ? 10.743 5.850 -20.982 1.00 97.19 341 GLN A O 1
ATOM 2501 N N . GLU A 1 342 ? 11.880 7.330 -19.755 1.00 98.06 342 GLU A N 1
ATOM 2502 C CA . GLU A 1 342 ? 13.190 6.877 -20.202 1.00 98.06 342 GLU A CA 1
ATOM 2503 C C . GLU A 1 342 ? 13.444 5.414 -19.813 1.00 98.06 342 GLU A C 1
ATOM 2505 O O . GLU A 1 342 ? 13.392 5.030 -18.646 1.00 98.06 342 GLU A O 1
ATOM 2510 N N . LEU A 1 343 ? 13.769 4.581 -20.802 1.00 98.25 343 LEU A N 1
ATOM 2511 C CA . LEU A 1 343 ? 13.906 3.130 -20.631 1.00 98.25 343 LEU A CA 1
ATOM 2512 C C . LEU A 1 343 ? 15.321 2.700 -20.219 1.00 98.25 343 LEU A C 1
ATOM 2514 O O . LEU A 1 343 ? 15.675 1.536 -20.376 1.00 98.25 343 LEU A O 1
ATOM 2518 N N . TRP A 1 344 ? 16.146 3.621 -19.714 1.00 97.69 344 TRP A N 1
ATOM 2519 C CA . TRP A 1 344 ? 17.574 3.390 -19.462 1.00 97.69 344 TRP A CA 1
ATOM 2520 C C . TRP A 1 344 ? 17.861 2.226 -18.514 1.00 97.69 344 TRP A C 1
ATOM 2522 O O . TRP A 1 344 ? 18.902 1.599 -18.639 1.00 97.69 344 TRP A O 1
ATOM 2532 N N . TRP A 1 345 ? 16.943 1.933 -17.595 1.00 98.06 345 TRP A N 1
ATOM 2533 C CA . TRP A 1 345 ? 17.069 0.853 -16.612 1.00 98.06 345 TRP A CA 1
ATOM 2534 C C . TRP A 1 345 ? 16.259 -0.403 -16.972 1.00 98.06 345 TRP A C 1
ATOM 2536 O O . TRP A 1 345 ? 16.243 -1.372 -16.212 1.00 98.06 345 TRP A O 1
ATOM 2546 N N . GLN A 1 346 ? 15.567 -0.403 -18.116 1.00 98.38 346 GLN A N 1
ATOM 2547 C CA . GLN A 1 346 ? 14.845 -1.577 -18.601 1.00 98.38 346 GLN A CA 1
ATOM 2548 C C . GLN A 1 346 ? 15.840 -2.572 -19.189 1.00 98.38 346 GLN A C 1
ATOM 2550 O O . GLN A 1 346 ? 16.554 -2.260 -20.140 1.00 98.38 346 GLN A O 1
ATOM 2555 N N . SER A 1 347 ? 15.833 -3.800 -18.678 1.00 97.94 347 SER A N 1
ATOM 2556 C CA . SER A 1 347 ? 16.628 -4.892 -19.256 1.00 97.94 347 SER A CA 1
ATOM 2557 C C . SER A 1 347 ? 16.186 -5.265 -20.677 1.00 97.94 347 SER A C 1
ATOM 2559 O O . SER A 1 347 ? 16.996 -5.708 -21.488 1.00 97.94 347 SER A O 1
ATOM 2561 N N . ASN A 1 348 ? 14.909 -5.038 -21.005 1.00 97.81 348 ASN A N 1
ATOM 2562 C CA . ASN A 1 348 ? 14.365 -5.163 -22.353 1.00 97.81 348 ASN A CA 1
ATOM 2563 C C . ASN A 1 348 ? 13.488 -3.944 -22.704 1.00 97.81 348 ASN A C 1
ATOM 2565 O O . ASN A 1 348 ? 12.279 -3.958 -22.451 1.00 97.81 348 ASN A O 1
ATOM 2569 N N . PRO A 1 349 ? 14.056 -2.898 -23.333 1.00 97.62 349 PRO A N 1
ATOM 2570 C CA . PRO A 1 349 ? 13.308 -1.695 -23.704 1.00 97.62 349 PRO A CA 1
ATOM 2571 C C . PRO A 1 349 ? 12.154 -1.936 -24.692 1.00 97.62 349 PRO A C 1
ATOM 2573 O O . PRO A 1 349 ? 11.217 -1.145 -24.737 1.00 97.62 349 PRO A O 1
ATOM 2576 N N . ALA A 1 350 ? 12.176 -3.022 -25.474 1.00 97.81 350 ALA A N 1
ATOM 2577 C CA . ALA A 1 350 ? 11.083 -3.354 -26.393 1.00 97.81 350 ALA A CA 1
ATOM 2578 C C . ALA A 1 350 ? 9.856 -3.952 -25.676 1.00 97.81 350 ALA A C 1
ATOM 2580 O O . ALA A 1 350 ? 8.760 -3.989 -26.237 1.00 97.81 350 ALA A O 1
ATOM 2581 N N . ALA A 1 351 ? 10.024 -4.417 -24.436 1.00 97.81 351 ALA A N 1
ATOM 2582 C CA . ALA A 1 351 ? 8.966 -4.994 -23.617 1.00 97.81 351 ALA A CA 1
ATOM 2583 C C . ALA A 1 351 ? 9.126 -4.560 -22.146 1.00 97.81 351 ALA A C 1
ATOM 2585 O O . ALA A 1 351 ? 9.408 -5.402 -21.293 1.00 97.81 351 ALA A O 1
ATOM 2586 N N . PRO A 1 352 ? 8.943 -3.262 -21.837 1.00 98.31 352 PRO A N 1
ATOM 2587 C CA . PRO A 1 352 ? 9.241 -2.718 -20.516 1.00 98.31 352 PRO A CA 1
ATOM 2588 C C . PRO A 1 352 ? 8.337 -3.301 -19.424 1.00 98.31 352 PRO A C 1
ATOM 2590 O O . PRO A 1 352 ? 7.174 -3.635 -19.668 1.00 98.31 352 PRO A O 1
ATOM 2593 N N . VAL A 1 353 ? 8.869 -3.413 -18.211 1.00 98.56 353 VAL A N 1
ATOM 2594 C CA . VAL A 1 353 ? 8.184 -3.973 -17.035 1.00 98.56 353 VAL A CA 1
ATOM 2595 C C . VAL A 1 353 ? 8.359 -3.064 -15.819 1.00 98.56 353 VAL A C 1
ATOM 2597 O O . VAL A 1 353 ? 9.206 -2.171 -15.826 1.00 98.56 353 VAL A O 1
ATOM 2600 N N . GLY A 1 354 ? 7.509 -3.222 -14.799 1.00 98.44 354 GLY A N 1
ATOM 2601 C CA . GLY A 1 354 ? 7.639 -2.464 -13.549 1.00 98.44 354 GLY A CA 1
ATOM 2602 C C . GLY A 1 354 ? 8.799 -2.953 -12.680 1.00 98.44 354 GLY A C 1
ATOM 2603 O O . GLY A 1 354 ? 9.470 -2.128 -12.074 1.00 98.44 354 GLY A O 1
ATOM 2604 N N . ILE A 1 355 ? 9.082 -4.261 -12.695 1.00 98.81 355 ILE A N 1
ATOM 2605 C CA . ILE A 1 355 ? 10.254 -4.881 -12.062 1.00 98.81 355 ILE A CA 1
ATOM 2606 C C . ILE A 1 355 ? 10.975 -5.746 -13.098 1.00 98.81 355 ILE A C 1
ATOM 2608 O O . ILE A 1 355 ? 10.346 -6.560 -13.777 1.00 98.81 355 ILE A O 1
ATOM 2612 N N . ASN A 1 356 ? 12.292 -5.582 -13.224 1.00 98.75 356 ASN A N 1
ATOM 2613 C CA . ASN A 1 356 ? 13.103 -6.397 -14.128 1.00 98.75 356 ASN A CA 1
ATOM 2614 C C . ASN A 1 356 ? 13.040 -7.903 -13.758 1.00 98.75 356 ASN A C 1
ATOM 2616 O O . ASN A 1 356 ? 12.978 -8.266 -12.575 1.00 98.75 356 ASN A O 1
ATOM 2620 N N . PRO A 1 357 ? 13.038 -8.801 -14.763 1.00 98.38 357 PRO A N 1
ATOM 2621 C CA . PRO A 1 357 ? 12.845 -10.232 -14.548 1.00 98.38 357 PRO A CA 1
ATOM 2622 C C . PRO A 1 357 ? 14.070 -10.912 -13.910 1.00 98.38 357 PRO A C 1
ATOM 2624 O O . PRO A 1 357 ? 15.169 -10.352 -13.938 1.00 98.38 357 PRO A O 1
ATOM 2627 N N . PRO A 1 358 ? 13.904 -12.150 -13.401 1.00 98.06 358 PRO A N 1
ATOM 2628 C CA . PRO A 1 358 ? 14.999 -12.937 -12.848 1.00 98.06 358 PRO A CA 1
ATOM 2629 C C . PRO A 1 358 ? 16.212 -13.034 -13.778 1.00 98.06 358 PRO A C 1
ATOM 2631 O O . PRO A 1 358 ? 16.067 -13.360 -14.958 1.00 98.06 358 PRO A O 1
ATOM 2634 N N . GLY A 1 359 ? 17.407 -12.779 -13.244 1.00 97.12 359 GLY A N 1
ATOM 2635 C CA . GLY A 1 359 ? 18.666 -12.861 -13.996 1.00 97.12 359 GLY A CA 1
ATOM 2636 C C . GLY A 1 359 ? 18.859 -11.778 -15.064 1.00 97.12 359 GLY A C 1
ATOM 2637 O O . GLY A 1 359 ? 19.761 -11.899 -15.894 1.00 97.12 359 GLY A O 1
ATOM 2638 N N . ALA A 1 360 ? 18.031 -10.732 -15.072 1.00 98.12 360 ALA A N 1
ATOM 2639 C CA . ALA A 1 360 ? 18.186 -9.613 -15.987 1.00 98.12 360 ALA A CA 1
ATOM 2640 C C . ALA A 1 360 ? 19.551 -8.928 -15.823 1.00 98.12 360 ALA A C 1
ATOM 2642 O O . ALA A 1 360 ? 19.993 -8.628 -14.713 1.00 98.12 360 ALA A O 1
ATOM 2643 N N . THR A 1 361 ? 20.191 -8.619 -16.951 1.00 97.94 361 THR A N 1
ATOM 2644 C CA . THR A 1 361 ? 21.457 -7.882 -16.978 1.00 97.94 361 THR A CA 1
ATOM 2645 C C . THR A 1 361 ? 21.389 -6.690 -17.914 1.00 97.94 361 THR A C 1
ATOM 2647 O O . THR A 1 361 ? 20.797 -6.790 -18.990 1.00 97.94 361 THR A O 1
ATOM 2650 N N . LEU A 1 362 ? 22.073 -5.606 -17.559 1.00 97.25 362 LEU A N 1
ATOM 2651 C CA . LEU A 1 362 ? 22.318 -4.472 -18.443 1.00 97.25 362 LEU A CA 1
ATOM 2652 C C . LEU A 1 362 ? 23.811 -4.136 -18.417 1.00 97.25 362 LEU A C 1
ATOM 2654 O O . LEU A 1 362 ? 24.391 -3.954 -17.350 1.00 97.25 362 LEU A O 1
ATOM 2658 N N . ASN A 1 363 ? 24.457 -4.119 -19.587 1.00 95.50 363 ASN A N 1
ATOM 2659 C CA . ASN A 1 363 ? 25.910 -3.932 -19.728 1.00 95.50 363 ASN A CA 1
ATOM 2660 C C . ASN A 1 363 ? 26.746 -4.846 -18.805 1.00 95.50 363 ASN A C 1
ATOM 2662 O O . ASN A 1 363 ? 27.739 -4.420 -18.219 1.00 95.50 363 ASN A O 1
ATOM 2666 N N . GLY A 1 364 ? 26.318 -6.102 -18.648 1.00 95.81 364 GLY A N 1
ATOM 2667 C CA . GLY A 1 364 ? 26.979 -7.090 -17.790 1.00 95.81 364 GLY A CA 1
ATOM 2668 C C . GLY A 1 364 ? 26.720 -6.932 -16.287 1.00 95.81 364 GLY A C 1
ATOM 2669 O O . GLY A 1 364 ? 27.168 -7.780 -15.523 1.00 95.81 364 GLY A O 1
ATOM 2670 N N . GLN A 1 365 ? 25.984 -5.904 -15.854 1.00 97.31 365 GLN A N 1
ATOM 2671 C CA . GLN A 1 365 ? 25.591 -5.722 -14.455 1.00 97.31 365 GLN A CA 1
ATOM 2672 C C . GLN A 1 365 ? 24.234 -6.357 -14.185 1.00 97.31 365 GLN A C 1
ATOM 2674 O O . GLN A 1 365 ? 23.338 -6.293 -15.028 1.00 97.31 365 GLN A O 1
ATOM 2679 N N . ASN A 1 366 ? 24.074 -6.941 -13.000 1.00 97.06 366 ASN A N 1
ATOM 2680 C CA . ASN A 1 366 ? 22.800 -7.494 -12.560 1.00 97.06 366 ASN A CA 1
ATOM 2681 C C . ASN A 1 366 ? 21.797 -6.355 -12.289 1.00 97.06 366 ASN A C 1
ATOM 2683 O O . ASN A 1 366 ? 22.059 -5.460 -11.485 1.00 97.06 366 ASN A O 1
ATOM 2687 N N . VAL A 1 367 ? 20.656 -6.402 -12.978 1.00 98.00 367 VAL A N 1
ATOM 2688 C CA . VAL A 1 367 ? 19.521 -5.484 -12.805 1.00 98.00 367 VAL A CA 1
ATOM 2689 C C . VAL A 1 367 ? 18.220 -6.236 -12.511 1.00 98.00 367 VAL A C 1
ATOM 2691 O O . VAL A 1 367 ? 17.140 -5.674 -12.673 1.00 98.00 367 VAL A O 1
ATOM 2694 N N . ASP A 1 368 ? 18.305 -7.503 -12.105 1.00 98.31 368 ASP A N 1
ATOM 2695 C CA . ASP A 1 368 ? 17.188 -8.266 -11.552 1.00 98.31 368 ASP A CA 1
ATOM 2696 C C . ASP A 1 368 ? 16.612 -7.529 -10.339 1.00 98.31 368 ASP A C 1
ATOM 2698 O O . ASP A 1 368 ? 17.356 -7.020 -9.505 1.00 98.31 368 ASP A O 1
ATOM 2702 N N . GLY A 1 369 ? 15.287 -7.426 -10.261 1.00 98.19 369 GLY A N 1
ATOM 2703 C CA . GLY A 1 369 ? 14.616 -6.737 -9.163 1.00 98.19 369 GLY A CA 1
ATOM 2704 C C . GLY A 1 369 ? 14.625 -5.210 -9.266 1.00 98.19 369 GLY A C 1
ATOM 2705 O O . GLY A 1 369 ? 13.861 -4.571 -8.555 1.00 98.19 369 GLY A O 1
ATOM 2706 N N . VAL A 1 370 ? 15.395 -4.597 -10.172 1.00 98.19 370 VAL A N 1
ATOM 2707 C CA . VAL A 1 370 ? 15.340 -3.138 -10.386 1.00 98.19 370 VAL A CA 1
ATOM 2708 C C . VAL A 1 370 ? 13.924 -2.714 -10.769 1.00 98.19 370 VAL A C 1
ATOM 2710 O O . VAL A 1 370 ? 13.317 -3.345 -11.635 1.00 98.19 370 VAL A O 1
ATOM 2713 N N . LEU A 1 371 ? 13.448 -1.610 -10.180 1.00 98.44 371 LEU A N 1
ATOM 2714 C CA . LEU A 1 371 ? 12.228 -0.892 -10.564 1.00 98.44 371 LEU A CA 1
ATOM 2715 C C . LEU A 1 371 ? 12.578 0.207 -11.588 1.00 98.44 371 LEU A C 1
ATOM 2717 O O . LEU A 1 371 ? 12.975 1.305 -11.183 1.00 98.44 371 LEU A O 1
ATOM 2721 N N . PRO A 1 372 ? 12.479 -0.025 -12.914 1.00 98.12 372 PRO A N 1
ATOM 2722 C CA . PRO A 1 372 ? 13.182 0.821 -13.879 1.00 98.12 372 PRO A CA 1
ATOM 2723 C C . PRO A 1 372 ? 12.627 2.246 -14.006 1.00 98.12 372 PRO A C 1
ATOM 2725 O O . PRO A 1 372 ? 13.406 3.185 -14.171 1.00 98.12 372 PRO A O 1
ATOM 2728 N N . ASP A 1 373 ? 11.300 2.427 -13.928 1.00 98.31 373 ASP A N 1
ATOM 2729 C CA . ASP A 1 373 ? 10.674 3.756 -14.083 1.00 98.31 373 ASP A CA 1
ATOM 2730 C C . ASP A 1 373 ? 10.862 4.660 -12.850 1.00 98.31 373 ASP A C 1
ATOM 2732 O O . ASP A 1 373 ? 10.758 5.886 -12.950 1.00 98.31 373 ASP A O 1
ATOM 2736 N N . ASP A 1 374 ? 11.187 4.074 -11.697 1.00 98.25 374 ASP A N 1
ATOM 2737 C CA . ASP A 1 374 ? 11.595 4.809 -10.501 1.00 98.25 374 ASP A CA 1
ATOM 2738 C C . ASP A 1 374 ? 13.111 5.034 -10.481 1.00 98.25 374 ASP A C 1
ATOM 2740 O O . ASP A 1 374 ? 13.552 6.159 -10.239 1.00 98.25 374 ASP A O 1
ATOM 2744 N N . GLN A 1 375 ? 13.911 4.019 -10.828 1.00 97.88 375 GLN A N 1
ATOM 2745 C CA . GLN A 1 375 ? 15.373 4.119 -10.833 1.00 97.88 375 GLN A CA 1
ATOM 2746 C C . GLN A 1 375 ? 15.890 5.158 -11.836 1.00 97.88 375 GLN A C 1
ATOM 2748 O O . GLN A 1 375 ? 16.821 5.894 -11.527 1.00 97.88 375 GLN A O 1
ATOM 2753 N N . ARG A 1 376 ? 15.257 5.316 -13.008 1.00 97.50 376 ARG A N 1
ATOM 2754 C CA . ARG A 1 376 ? 15.641 6.360 -13.985 1.00 97.50 376 ARG A CA 1
ATOM 2755 C C . ARG A 1 376 ? 15.621 7.785 -13.417 1.00 97.50 376 ARG A C 1
ATOM 2757 O O . ARG A 1 376 ? 16.232 8.680 -13.995 1.00 97.50 376 ARG A O 1
ATOM 2764 N N . ARG A 1 377 ? 14.925 8.024 -12.296 1.00 96.88 377 ARG A N 1
ATOM 2765 C CA . ARG A 1 377 ? 14.881 9.336 -11.628 1.00 96.88 377 ARG A CA 1
ATOM 2766 C C . ARG A 1 377 ? 16.206 9.691 -10.950 1.00 96.88 377 ARG A C 1
ATOM 2768 O O . ARG A 1 377 ? 16.370 10.830 -10.531 1.00 96.88 377 ARG A O 1
ATOM 2775 N N . THR A 1 378 ? 17.147 8.751 -10.878 1.00 95.19 378 THR A N 1
ATOM 2776 C CA . THR A 1 378 ? 18.538 9.002 -10.482 1.00 95.19 378 THR A CA 1
ATOM 2777 C C . THR A 1 378 ? 19.459 9.251 -11.682 1.00 95.19 378 THR A C 1
ATOM 2779 O O . THR A 1 378 ? 20.668 9.356 -11.502 1.00 95.19 378 THR A O 1
ATOM 2782 N N . GLY A 1 379 ? 18.917 9.311 -12.903 1.00 95.94 379 GLY A N 1
ATOM 2783 C CA . GLY A 1 379 ? 19.668 9.479 -14.145 1.00 95.94 379 GLY A CA 1
ATOM 2784 C C . GLY A 1 379 ? 19.730 8.219 -15.013 1.00 95.94 379 GLY A C 1
ATOM 2785 O O . GLY A 1 379 ? 19.114 7.185 -14.727 1.00 95.94 379 GLY A O 1
ATOM 2786 N N . ALA A 1 380 ? 20.476 8.333 -16.116 1.00 96.62 380 ALA A N 1
ATOM 2787 C CA . ALA A 1 380 ? 20.753 7.227 -17.028 1.00 96.62 380 ALA A CA 1
ATOM 2788 C C . ALA A 1 380 ? 21.480 6.076 -16.327 1.00 96.62 380 ALA A C 1
ATOM 2790 O O . ALA A 1 380 ? 22.014 6.236 -15.229 1.00 96.62 380 ALA A O 1
ATOM 2791 N N . PHE A 1 381 ? 21.484 4.904 -16.965 1.00 97.06 381 PHE A N 1
ATOM 2792 C CA . PHE A 1 381 ? 22.155 3.734 -16.415 1.00 97.06 381 PHE A CA 1
ATOM 2793 C C . PHE A 1 381 ? 23.621 4.041 -16.095 1.00 97.06 381 PHE A C 1
ATOM 2795 O O . PHE A 1 381 ? 24.390 4.442 -16.970 1.00 97.06 381 PHE A O 1
ATOM 2802 N N . ALA A 1 382 ? 23.985 3.822 -14.837 1.00 95.50 382 ALA A N 1
ATOM 2803 C CA . ALA A 1 382 ? 25.318 4.029 -14.300 1.00 95.50 382 ALA A CA 1
ATOM 2804 C C . ALA A 1 382 ? 25.627 2.932 -13.277 1.00 95.50 382 ALA A C 1
ATOM 2806 O O . ALA A 1 382 ? 24.719 2.376 -12.655 1.00 95.50 382 ALA A O 1
ATOM 2807 N N . TRP A 1 383 ? 26.913 2.621 -13.112 1.00 94.94 383 TRP A N 1
ATOM 2808 C CA . TRP A 1 383 ? 27.378 1.643 -12.134 1.00 94.94 383 TRP A CA 1
ATOM 2809 C C . TRP A 1 383 ? 28.566 2.204 -11.334 1.00 94.94 383 TRP A C 1
ATOM 2811 O O . TRP A 1 383 ? 29.525 2.661 -11.961 1.00 94.94 383 TRP A O 1
ATOM 2821 N N . PRO A 1 384 ? 28.547 2.163 -9.987 1.00 94.00 384 PRO A N 1
ATOM 2822 C CA . PRO A 1 384 ? 27.449 1.687 -9.137 1.00 94.00 384 PRO A CA 1
ATOM 2823 C C . PRO A 1 384 ? 26.166 2.528 -9.308 1.00 94.00 384 PRO A C 1
ATOM 2825 O O . PRO A 1 384 ? 26.253 3.693 -9.706 1.00 94.00 384 PRO A O 1
ATOM 2828 N N . PRO A 1 385 ? 24.977 1.947 -9.065 1.00 94.69 385 PRO A N 1
ATOM 2829 C CA . PRO A 1 385 ? 23.722 2.681 -9.174 1.00 94.69 385 PRO A CA 1
ATOM 2830 C C . PRO A 1 385 ? 23.662 3.779 -8.108 1.00 94.69 385 PRO A C 1
ATOM 2832 O O . PRO A 1 385 ? 24.090 3.589 -6.971 1.00 94.69 385 PRO A O 1
ATOM 2835 N N . SER A 1 386 ? 23.105 4.935 -8.457 1.00 92.69 386 SER A N 1
ATOM 2836 C CA . SER A 1 386 ? 22.799 5.966 -7.465 1.00 92.69 386 SER A CA 1
ATOM 2837 C C . SER A 1 386 ? 21.565 5.575 -6.654 1.00 92.69 386 SER A C 1
ATOM 2839 O O . SER A 1 386 ? 20.574 5.097 -7.213 1.00 92.69 386 SER A O 1
ATOM 2841 N N . CYS A 1 387 ? 21.595 5.835 -5.348 1.00 89.19 387 CYS A N 1
ATOM 2842 C CA . CYS A 1 387 ? 20.423 5.657 -4.501 1.00 89.19 387 CYS A CA 1
ATOM 2843 C C . CYS A 1 387 ? 19.411 6.780 -4.747 1.00 89.19 387 CYS A C 1
ATOM 2845 O O . CYS A 1 387 ? 19.754 7.962 -4.706 1.00 89.19 387 CYS A O 1
ATOM 2847 N N . GLY A 1 388 ? 18.156 6.409 -4.988 1.00 85.88 388 GLY A N 1
ATOM 2848 C CA . GLY A 1 388 ? 17.036 7.335 -5.128 1.00 85.88 388 GLY A CA 1
ATOM 2849 C C . GLY A 1 388 ? 15.895 6.947 -4.197 1.00 85.88 388 GLY A C 1
ATOM 2850 O O . GLY A 1 388 ? 15.645 5.769 -3.982 1.00 85.88 388 GLY A O 1
ATOM 2851 N N . GLY A 1 389 ? 15.167 7.932 -3.668 1.00 92.06 389 GLY A N 1
ATOM 2852 C CA . GLY A 1 389 ? 14.027 7.660 -2.781 1.00 92.06 389 GLY A CA 1
ATOM 2853 C C . GLY A 1 389 ? 12.829 7.013 -3.487 1.00 92.06 389 GLY A C 1
ATOM 2854 O O . GLY A 1 389 ? 12.034 6.328 -2.858 1.00 92.06 389 GLY A O 1
ATOM 2855 N N . TYR A 1 390 ? 12.695 7.193 -4.803 1.00 96.06 390 TYR A N 1
ATOM 2856 C CA . TYR A 1 390 ? 11.491 6.785 -5.531 1.00 96.06 390 TYR A CA 1
ATOM 2857 C C . TYR A 1 390 ? 11.318 5.271 -5.681 1.00 96.06 390 TYR A C 1
ATOM 2859 O O . TYR A 1 390 ? 10.184 4.808 -5.755 1.00 96.06 390 TYR A O 1
ATOM 2867 N N . THR A 1 391 ? 12.404 4.495 -5.706 1.00 96.62 391 THR A N 1
ATOM 2868 C CA . THR A 1 391 ? 12.311 3.027 -5.704 1.00 96.62 391 THR A CA 1
ATOM 2869 C C . THR A 1 391 ? 11.751 2.529 -4.375 1.00 96.62 391 THR A C 1
ATOM 2871 O O . THR A 1 391 ? 10.891 1.655 -4.375 1.00 96.62 391 THR A O 1
ATOM 2874 N N . HIS A 1 392 ? 12.141 3.146 -3.256 1.00 96.06 392 HIS A N 1
ATOM 2875 C CA . HIS A 1 392 ? 11.553 2.866 -1.947 1.00 96.06 392 HIS A CA 1
ATOM 2876 C C . HIS A 1 392 ? 10.086 3.309 -1.856 1.00 96.06 392 HIS A C 1
ATOM 2878 O O . HIS A 1 392 ? 9.253 2.528 -1.412 1.00 96.06 392 HIS A O 1
ATOM 2884 N N . GLU A 1 393 ? 9.726 4.485 -2.378 1.00 96.06 393 GLU A N 1
ATOM 2885 C CA . GLU A 1 393 ? 8.313 4.905 -2.417 1.00 96.06 393 GLU A CA 1
ATOM 2886 C C . GLU A 1 393 ? 7.447 3.982 -3.294 1.00 96.06 393 GLU A C 1
ATOM 2888 O O . GLU A 1 393 ? 6.269 3.751 -3.020 1.00 96.06 393 GLU A O 1
ATOM 2893 N N . ALA A 1 394 ? 8.009 3.408 -4.358 1.00 97.75 394 ALA A N 1
ATOM 2894 C CA . ALA A 1 394 ? 7.308 2.394 -5.137 1.00 97.75 394 ALA A CA 1
ATOM 2895 C C . ALA A 1 394 ? 7.159 1.075 -4.366 1.00 97.75 394 ALA A C 1
ATOM 2897 O O . ALA A 1 394 ? 6.122 0.412 -4.488 1.00 97.75 394 ALA A O 1
ATOM 2898 N N . MET A 1 395 ? 8.139 0.716 -3.532 1.00 98.00 395 MET A N 1
ATOM 2899 C CA . MET A 1 395 ? 8.012 -0.394 -2.585 1.00 98.00 395 MET A CA 1
ATOM 2900 C C . MET A 1 395 ? 6.893 -0.144 -1.563 1.00 98.00 395 MET A C 1
ATOM 2902 O O . MET A 1 395 ? 6.077 -1.041 -1.364 1.00 98.00 395 MET A O 1
ATOM 2906 N N . ASP A 1 396 ? 6.747 1.076 -1.033 1.00 97.12 396 ASP A N 1
ATOM 2907 C CA . ASP A 1 396 ? 5.668 1.429 -0.093 1.00 97.12 396 ASP A CA 1
ATOM 2908 C C . ASP A 1 396 ? 4.269 1.127 -0.665 1.00 97.12 396 ASP A C 1
ATOM 2910 O O . ASP A 1 396 ? 3.415 0.503 -0.027 1.00 97.12 396 ASP A O 1
ATOM 2914 N N . GLY A 1 397 ? 4.000 1.586 -1.891 1.00 98.00 397 GLY A N 1
ATOM 2915 C CA . GLY A 1 397 ? 2.713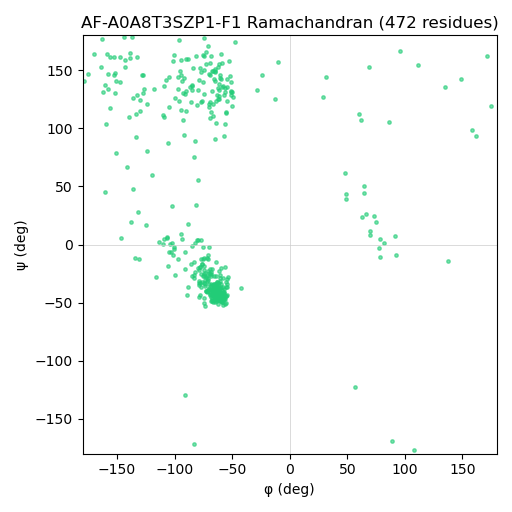 1.351 -2.547 1.00 98.00 397 GLY A CA 1
ATOM 2916 C C . GLY A 1 397 ? 2.519 -0.107 -2.975 1.00 98.00 397 GLY A C 1
ATOM 2917 O O . GLY A 1 397 ? 1.424 -0.662 -2.847 1.00 98.00 397 GLY A O 1
ATOM 2918 N N . SER A 1 398 ? 3.573 -0.752 -3.481 1.00 98.56 398 SER A N 1
ATOM 2919 C CA . SER A 1 398 ? 3.479 -2.117 -4.011 1.00 98.56 398 SER A CA 1
ATOM 2920 C C . SER A 1 398 ? 3.316 -3.164 -2.914 1.00 98.56 398 SER A C 1
ATOM 2922 O O . SER A 1 398 ? 2.489 -4.061 -3.071 1.00 98.56 398 SER A O 1
ATOM 2924 N N . LEU A 1 399 ? 4.017 -3.034 -1.785 1.00 98.44 399 LEU A N 1
ATOM 2925 C CA . LEU A 1 399 ? 3.866 -3.945 -0.650 1.00 98.44 399 LEU A CA 1
ATOM 2926 C C . LEU A 1 399 ? 2.483 -3.836 -0.022 1.00 98.44 399 LEU A C 1
ATOM 2928 O O . LEU A 1 399 ? 1.865 -4.860 0.262 1.00 98.44 399 LEU A O 1
ATOM 2932 N N . LEU A 1 400 ? 1.956 -2.617 0.119 1.00 98.19 400 LEU A N 1
ATOM 2933 C CA . LEU A 1 400 ? 0.604 -2.436 0.636 1.00 98.19 400 LEU A CA 1
ATOM 2934 C C . LEU A 1 400 ? -0.454 -3.017 -0.314 1.00 98.19 400 LEU A C 1
ATOM 2936 O O . LEU A 1 400 ? -1.381 -3.692 0.128 1.00 98.19 400 LEU A O 1
ATOM 2940 N N . THR A 1 401 ? -0.290 -2.810 -1.626 1.00 98.75 401 THR A N 1
ATOM 2941 C CA . THR A 1 401 ? -1.157 -3.427 -2.645 1.00 98.75 401 THR A CA 1
ATOM 2942 C C . THR A 1 401 ? -1.098 -4.953 -2.561 1.00 98.75 401 THR A C 1
ATOM 2944 O O . THR A 1 401 ? -2.138 -5.613 -2.562 1.00 98.75 401 THR A O 1
ATOM 2947 N N . ALA A 1 402 ? 0.107 -5.520 -2.460 1.00 98.69 402 ALA A N 1
ATOM 2948 C CA . ALA A 1 402 ? 0.317 -6.958 -2.365 1.00 98.69 402 ALA A CA 1
ATOM 2949 C C . ALA A 1 402 ? -0.330 -7.553 -1.114 1.00 98.69 402 ALA A C 1
ATOM 2951 O O . ALA A 1 402 ? -0.977 -8.589 -1.223 1.00 98.69 402 ALA A O 1
ATOM 2952 N N . GLU A 1 403 ? -0.220 -6.891 0.038 1.00 98.25 403 GLU A N 1
ATOM 2953 C CA . GLU A 1 403 ? -0.814 -7.374 1.284 1.00 98.25 403 GLU A CA 1
ATOM 2954 C C . GLU A 1 403 ? -2.342 -7.438 1.206 1.00 98.25 403 GLU A C 1
ATOM 2956 O O . GLU A 1 403 ? -2.932 -8.477 1.506 1.00 98.25 403 GLU A O 1
ATOM 2961 N N . ILE A 1 404 ? -2.993 -6.377 0.716 1.00 98.62 404 ILE A N 1
ATOM 2962 C CA . ILE A 1 404 ? -4.455 -6.358 0.549 1.00 98.62 404 ILE A CA 1
ATOM 2963 C C . ILE A 1 404 ? -4.900 -7.475 -0.406 1.00 98.62 404 ILE A C 1
ATOM 2965 O O . ILE A 1 404 ? -5.848 -8.211 -0.126 1.00 98.62 404 ILE A O 1
ATOM 2969 N N . LEU A 1 405 ? -4.203 -7.633 -1.536 1.00 98.50 405 LEU A N 1
ATOM 2970 C CA . LEU A 1 405 ? -4.505 -8.672 -2.520 1.00 98.50 405 LEU A CA 1
ATOM 2971 C C . LEU A 1 405 ? -4.254 -10.083 -1.968 1.00 98.50 405 LEU A C 1
ATOM 2973 O O . LEU A 1 405 ? -5.068 -10.980 -2.197 1.00 98.50 405 LEU A O 1
ATOM 2977 N N . GLN A 1 406 ? -3.177 -10.276 -1.206 1.00 97.06 406 GLN A N 1
ATOM 2978 C CA . GLN A 1 406 ? -2.843 -11.538 -0.551 1.00 97.06 406 GLN A CA 1
ATOM 2979 C C . GLN A 1 406 ? -3.935 -11.971 0.419 1.00 97.06 406 GLN A C 1
ATOM 2981 O O . GLN A 1 406 ? -4.378 -13.122 0.383 1.00 97.06 406 GLN A O 1
ATOM 2986 N N . ARG A 1 407 ? -4.427 -11.040 1.237 1.00 95.88 407 ARG A N 1
ATOM 2987 C CA . ARG A 1 407 ? -5.547 -11.287 2.152 1.00 95.88 407 ARG A CA 1
ATOM 2988 C C . ARG A 1 407 ? -6.870 -11.512 1.425 1.00 95.88 407 ARG A C 1
ATOM 2990 O O . ARG A 1 407 ? -7.713 -12.260 1.912 1.00 95.88 407 ARG A O 1
ATOM 2997 N N . ALA A 1 408 ? -7.024 -10.951 0.229 1.00 95.69 408 ALA A N 1
ATOM 2998 C CA . ALA A 1 408 ? -8.154 -11.215 -0.657 1.00 95.69 408 ALA A CA 1
ATOM 2999 C C . ALA A 1 408 ? -8.041 -12.526 -1.466 1.00 95.69 408 ALA A C 1
ATOM 3001 O O . ALA A 1 408 ? -8.912 -12.813 -2.287 1.00 95.69 408 ALA A O 1
ATOM 3002 N N . GLY A 1 409 ? -6.998 -13.334 -1.240 1.00 94.75 409 GLY A N 1
ATOM 3003 C CA . GLY A 1 409 ? -6.831 -14.655 -1.855 1.00 94.75 409 GLY A CA 1
ATOM 3004 C C . GLY A 1 409 ? -6.056 -14.667 -3.175 1.00 94.75 409 GLY A C 1
ATOM 3005 O O . GLY A 1 409 ? -5.960 -15.714 -3.815 1.00 94.75 409 GLY A O 1
ATOM 3006 N N . TYR A 1 410 ? -5.476 -13.541 -3.589 1.00 96.81 410 TYR A N 1
ATOM 3007 C CA . TYR A 1 410 ? -4.563 -13.493 -4.730 1.00 96.81 410 TYR A CA 1
ATOM 3008 C C . TYR A 1 410 ? -3.136 -13.811 -4.268 1.00 96.81 410 TYR A C 1
ATOM 3010 O O . TYR A 1 410 ? -2.696 -13.241 -3.281 1.00 96.81 410 TYR A O 1
ATOM 3018 N N . PRO A 1 411 ? -2.348 -14.643 -4.966 1.00 96.62 411 PRO A N 1
ATOM 3019 C CA . PRO A 1 411 ? -0.975 -14.951 -4.553 1.00 96.62 411 PRO A CA 1
ATOM 3020 C C . PRO A 1 411 ? 0.000 -13.822 -4.945 1.00 96.62 411 PRO A C 1
ATOM 3022 O O . PRO A 1 411 ? 0.964 -14.045 -5.675 1.00 96.62 411 PRO A O 1
ATOM 3025 N N . ALA A 1 412 ? -0.278 -12.591 -4.505 1.00 97.81 412 ALA A N 1
ATOM 3026 C CA . ALA A 1 412 ? 0.363 -11.372 -4.994 1.00 97.81 412 ALA A CA 1
ATOM 3027 C C . ALA A 1 412 ? 1.870 -11.318 -4.706 1.00 97.81 412 ALA A C 1
ATOM 3029 O O . ALA A 1 412 ? 2.638 -10.860 -5.551 1.00 97.81 412 ALA A O 1
ATOM 3030 N N . TYR A 1 413 ? 2.305 -11.850 -3.561 1.00 98.12 413 TYR A N 1
ATOM 3031 C CA . TYR A 1 413 ? 3.727 -11.963 -3.224 1.00 98.12 413 TYR A CA 1
ATOM 3032 C C . TYR A 1 413 ? 4.468 -12.985 -4.103 1.00 98.12 413 TYR A C 1
ATOM 3034 O O . TYR A 1 413 ? 5.664 -12.844 -4.324 1.00 98.12 413 TYR A O 1
ATOM 3042 N N . ALA A 1 414 ? 3.776 -13.984 -4.661 1.00 97.31 414 ALA A N 1
ATOM 3043 C CA . ALA A 1 414 ? 4.406 -15.002 -5.505 1.00 97.31 414 ALA A CA 1
ATOM 3044 C C . ALA A 1 414 ? 4.578 -14.567 -6.973 1.00 97.31 414 ALA A C 1
ATOM 3046 O O . ALA A 1 414 ? 5.311 -15.207 -7.734 1.00 97.31 414 ALA A O 1
ATOM 3047 N N . TRP A 1 415 ? 3.894 -13.501 -7.402 1.00 98.12 415 TRP A N 1
ATOM 3048 C CA . TRP A 1 415 ? 3.866 -13.090 -8.806 1.00 98.12 415 TRP A CA 1
ATOM 3049 C C . TRP A 1 415 ? 5.242 -12.736 -9.360 1.00 98.12 415 TRP A C 1
ATOM 3051 O O . TRP A 1 415 ? 6.113 -12.200 -8.666 1.00 98.12 415 TRP A O 1
ATOM 3061 N N . SER A 1 416 ? 5.415 -13.049 -10.649 1.00 96.88 416 SER A N 1
ATOM 3062 C CA . SER A 1 416 ? 6.654 -12.809 -11.390 1.00 96.88 416 SER A CA 1
ATOM 3063 C C . SER A 1 416 ? 7.907 -13.315 -10.657 1.00 96.88 416 SER A C 1
ATOM 3065 O O . SER A 1 416 ? 8.908 -12.605 -10.600 1.00 96.88 416 SER A O 1
ATOM 3067 N N . SER A 1 417 ? 7.855 -14.522 -10.075 1.00 96.56 417 SER A N 1
ATOM 3068 C CA . SER A 1 417 ? 8.950 -15.180 -9.328 1.00 96.56 417 SER A CA 1
ATOM 3069 C C . SER A 1 417 ? 9.378 -14.460 -8.040 1.00 96.56 417 SER A C 1
ATOM 3071 O O . SER A 1 417 ? 10.575 -14.303 -7.790 1.00 96.56 417 SER A O 1
ATOM 3073 N N . ASN A 1 418 ? 8.417 -14.009 -7.228 1.00 97.75 418 ASN A N 1
ATOM 3074 C CA . ASN A 1 418 ? 8.648 -13.211 -6.012 1.00 97.75 418 ASN A CA 1
ATOM 3075 C C . ASN A 1 418 ? 9.267 -11.834 -6.309 1.00 97.75 418 ASN A C 1
ATOM 3077 O O . ASN A 1 418 ? 10.284 -11.456 -5.726 1.00 97.75 418 ASN A O 1
ATOM 3081 N N . ALA A 1 419 ? 8.687 -11.080 -7.250 1.00 98.50 419 ALA A N 1
ATOM 3082 C CA . ALA A 1 419 ? 9.268 -9.815 -7.724 1.00 98.50 419 ALA A CA 1
ATOM 3083 C C . ALA A 1 419 ? 9.542 -8.790 -6.619 1.00 98.50 419 ALA A C 1
ATOM 3085 O O . ALA A 1 419 ? 10.579 -8.134 -6.661 1.00 98.50 419 ALA A O 1
ATOM 3086 N N . LEU A 1 420 ? 8.677 -8.699 -5.605 1.00 98.62 420 LEU A N 1
ATOM 3087 C CA . LEU A 1 420 ? 8.882 -7.772 -4.487 1.00 98.62 420 LEU A CA 1
ATOM 3088 C C . LEU A 1 420 ? 10.072 -8.177 -3.606 1.00 98.62 420 LEU A C 1
ATOM 3090 O O . LEU A 1 420 ? 10.805 -7.310 -3.146 1.00 98.62 420 LEU A O 1
ATOM 3094 N N . LEU A 1 421 ? 10.304 -9.482 -3.407 1.00 98.38 421 LEU A N 1
ATOM 3095 C CA . LEU A 1 421 ? 11.492 -9.960 -2.693 1.00 98.38 421 LEU A CA 1
ATOM 3096 C C . LEU A 1 421 ? 12.764 -9.611 -3.465 1.00 98.38 421 LEU A C 1
ATOM 3098 O O . LEU A 1 421 ? 13.716 -9.105 -2.881 1.00 98.38 421 LEU A O 1
ATOM 3102 N N . ARG A 1 422 ? 12.778 -9.857 -4.780 1.00 98.31 422 ARG A N 1
ATOM 3103 C CA . ARG A 1 422 ? 13.946 -9.543 -5.616 1.00 98.31 422 ARG A CA 1
ATOM 3104 C C . ARG A 1 422 ? 14.227 -8.046 -5.665 1.00 98.31 422 ARG A C 1
ATOM 3106 O O . ARG A 1 422 ? 15.387 -7.654 -5.651 1.00 98.31 422 ARG A O 1
ATOM 3113 N N . ALA A 1 423 ? 13.182 -7.221 -5.684 1.00 98.25 423 ALA A N 1
ATOM 3114 C CA . ALA A 1 423 ? 13.325 -5.775 -5.602 1.00 98.25 423 ALA A CA 1
ATOM 3115 C C . ALA A 1 423 ? 14.020 -5.327 -4.313 1.00 98.25 423 ALA A C 1
ATOM 3117 O O . ALA A 1 423 ? 14.993 -4.576 -4.382 1.00 98.25 423 ALA A O 1
ATOM 3118 N N . GLU A 1 424 ? 13.594 -5.838 -3.155 1.00 98.06 424 GLU A N 1
ATOM 3119 C CA . GLU A 1 424 ? 14.275 -5.538 -1.892 1.00 98.06 424 GLU A CA 1
ATOM 3120 C C . GLU A 1 424 ? 15.715 -6.072 -1.885 1.00 98.06 424 GLU A C 1
ATOM 3122 O O . GLU A 1 424 ? 16.639 -5.359 -1.503 1.00 98.06 424 GLU A O 1
ATOM 3127 N N . GLN A 1 425 ? 15.941 -7.300 -2.362 1.00 97.44 425 GLN A N 1
ATOM 3128 C CA . GLN A 1 425 ? 17.289 -7.873 -2.457 1.00 97.44 425 GLN A CA 1
ATOM 3129 C C . GLN A 1 425 ? 18.216 -7.008 -3.314 1.00 97.44 425 GLN A C 1
ATOM 3131 O O . GLN A 1 425 ? 19.373 -6.798 -2.942 1.00 97.44 425 GLN A O 1
ATOM 3136 N N . TRP A 1 426 ? 17.712 -6.484 -4.434 1.00 97.00 426 TRP A N 1
ATOM 3137 C CA . TRP A 1 426 ? 18.470 -5.574 -5.277 1.00 97.00 426 TRP A CA 1
ATOM 3138 C C . TRP A 1 426 ? 18.834 -4.296 -4.519 1.00 97.00 426 TRP A C 1
ATOM 3140 O O . TRP A 1 426 ? 20.022 -3.989 -4.440 1.00 97.00 426 TRP A O 1
ATOM 3150 N N . LEU A 1 427 ? 17.859 -3.626 -3.890 1.00 96.12 427 LEU A N 1
ATOM 3151 C CA . LEU A 1 427 ? 18.071 -2.399 -3.105 1.00 96.12 427 LEU A CA 1
ATOM 3152 C C . LEU A 1 427 ? 19.115 -2.588 -1.991 1.00 96.12 427 LEU A C 1
ATOM 3154 O O . LEU A 1 427 ? 20.022 -1.770 -1.825 1.00 96.12 427 LEU A O 1
ATOM 3158 N N . GLN A 1 428 ? 19.040 -3.706 -1.268 1.00 94.19 428 GLN A N 1
ATOM 3159 C CA . GLN A 1 428 ? 20.011 -4.064 -0.232 1.00 94.19 428 GLN A CA 1
ATOM 3160 C C . GLN A 1 428 ? 21.411 -4.279 -0.828 1.00 94.19 428 GLN A C 1
ATOM 3162 O O . GLN A 1 428 ? 22.398 -3.716 -0.352 1.00 94.19 428 GLN A O 1
ATOM 3167 N N . SER A 1 429 ? 21.507 -5.060 -1.909 1.00 93.75 429 SER A N 1
ATOM 3168 C CA . SER A 1 429 ? 22.786 -5.385 -2.554 1.00 93.75 429 SER A CA 1
ATOM 3169 C C . SER A 1 429 ? 23.432 -4.201 -3.280 1.00 93.75 429 SER A C 1
ATOM 3171 O O . SER A 1 429 ? 24.653 -4.166 -3.428 1.00 93.75 429 SER A O 1
ATOM 3173 N N . SER A 1 430 ? 22.635 -3.215 -3.703 1.00 91.62 430 SER A N 1
ATOM 3174 C CA . SER A 1 430 ? 23.098 -2.016 -4.397 1.00 91.62 430 SER A CA 1
ATOM 3175 C C . SER A 1 430 ? 23.624 -0.936 -3.447 1.00 91.62 430 SER A C 1
ATOM 3177 O O . SER A 1 430 ? 23.997 0.142 -3.904 1.00 91.62 430 SER A O 1
ATOM 3179 N N . GLY A 1 431 ? 23.639 -1.198 -2.134 1.00 91.06 431 GLY A N 1
ATOM 3180 C CA . GLY A 1 431 ? 24.028 -0.221 -1.117 1.00 91.06 431 GLY A CA 1
ATOM 3181 C C . GLY A 1 431 ? 22.962 0.844 -0.849 1.00 91.06 431 GLY A C 1
ATOM 3182 O O . GLY A 1 431 ? 23.284 1.889 -0.288 1.00 91.06 431 GLY A O 1
ATOM 3183 N N . CYS A 1 432 ? 21.706 0.584 -1.228 1.00 91.75 432 CYS A N 1
ATOM 3184 C CA . CYS A 1 432 ? 20.575 1.491 -1.050 1.00 91.75 432 CYS A CA 1
ATOM 3185 C C . CYS A 1 432 ? 19.486 0.843 -0.176 1.00 91.75 432 CYS A C 1
ATOM 3187 O O . CYS A 1 432 ? 18.370 0.645 -0.654 1.00 91.75 432 CYS A O 1
ATOM 3189 N N . PRO A 1 433 ? 19.776 0.464 1.084 1.00 92.75 433 PRO A N 1
ATOM 3190 C CA . PRO A 1 433 ? 18.750 -0.072 1.968 1.00 92.75 433 PRO A CA 1
ATOM 3191 C C . PRO A 1 433 ? 17.689 0.999 2.282 1.00 92.75 433 PRO A C 1
ATOM 3193 O O . PRO A 1 433 ? 18.012 2.194 2.322 1.00 92.75 433 PRO A O 1
ATOM 3196 N N . PRO A 1 434 ? 16.431 0.605 2.556 1.00 91.75 434 PRO A N 1
ATOM 3197 C CA . PRO A 1 434 ? 15.398 1.556 2.946 1.00 91.75 434 PRO A CA 1
ATOM 3198 C C . PRO A 1 434 ? 15.786 2.294 4.229 1.00 91.75 434 PRO A C 1
ATOM 3200 O O . PRO A 1 434 ? 16.360 1.733 5.163 1.00 91.75 434 PRO A O 1
ATOM 3203 N N . SER A 1 435 ? 15.440 3.577 4.282 1.00 91.69 435 SER A N 1
ATOM 3204 C CA . SER A 1 435 ? 15.699 4.452 5.426 1.00 91.69 435 SER A CA 1
ATOM 3205 C C . SER A 1 435 ? 14.503 5.362 5.703 1.00 91.69 435 SER A C 1
ATOM 3207 O O . SER A 1 435 ? 13.589 5.486 4.880 1.00 91.69 435 SER A O 1
ATOM 3209 N N . GLY A 1 436 ? 14.494 5.977 6.890 1.00 92.06 436 GLY A N 1
ATOM 3210 C CA . GLY A 1 436 ? 13.458 6.921 7.298 1.00 92.06 436 GLY A CA 1
ATOM 3211 C C . GLY A 1 436 ? 12.052 6.323 7.243 1.00 92.06 436 GLY A C 1
ATOM 3212 O O . GLY A 1 436 ? 11.770 5.311 7.883 1.00 92.06 436 GLY A O 1
ATOM 3213 N N . ASP A 1 437 ? 11.178 6.961 6.470 1.00 91.12 437 ASP A N 1
ATOM 3214 C CA . ASP A 1 437 ? 9.767 6.599 6.322 1.00 91.12 437 ASP A CA 1
ATOM 3215 C C . ASP A 1 437 ? 9.518 5.378 5.421 1.00 91.12 437 ASP A C 1
ATOM 3217 O O . ASP A 1 437 ? 8.369 5.016 5.226 1.00 91.12 437 ASP A O 1
ATOM 3221 N N . ASN A 1 438 ? 10.559 4.706 4.918 1.00 93.94 438 ASN A N 1
ATOM 3222 C CA . ASN A 1 438 ? 10.427 3.489 4.099 1.00 93.94 438 ASN A CA 1
ATOM 3223 C C . ASN A 1 438 ? 10.750 2.206 4.891 1.00 93.94 438 ASN A C 1
ATOM 3225 O O . ASN A 1 438 ? 10.591 1.094 4.393 1.00 93.94 438 ASN A O 1
ATOM 3229 N N . VAL A 1 439 ? 11.233 2.335 6.135 1.00 95.44 439 VAL A N 1
ATOM 3230 C CA . VAL A 1 439 ? 11.687 1.191 6.954 1.00 95.44 439 VAL A CA 1
ATOM 3231 C C . VAL A 1 439 ? 10.520 0.296 7.389 1.00 95.44 439 VAL A C 1
ATOM 3233 O O . VAL A 1 439 ? 10.720 -0.888 7.657 1.00 95.44 439 VAL A O 1
ATOM 3236 N N . TRP A 1 440 ? 9.286 0.816 7.397 1.00 95.56 440 TRP A N 1
ATOM 3237 C CA . TRP A 1 440 ? 8.090 0.025 7.707 1.00 95.56 440 TRP A CA 1
ATOM 3238 C C . TRP A 1 440 ? 7.886 -1.158 6.741 1.00 95.56 440 TRP A C 1
ATOM 3240 O O . TRP A 1 440 ? 7.220 -2.129 7.095 1.00 95.56 440 TRP A O 1
ATOM 3250 N N . ASN A 1 441 ? 8.485 -1.131 5.551 1.00 96.56 441 ASN A N 1
ATOM 3251 C CA . ASN A 1 441 ? 8.407 -2.228 4.588 1.00 96.56 441 ASN A CA 1
ATOM 3252 C C . ASN A 1 441 ? 9.047 -3.527 5.108 1.00 96.56 441 ASN A C 1
ATOM 3254 O O . ASN A 1 441 ? 8.581 -4.621 4.784 1.00 96.56 441 ASN A O 1
ATOM 3258 N N . LEU A 1 442 ? 10.100 -3.418 5.928 1.00 96.94 442 LEU A N 1
ATOM 3259 C CA . LEU A 1 442 ? 10.962 -4.553 6.267 1.00 96.94 442 LEU A CA 1
ATOM 3260 C C . LEU A 1 442 ? 10.278 -5.624 7.139 1.00 96.94 442 LEU A C 1
ATOM 3262 O O . LEU A 1 442 ? 10.337 -6.790 6.748 1.00 96.94 442 LEU A O 1
ATOM 3266 N N . PRO A 1 443 ? 9.578 -5.296 8.250 1.00 97.44 443 PRO A N 1
ATOM 3267 C CA . PRO A 1 443 ? 8.868 -6.313 9.032 1.00 97.44 443 PRO A CA 1
ATOM 3268 C C . PRO A 1 443 ? 7.831 -7.091 8.207 1.00 97.44 443 PRO A C 1
ATOM 3270 O O . PRO A 1 443 ? 7.660 -8.294 8.384 1.00 97.44 443 PRO A O 1
ATOM 3273 N N . LEU A 1 444 ? 7.145 -6.415 7.277 1.00 96.81 444 LEU A N 1
ATOM 3274 C CA . LEU A 1 444 ? 6.147 -7.044 6.410 1.00 96.81 444 LEU A CA 1
ATOM 3275 C C . LEU A 1 444 ? 6.795 -8.004 5.400 1.00 96.81 444 LEU A C 1
ATOM 3277 O O . LEU A 1 444 ? 6.296 -9.111 5.194 1.00 96.81 444 LEU A O 1
ATOM 3281 N N . LEU A 1 445 ? 7.908 -7.599 4.783 1.00 97.31 445 LEU A N 1
ATOM 3282 C CA . LEU A 1 445 ? 8.688 -8.464 3.897 1.00 97.31 445 LEU A CA 1
ATOM 3283 C C . LEU A 1 445 ? 9.176 -9.719 4.627 1.00 97.31 445 LEU A C 1
ATOM 3285 O O . LEU A 1 445 ? 8.963 -10.826 4.128 1.00 97.31 445 LEU A O 1
ATOM 3289 N N . ASP A 1 446 ? 9.742 -9.556 5.823 1.00 97.19 446 ASP A N 1
ATOM 3290 C CA . ASP A 1 446 ? 10.220 -10.669 6.647 1.00 97.19 446 ASP A CA 1
ATOM 3291 C C . ASP A 1 446 ? 9.085 -11.620 7.030 1.00 97.19 446 ASP A C 1
ATOM 3293 O O . ASP A 1 446 ? 9.216 -12.835 6.864 1.00 97.19 446 ASP A O 1
ATOM 3297 N N . ALA A 1 447 ? 7.921 -11.095 7.417 1.00 95.81 447 ALA A N 1
ATOM 3298 C CA . ALA A 1 447 ? 6.761 -11.925 7.724 1.00 95.81 447 ALA A CA 1
ATOM 3299 C C . ALA A 1 447 ? 6.265 -12.746 6.520 1.00 95.81 447 ALA A C 1
ATOM 3301 O O . ALA A 1 447 ? 5.810 -13.881 6.688 1.00 95.81 447 ALA A O 1
ATOM 3302 N N . ARG A 1 448 ? 6.332 -12.199 5.299 1.00 96.44 448 ARG A N 1
ATOM 3303 C CA . ARG A 1 448 ? 5.785 -12.845 4.090 1.00 96.44 448 ARG A CA 1
ATOM 3304 C C . ARG A 1 448 ? 6.767 -13.779 3.403 1.00 96.44 448 ARG A C 1
ATOM 3306 O O . ARG A 1 448 ? 6.343 -14.822 2.910 1.00 96.44 448 ARG A O 1
ATOM 3313 N N . TYR A 1 449 ? 8.049 -13.440 3.389 1.00 96.56 449 TYR A N 1
ATOM 3314 C CA . TYR A 1 449 ? 9.076 -14.223 2.702 1.00 96.56 449 TYR A CA 1
ATOM 3315 C C . TYR A 1 449 ? 9.969 -15.041 3.638 1.00 96.56 449 TYR A C 1
ATOM 3317 O O . TYR A 1 449 ? 10.799 -15.804 3.149 1.00 96.56 449 TYR A O 1
ATOM 3325 N N . GLY A 1 450 ? 9.838 -14.888 4.961 1.00 94.31 450 GLY A N 1
ATOM 3326 C CA . GLY A 1 450 ? 10.777 -15.485 5.915 1.00 94.31 450 GLY A CA 1
ATOM 3327 C C . GLY A 1 450 ? 12.198 -14.932 5.759 1.00 94.31 450 GLY A C 1
ATOM 3328 O O . GLY A 1 450 ? 13.163 -15.626 6.072 1.00 94.31 450 GLY A O 1
ATOM 3329 N N . SER A 1 451 ? 12.328 -13.723 5.205 1.00 94.50 451 SER A N 1
ATOM 3330 C CA . SER A 1 451 ? 13.595 -13.004 5.108 1.00 94.50 451 SER A CA 1
ATOM 3331 C C . SER A 1 451 ? 14.011 -12.430 6.468 1.00 94.50 451 SER A C 1
ATOM 3333 O O . SER A 1 451 ? 13.315 -12.587 7.471 1.00 94.50 451 SER A O 1
ATOM 3335 N N . HIS A 1 452 ? 15.179 -11.788 6.496 1.00 94.88 452 HIS A N 1
ATOM 3336 C CA . HIS A 1 452 ? 15.754 -11.170 7.692 1.00 94.88 452 HIS A CA 1
ATOM 3337 C C . HIS A 1 452 ? 16.329 -9.783 7.367 1.00 94.88 452 HIS A C 1
ATOM 3339 O O . HIS A 1 452 ? 17.486 -9.493 7.673 1.00 94.88 452 HIS A O 1
ATOM 3345 N N . PHE A 1 453 ? 15.560 -8.951 6.661 1.00 95.12 453 PHE A N 1
ATOM 3346 C CA . PHE A 1 453 ? 15.965 -7.579 6.343 1.00 95.12 453 PHE A CA 1
ATOM 3347 C C . PHE A 1 453 ? 15.788 -6.640 7.537 1.00 95.12 453 PHE A C 1
ATOM 3349 O O . PHE A 1 453 ? 16.551 -5.687 7.701 1.00 95.12 453 PHE A O 1
ATOM 3356 N N . TRP A 1 454 ? 14.778 -6.888 8.368 1.00 96.06 454 TRP A N 1
ATOM 3357 C CA . TRP A 1 454 ? 14.486 -6.087 9.541 1.00 96.06 454 TRP A CA 1
ATOM 3358 C C . TRP A 1 454 ? 15.322 -6.539 10.738 1.00 96.06 454 TRP A C 1
ATOM 3360 O O . TRP A 1 454 ? 15.468 -7.721 11.035 1.00 96.06 454 TRP A O 1
ATOM 3370 N N . ASN A 1 455 ? 15.859 -5.572 11.476 1.00 94.31 455 ASN A N 1
ATOM 3371 C CA . ASN A 1 455 ? 16.745 -5.811 12.616 1.00 94.31 455 ASN A CA 1
ATOM 3372 C C . ASN A 1 455 ? 16.020 -5.839 13.975 1.00 94.31 455 ASN A C 1
ATOM 3374 O O . ASN A 1 455 ? 16.678 -5.799 15.014 1.00 94.31 455 ASN A O 1
ATOM 3378 N N . GLY A 1 456 ? 14.684 -5.841 13.989 1.00 94.62 456 GLY A N 1
ATOM 3379 C CA . GLY A 1 456 ? 13.886 -5.789 15.217 1.00 94.62 456 GLY A CA 1
ATOM 3380 C C . GLY A 1 456 ? 13.689 -4.385 15.806 1.00 94.62 456 GLY A C 1
ATOM 3381 O O . GLY A 1 456 ? 13.072 -4.248 16.862 1.00 94.62 456 GLY A O 1
ATOM 3382 N N . ALA A 1 457 ? 14.217 -3.329 15.175 1.00 95.00 457 ALA A N 1
ATOM 3383 C CA . ALA A 1 457 ? 14.056 -1.962 15.665 1.00 95.00 457 ALA A CA 1
ATOM 3384 C C . ALA A 1 457 ? 12.642 -1.419 15.413 1.00 95.00 457 ALA A C 1
ATOM 3386 O O . ALA A 1 457 ? 12.009 -1.734 14.407 1.00 95.00 457 ALA A O 1
ATOM 3387 N N . VAL A 1 458 ? 12.187 -0.524 16.295 1.00 95.81 458 VAL A N 1
ATOM 3388 C CA . VAL A 1 458 ? 10.941 0.226 16.085 1.00 95.81 458 VAL A CA 1
ATOM 3389 C C . VAL A 1 458 ? 11.012 0.980 14.762 1.00 95.81 458 VAL A C 1
ATOM 3391 O O . VAL A 1 458 ? 11.989 1.690 14.503 1.00 95.81 458 VAL A O 1
ATOM 3394 N N . VAL A 1 459 ? 9.969 0.852 13.946 1.00 94.12 459 VAL A N 1
ATOM 3395 C CA . VAL A 1 459 ? 9.887 1.540 12.653 1.00 94.12 459 VAL A CA 1
ATOM 3396 C C . VAL A 1 459 ? 9.065 2.821 12.774 1.00 94.12 459 VAL A C 1
ATOM 3398 O O . VAL A 1 459 ? 8.101 2.908 13.534 1.00 94.12 459 VAL A O 1
ATOM 3401 N N . GLY A 1 460 ? 9.469 3.852 12.033 1.00 86.88 460 GLY A N 1
ATOM 3402 C CA . GLY A 1 460 ? 8.701 5.090 11.930 1.00 86.88 460 GLY A CA 1
ATOM 3403 C C . GLY A 1 460 ? 7.469 4.934 11.027 1.00 86.88 460 GLY A C 1
ATOM 3404 O O . GLY A 1 460 ? 7.405 3.994 10.232 1.00 86.88 460 GLY A O 1
ATOM 3405 N N . PRO A 1 461 ? 6.497 5.861 11.112 1.00 89.56 461 PRO A N 1
ATOM 3406 C CA . PRO A 1 461 ? 5.384 5.899 10.173 1.00 89.56 461 PRO A CA 1
ATOM 3407 C C . PRO A 1 461 ? 5.863 6.149 8.739 1.00 89.56 461 PRO A C 1
ATOM 3409 O O . PRO A 1 461 ? 6.680 7.046 8.511 1.00 89.56 461 PRO A O 1
ATOM 3412 N N . GLY A 1 462 ? 5.317 5.379 7.796 1.00 91.12 462 GLY A N 1
ATOM 3413 C CA . GLY A 1 462 ? 5.460 5.619 6.367 1.00 91.12 462 GLY A CA 1
ATOM 3414 C C . GLY A 1 462 ? 4.466 6.643 5.833 1.00 91.12 462 GLY A C 1
ATOM 3415 O O . GLY A 1 462 ? 3.747 7.298 6.591 1.00 91.12 462 GLY A O 1
ATOM 3416 N N . LYS A 1 463 ? 4.430 6.784 4.504 1.00 89.12 463 LYS A N 1
ATOM 3417 C CA . LYS A 1 463 ? 3.557 7.751 3.815 1.00 89.12 463 LYS A CA 1
ATOM 3418 C C . LYS A 1 463 ? 2.118 7.265 3.619 1.00 89.12 463 LYS A C 1
ATOM 3420 O O . LYS A 1 463 ? 1.234 8.084 3.412 1.00 89.12 463 LYS A O 1
ATOM 3425 N N . ASN A 1 464 ? 1.902 5.951 3.606 1.00 91.62 464 ASN A N 1
ATOM 3426 C CA . ASN A 1 464 ? 0.608 5.310 3.331 1.00 91.62 464 ASN A CA 1
ATOM 3427 C C . ASN A 1 464 ? 0.255 4.175 4.302 1.00 91.62 464 ASN A C 1
ATOM 3429 O O . ASN A 1 464 ? -0.860 3.657 4.268 1.00 91.62 464 ASN A O 1
ATOM 3433 N N . PHE A 1 465 ? 1.220 3.733 5.109 1.00 96.56 465 PHE A N 1
ATOM 3434 C CA . PHE A 1 465 ? 1.056 2.680 6.099 1.00 96.56 465 PHE A CA 1
ATOM 3435 C C . PHE A 1 465 ? 2.144 2.786 7.171 1.00 96.56 465 PHE A C 1
ATOM 3437 O O . PHE A 1 465 ? 3.131 3.506 7.007 1.00 96.56 465 PHE A O 1
ATOM 3444 N N . ALA A 1 466 ? 1.942 2.119 8.305 1.00 95.31 466 ALA A N 1
ATOM 3445 C CA . ALA A 1 466 ? 2.822 2.223 9.463 1.00 95.31 466 ALA A CA 1
ATOM 3446 C C . ALA A 1 466 ? 2.604 1.058 10.444 1.00 95.31 466 ALA A C 1
ATOM 3448 O O . ALA A 1 466 ? 1.687 0.253 10.272 1.00 95.31 466 ALA A O 1
ATOM 3449 N N . TRP A 1 467 ? 3.415 1.033 11.510 1.00 97.25 467 TRP A N 1
ATOM 3450 C CA . TRP A 1 467 ? 3.258 0.145 12.678 1.00 97.25 467 TRP A CA 1
ATOM 3451 C C . TRP A 1 467 ? 3.466 -1.344 12.373 1.00 97.25 467 TRP A C 1
ATOM 3453 O O . TRP A 1 467 ? 2.907 -2.219 13.034 1.00 97.25 467 TRP A O 1
ATOM 3463 N N . THR A 1 468 ? 4.251 -1.646 11.341 1.00 97.50 468 THR A N 1
ATOM 3464 C CA . THR A 1 468 ? 4.501 -3.015 10.879 1.00 97.50 468 THR A CA 1
ATOM 3465 C C . THR A 1 468 ? 5.426 -3.811 11.781 1.00 97.50 468 THR A C 1
ATOM 3467 O O . THR A 1 468 ? 5.317 -5.032 11.817 1.00 97.50 468 THR A O 1
ATOM 3470 N N . ASP A 1 469 ? 6.279 -3.142 12.550 1.00 97.38 469 ASP A N 1
ATOM 3471 C CA . ASP A 1 469 ? 7.030 -3.747 13.648 1.00 97.38 469 ASP A CA 1
ATOM 3472 C C . ASP A 1 469 ? 6.096 -4.387 14.680 1.00 97.38 469 ASP A C 1
ATOM 3474 O O . ASP A 1 469 ? 6.350 -5.495 15.142 1.00 97.38 469 ASP A O 1
ATOM 3478 N N . TRP A 1 470 ? 4.977 -3.733 14.996 1.00 98.00 470 TRP A N 1
ATOM 3479 C CA . TRP A 1 470 ? 3.962 -4.306 15.872 1.00 98.00 470 TRP A CA 1
ATOM 3480 C C . TRP A 1 470 ? 3.074 -5.324 15.147 1.00 98.00 470 TRP A C 1
ATOM 3482 O O . TRP A 1 470 ? 2.846 -6.408 15.671 1.00 98.00 470 TRP A O 1
ATOM 3492 N N . LEU A 1 471 ? 2.596 -5.015 13.937 1.00 96.69 471 LEU A N 1
ATOM 3493 C CA . LEU A 1 471 ? 1.660 -5.884 13.208 1.00 96.69 471 LEU A CA 1
ATOM 3494 C C . LEU A 1 471 ? 2.272 -7.210 12.735 1.00 96.69 471 LEU A C 1
ATOM 3496 O O . LEU A 1 471 ? 1.562 -8.210 12.660 1.00 96.69 471 LEU A O 1
ATOM 3500 N N . TYR A 1 472 ? 3.555 -7.204 12.373 1.00 95.56 472 TYR A N 1
ATOM 3501 C CA . TYR A 1 472 ? 4.213 -8.316 11.680 1.00 95.56 472 TYR A CA 1
ATOM 3502 C C . TYR A 1 472 ? 5.537 -8.745 12.312 1.00 95.56 472 TYR A C 1
ATOM 3504 O O . TYR A 1 472 ? 6.066 -9.790 11.945 1.00 95.56 472 TYR A O 1
ATOM 3512 N N . GLY A 1 473 ? 6.081 -7.948 13.233 1.00 90.31 473 GLY A N 1
ATOM 3513 C CA . GLY A 1 473 ? 7.381 -8.187 13.851 1.00 90.31 473 GLY A CA 1
ATOM 3514 C C . GLY A 1 473 ? 7.338 -8.677 15.299 1.00 90.31 473 GLY A C 1
ATOM 3515 O O . GLY A 1 473 ? 8.399 -8.752 15.920 1.00 90.31 473 GLY A O 1
ATOM 3516 N N . SER A 1 474 ? 6.149 -8.952 15.851 1.00 77.38 474 SER A N 1
ATOM 3517 C CA . SER A 1 474 ? 5.955 -9.242 17.280 1.00 77.38 474 SER A CA 1
ATOM 3518 C C . SER A 1 474 ? 5.556 -10.672 17.622 1.00 77.38 474 SER A C 1
ATOM 3520 O O . SER A 1 474 ? 5.009 -11.380 16.746 1.00 77.38 474 SER A O 1
#

Nearest PDB structures (foldseek):
  1n7o-assembly1_A  TM=5.205E-01  e=5.829E-01  Streptococcus pneumoniae
  1lxk-assembly1_A  TM=4.347E-01  e=4.641E-01  Streptococcus pneumoniae
  1n7q-assembly1_A  TM=4.706E-01  e=8.394E-01  Streptococcus pneumoniae

Sequence (474 aa):
MPISEDNPRRSRRARVSHVLASLVVAFAVLIVSVLSVVEEISVRTLAGRSGNGGQSAIPEHAAEFSARMIRARFASNGSKRTAPTPQARATEAPVVDLVIPMTTPSPEVADPTEQPAGTASPEATPTANAEASGQASTSSPPPATPGPVVVNPPTSGRGIIISAAEIQALPMSGAAWDALKRAADGNPGSPNLADRDSRTDVYVLAKALVYARTGTASYRNDVIGALRAVIGTEVGAIHMGVGRGLASYVFAADLIDLRSADPAFEATFRGWLSGLPDRELVDGSLTFVHEQRANNHGLHAGASRAAVAAYLGDTAELARVATVFRGWTGERASYAGFRYQELWWQSNPAAPVGINPPGATLNGQNVDGVLPDDQRRTGAFAWPPSCGGYTHEAMDGSLLTAEILQRAGYPAYAWSSNALLRAEQWLQSSGCPPSGDNVWNLPLLDARYGSHFWNGAVVGPGKNFAWTDWLYGS

Secondary structure (DSSP, 8-state):
-PPPPP-THHHHHHHHHHHHHHHHHHHHHHHHHHHHHHHHHHHHHHHTT--S-------S-SSHHHHHHHHTSSSSS--------------------------------------------------------------PPPPPPPP-PPPPPPPSSS-SSS-HHHHHHS-S-SHHHHHHHHHHHS------TT-TT--HHHHHHHHHHHHHHH--HHHHHHHHHHHHHHTTTTTT--HHHHHHHHHHHHHHHHHTTHHHH-HHHHHHHHHHHHHTTTS--TT--HHHHHHHB-SHHHHHHHHHHHHHHHHHT-HHHHHHHHHHHHHHTT-TTT----B-S--TT-S-TTS--SSPPTT-EETTEE-TT--HHHHGGG-SS-SSPPP-HHHHHHHHHHHHHHHHHHHTT--GGGHHHHHHHHHHHHHHHTT----GGGTTHHHHHHHHH------SPPPPP-SS---HHHHH--

Foldseek 3Di:
DDDDDDDPPVVVVVVVVVVVVVVVVVVVVVVVVVVVVVVVVVVVVVVVPPDDDDDDDDDPDPPPVVVVVVVVVPPPPDDDDDDDDDDDDDDDDDDDDDDDDDDDDDDDDDDDDDDDDDDDDDDDDDDDDDDDDDDPPPDDPDPDDDDQQAFDFAPDADAQQHHLVLLQPFDCDDDLNVVLVVLLPDDLDFAALQDLPRRSLQSLLSLLSVCSHPVPVVSLVVLLVNLVRNQPNQAQHDLNSCLLRQLSNLRSCRSSVVCVVPVVVVVVSLVSLVCQQQDQHPHGGLVCQLQAALFLSNLSSLLNQLSSCSSNVPVVSNVVSLLSLLQQLPPCVSPQRYDADDCQLALDPVRGHQAHAPQRDDPNHDRHLPRRRQQCVQPGDDPLRDADCGLLSSLVSSLSSQSSSSSVVHNSCPRRSRSSLRNQVCCVVSVNHDDAQSLLSVLSCCQTRVDDSDPLDHHDHHRRYHSSSRSRVD

Radius of gyration: 31.29 Å; Cα contacts (8 Å, |Δi|>4): 625; chains: 1; bounding box: 99×84×95 Å

Mean predicted aligned error: 15.52 Å